Protein AF-0000000067176177 (afdb_homodimer)

Foldseek 3Di:
DQLALAEEEFEPCLFFLSLLLQLLSLLSHHAYEYEYLDPNSQVVSVVSSVVSVHHYHYHNDQLLPLVSLLCVQVVSCVPSVAHAEYAYPWADAQQQAAPVPDDPVSLVVRLSRQAVSLVSNCVNCVVRNQPDQAHEYEHEAALLCLAPAGSRNSNNVSSVNRLVVQLVVQVVCVVTRYFYEYEYEYQAPTCSVVVNPQDPDPDPPPPQPRHYSNRSSNQRNVCRVVSPNYGYHGPVSVVLNVVSVVPVVVSRVVNHVVVVVRD/DQLALAEEEFEPCLFFLSLLLQLLSLLSHHAYEYEYLDPNSQVVSVVSSVVSVHHYHYHNDQLLPLVSLLCVVVVSCVPSVAHAEYAYPWADAQQQAAPVPDDPVSLCVRLSRQAVSLVSNCVNCVVRNQPDQAHEYEHEAALLCLAPAGSRNSNNVSSVNRLVVQLVVQVVCVVTRYFYEYEYEYQAPTCVVVVNPQPPPPDDPPPQPRHYSNNSSNQRNVCRVVSPNYGYHGPVSVVLNVVSVVPVVVSRVVNHVVVVVRD

pLDDT: mean 85.98, std 17.85, range [28.72, 98.94]

Solvent-accessible surface area (backbone atoms only — not comparable to full-atom values): 25649 Å² total; per-residue (Å²): 72,81,48,56,78,29,27,34,37,28,28,26,15,28,43,61,44,23,24,29,31,51,44,44,39,19,66,53,42,9,28,34,41,33,23,20,71,44,58,69,30,36,53,53,40,49,60,70,33,59,83,51,74,33,58,67,49,78,42,77,44,53,59,70,36,63,71,62,44,61,48,41,55,59,58,46,33,73,74,66,69,49,58,29,30,41,35,40,51,45,63,64,81,55,74,84,36,48,78,88,71,54,56,73,68,57,60,52,48,38,37,40,41,37,26,50,14,46,52,48,48,48,63,48,41,45,70,59,25,66,70,32,88,58,20,40,37,35,42,58,33,28,42,36,34,61,34,30,32,41,31,29,28,63,41,16,10,21,20,16,20,35,43,32,30,45,50,9,47,29,26,64,28,63,88,52,46,40,43,41,27,36,33,24,44,36,75,51,60,38,78,58,49,71,70,43,76,61,71,76,67,74,60,78,90,69,64,71,77,61,37,44,33,62,58,48,8,49,51,50,46,51,29,51,44,63,57,27,65,65,39,74,35,46,73,67,32,56,52,48,52,54,42,28,55,74,36,51,69,62,44,17,39,53,44,16,53,58,41,59,72,64,100,71,82,48,55,79,28,28,33,38,26,28,27,15,29,43,60,44,23,23,30,32,49,44,44,40,19,67,54,41,9,26,33,41,33,23,19,70,44,57,68,31,34,51,53,39,50,60,71,34,60,84,52,74,34,58,65,50,77,42,75,44,53,60,69,36,64,68,62,44,61,49,40,55,58,59,46,33,73,75,66,71,49,58,28,31,42,35,40,51,45,62,62,80,54,74,83,37,50,77,88,70,53,56,73,68,56,58,52,48,36,35,39,41,37,25,50,14,47,53,48,51,49,62,49,42,44,71,58,24,66,72,32,88,58,19,38,39,34,41,58,32,27,42,36,34,60,34,30,32,42,32,30,28,62,41,15,9,21,20,16,19,34,44,30,30,43,50,9,48,30,24,65,28,63,88,54,47,38,42,42,28,37,32,22,44,36,76,52,59,38,80,58,52,70,71,44,75,60,72,77,68,75,61,77,92,71,66,70,77,61,38,44,32,62,58,49,8,48,51,49,46,51,30,50,42,63,56,27,65,65,38,76,36,45,72,66,32,56,53,49,51,55,42,28,55,74,37,51,67,63,45,18,40,53,44,17,53,58,42,60,73,63,102

Sequence (526 aa):
MRIADRVFVVTGAGNGMGREVALGLARRGAHVAAVDLDEAGLAGTAERARGTGARMSTHVLNVTDRDAVAGLPDAVLDVHGQIDGLVNIAGIAQRFALFTDLEADQIDRVTTVNFLGTVQMCRAFLPVLRQRPEANITNMSSLSALVPFASQVLYSASKAAVQQFSEGLDAELADTNVRVVTVFPGQVSTNLAQNSGVKMLDAGGRRAPVTTPEAAGRKIVTGIAKDRYRVIIGTDAHVLYTLSRLAPRRTARMVAKQIKSVLMRIADRVFVVTGAGNGMGREVALGLARRGAHVAAVDLDEAGLAGTAERARGTGARMSTHVLNVTDRDAVAGLPDAVLDVHGQIDGLVNIAGIAQRFALFTDLEADQIDRVTTVNFLGTVQMCRAFLPVLRQRPEANITNMSSLSALVPFASQVLYSASKAAVQQFSEGLDAELADTNVRVVTVFPGQVSTNLAQNSGVKMLDAGGRRAPVTTPEAAGRKIVTGIAKDRYRVIIGTDAHVLYTLSRLAPRRTARMVAKQIKSVL

Organism: Mycolicibacterium smegmatis (strain ATCC 700084 / mc(2)155) (NCBI:txid246196)

Secondary structure (DSSP, 8-state):
---TT-EEEEETTTSHHHHHHHHHHHHTT-EEEEEES-HHHHHHHHHHHGGG---EEEEE--TT-HHHHHHHHHHHHHHHS---EEEE----PPPS--GGG--HHHHHHHIIIIIIHHHHHHHHHHHHHTTSSSEEEEEE--GGGTS--TT-HHHHHHHHHHHHHHHHHHHHTTTSSEEEEEEEE-SB--THHHHS-------SS-----B-HHHHHHHHHHHHHTT-SEEEESHHHHHHHHHHHH-HHHHHHHHHHHHHTT-/---TT-EEEEETTTSHHHHHHHHHHHHTT-EEEEEES-HHHHHHHHHHHGGG---EEEEE--TT-HHHHHHHHHHHHHHHS---EEEE----PPPS--GGG--HHHHHHHIIIIIIHHHHHHHHHHHHHTTSSSEEEEEE--GGGTSPPTT-HHHHHHHHHHHHHHHHHHHHTTTSSEEEEEEEE-SB--THHHHS-------SS-----B-HHHHHHHHHHHHHTT-SEEEESHHHHHHHHHHHH-HHHHHHHHHHHHHTT-

Structure (mmCIF, N/CA/C/O backbone):
data_AF-0000000067176177-model_v1
#
loop_
_entity.id
_entity.type
_entity.pdbx_description
1 polymer 'Short-chain dehydrogenase/reductase SDR'
#
loop_
_atom_site.group_PDB
_atom_site.id
_atom_site.type_symbol
_atom_site.label_atom_id
_atom_site.label_alt_id
_atom_site.label_comp_id
_atom_site.label_asym_id
_atom_site.label_entity_id
_atom_site.label_seq_id
_atom_site.pdbx_PDB_ins_code
_atom_site.Cartn_x
_atom_site.Cartn_y
_atom_site.Cartn_z
_atom_site.occupancy
_atom_site.B_iso_or_equiv
_atom_site.auth_seq_id
_atom_site.auth_comp_id
_atom_site.auth_asym_id
_atom_site.auth_atom_id
_atom_site.pdbx_PDB_model_num
ATOM 1 N N . MET A 1 1 ? 4.219 19.266 19.016 1 94.06 1 MET A N 1
ATOM 2 C CA . MET A 1 1 ? 4.559 20.578 18.453 1 94.06 1 MET A CA 1
ATOM 3 C C . MET A 1 1 ? 3.586 21.641 18.938 1 94.06 1 MET A C 1
ATOM 5 O O . MET A 1 1 ? 2.436 21.344 19.266 1 94.06 1 MET A O 1
ATOM 9 N N . ARG A 1 2 ? 4.035 22.844 18.938 1 95.62 2 ARG A N 1
ATOM 10 C CA . ARG A 1 2 ? 3.18 23.984 19.25 1 95.62 2 ARG A CA 1
ATOM 11 C C . ARG A 1 2 ? 2.162 24.219 18.141 1 95.62 2 ARG A C 1
ATOM 13 O O . ARG A 1 2 ? 2.518 24.234 16.953 1 95.62 2 ARG A O 1
ATOM 20 N N . ILE A 1 3 ? 0.905 24.438 18.531 1 97.62 3 ILE A N 1
ATOM 21 C CA . ILE A 1 3 ? -0.155 24.609 17.547 1 97.62 3 ILE A CA 1
ATOM 22 C C . ILE A 1 3 ? -0.438 26.094 17.344 1 97.62 3 ILE A C 1
ATOM 24 O O . ILE A 1 3 ? -0.555 26.562 16.203 1 97.62 3 ILE A O 1
ATOM 28 N N . ALA A 1 4 ? -0.5 26.828 18.453 1 97.38 4 ALA A N 1
ATOM 29 C CA . ALA A 1 4 ? -0.852 28.25 18.391 1 97.38 4 ALA A CA 1
ATOM 30 C C . ALA A 1 4 ? 0.133 29.016 17.516 1 97.38 4 ALA A C 1
ATOM 32 O O . ALA A 1 4 ? 1.348 28.828 17.625 1 97.38 4 ALA A O 1
ATOM 33 N N . ASP A 1 5 ? -0.379 29.797 16.594 1 97.25 5 ASP A N 1
ATOM 34 C CA . ASP A 1 5 ? 0.338 30.719 15.719 1 97.25 5 ASP A CA 1
ATOM 35 C C . ASP A 1 5 ? 1.121 29.969 14.648 1 97.25 5 ASP A C 1
ATOM 37 O O . ASP A 1 5 ? 1.969 30.547 13.969 1 97.25 5 ASP A O 1
ATOM 41 N N . ARG A 1 6 ? 0.927 28.688 14.562 1 98.38 6 ARG A N 1
ATOM 42 C CA . ARG A 1 6 ? 1.516 27.891 13.492 1 98.38 6 ARG A CA 1
ATOM 43 C C . ARG A 1 6 ? 0.557 27.75 12.312 1 98.38 6 ARG A C 1
ATOM 45 O O . ARG A 1 6 ? -0.636 28.031 12.445 1 98.38 6 ARG A O 1
ATOM 52 N N . VAL A 1 7 ? 1.094 27.469 11.164 1 98.81 7 VAL A N 1
ATOM 53 C CA . VAL A 1 7 ? 0.289 27.344 9.953 1 98.81 7 VAL A CA 1
ATOM 54 C C . VAL A 1 7 ? 0.247 25.891 9.5 1 98.81 7 VAL A C 1
ATOM 56 O O . VAL A 1 7 ? 1.289 25.281 9.25 1 98.81 7 VAL A O 1
ATOM 59 N N . PHE A 1 8 ? -0.945 25.344 9.422 1 98.88 8 PHE A N 1
ATOM 60 C CA . PHE A 1 8 ? -1.146 23.969 8.992 1 98.88 8 PHE A CA 1
ATOM 61 C C . PHE A 1 8 ? -1.897 23.906 7.668 1 98.88 8 PHE A C 1
ATOM 63 O O . PHE A 1 8 ? -2.857 24.656 7.465 1 98.88 8 PHE A O 1
ATOM 70 N N . VAL A 1 9 ? -1.433 23.141 6.766 1 98.94 9 VAL A N 1
ATOM 71 C CA . VAL A 1 9 ? -2.162 22.766 5.555 1 98.94 9 VAL A CA 1
ATOM 72 C C . VAL A 1 9 ? -2.955 21.484 5.793 1 98.94 9 VAL A C 1
ATOM 74 O O . VAL A 1 9 ? -2.395 20.469 6.207 1 98.94 9 VAL A O 1
ATOM 77 N N . VAL A 1 10 ? -4.258 21.531 5.57 1 98.88 10 VAL A N 1
ATOM 78 C CA . VAL A 1 10 ? -5.117 20.391 5.824 1 98.88 10 VAL A CA 1
ATOM 79 C C . VAL A 1 10 ? -5.852 20 4.547 1 98.88 10 VAL A C 1
ATOM 81 O O . VAL A 1 10 ? -6.668 20.766 4.031 1 98.88 10 VAL A O 1
ATOM 84 N N . THR A 1 11 ? -5.523 18.828 4.031 1 98.81 11 THR A N 1
ATOM 85 C CA . THR A 1 11 ? -6.285 18.344 2.891 1 98.81 11 THR A CA 1
ATOM 86 C C . THR A 1 11 ? -7.547 17.609 3.359 1 98.81 11 THR A C 1
ATOM 88 O O . THR A 1 11 ? -7.59 17.094 4.473 1 98.81 11 THR A O 1
ATOM 91 N N . GLY A 1 12 ? -8.547 17.578 2.475 1 97.81 12 GLY A N 1
ATOM 92 C CA . GLY A 1 12 ? -9.828 17 2.865 1 97.81 12 GLY A CA 1
ATOM 93 C C . GLY A 1 12 ? -10.594 17.859 3.848 1 97.81 12 GLY A C 1
ATOM 94 O O . GLY A 1 12 ? -11.438 17.359 4.594 1 97.81 12 GLY A O 1
ATOM 95 N N . ALA A 1 13 ? -10.344 19.094 3.883 1 98.38 13 ALA A N 1
ATOM 96 C CA . ALA A 1 13 ? -10.836 19.984 4.926 1 98.38 13 ALA A CA 1
ATOM 97 C C . ALA A 1 13 ? -12.281 20.406 4.656 1 98.38 13 ALA A C 1
ATOM 99 O O . ALA A 1 13 ? -12.883 21.125 5.453 1 98.38 13 ALA A O 1
ATOM 100 N N . GLY A 1 14 ? -12.82 19.938 3.57 1 96.94 14 GLY A N 1
ATOM 101 C CA . GLY A 1 14 ? -14.156 20.359 3.199 1 96.94 14 GLY A CA 1
ATOM 102 C C . GLY A 1 14 ? -15.25 19.594 3.912 1 96.94 14 GLY A C 1
ATOM 103 O O . GLY A 1 14 ? -16.422 19.969 3.871 1 96.94 14 GLY A O 1
ATOM 104 N N . ASN A 1 15 ? -14.875 18.484 4.543 1 92.31 15 ASN A N 1
ATOM 105 C CA . ASN A 1 15 ? -15.891 17.688 5.211 1 92.31 15 ASN A CA 1
ATOM 106 C C . ASN A 1 15 ? -15.273 16.719 6.215 1 92.31 15 ASN A C 1
ATOM 108 O O . ASN A 1 15 ? -14.055 16.656 6.355 1 92.31 15 ASN A O 1
ATOM 112 N N . GLY A 1 16 ? -16.172 16.188 7.039 1 92.56 16 GLY A N 1
ATOM 113 C CA . GLY A 1 16 ? -15.805 15.047 7.855 1 92.56 16 GLY A CA 1
ATOM 114 C C . GLY A 1 16 ? -14.664 15.328 8.812 1 92.56 16 GLY A C 1
ATOM 115 O O . GLY A 1 16 ? -14.672 16.344 9.523 1 92.56 16 GLY A O 1
ATOM 116 N N . MET A 1 17 ? -13.789 14.414 8.93 1 93.06 17 MET A N 1
ATOM 117 C CA . MET A 1 17 ? -12.664 14.484 9.859 1 93.06 17 MET A CA 1
ATOM 118 C C . MET A 1 17 ? -11.727 15.633 9.492 1 93.06 17 MET A C 1
ATOM 120 O O . MET A 1 17 ? -11.203 16.312 10.375 1 93.06 17 MET A O 1
ATOM 124 N N . GLY A 1 18 ? -11.594 15.852 8.133 1 97.25 18 GLY A N 1
ATOM 125 C CA . GLY A 1 18 ? -10.727 16.938 7.695 1 97.25 18 GLY A CA 1
ATOM 126 C C . GLY A 1 18 ? -11.211 18.297 8.141 1 97.25 18 GLY A C 1
ATOM 127 O O . GLY A 1 18 ? -10.414 19.125 8.578 1 97.25 18 GLY A O 1
ATOM 128 N N . ARG A 1 19 ? -12.492 18.469 8.031 1 97.56 19 ARG A N 1
ATOM 129 C CA . ARG A 1 19 ? -13.078 19.703 8.516 1 97.56 19 ARG A CA 1
ATOM 130 C C . ARG A 1 19 ? -12.852 19.859 10.016 1 97.56 19 ARG A C 1
ATOM 132 O O . ARG A 1 19 ? -12.43 20.922 10.477 1 97.56 19 ARG A O 1
ATOM 139 N N . GLU A 1 20 ? -13.07 18.797 10.758 1 97.31 20 GLU A N 1
ATOM 140 C CA . GLU A 1 20 ? -12.953 18.844 12.211 1 97.31 20 GLU A CA 1
ATOM 141 C C . GLU A 1 20 ? -11.508 19.078 12.641 1 97.31 20 GLU A C 1
ATOM 143 O O . GLU A 1 20 ? -11.25 19.734 13.656 1 97.31 20 GLU A O 1
ATOM 148 N N . VAL A 1 21 ? -10.586 18.516 11.898 1 98.19 21 VAL A N 1
ATOM 149 C CA . VAL A 1 21 ? -9.18 18.75 12.188 1 98.19 21 VAL A CA 1
ATOM 150 C C . VAL A 1 21 ? -8.836 20.219 11.922 1 98.19 21 VAL A C 1
ATOM 152 O O . VAL A 1 21 ? -8.203 20.875 12.75 1 98.19 21 VAL A O 1
ATOM 155 N N . ALA A 1 22 ? -9.305 20.734 10.773 1 98.56 22 ALA A N 1
ATOM 156 C CA . ALA A 1 22 ? -9.055 22.141 10.438 1 98.56 22 ALA A CA 1
ATOM 157 C C . ALA A 1 22 ? -9.617 23.062 11.508 1 98.56 22 ALA A C 1
ATOM 159 O O . ALA A 1 22 ? -8.93 23.969 11.977 1 98.56 22 ALA A O 1
ATOM 160 N N . LEU A 1 23 ? -10.812 22.812 11.938 1 98.25 23 LEU A N 1
ATOM 161 C CA . LEU A 1 23 ? -11.477 23.625 12.953 1 98.25 23 LEU A CA 1
ATOM 162 C C . LEU A 1 23 ? -10.789 23.469 14.305 1 98.25 23 LEU A C 1
ATOM 164 O O . LEU A 1 23 ? -10.633 24.438 15.047 1 98.25 23 LEU A O 1
ATOM 168 N N . GLY A 1 24 ? -10.422 22.203 14.617 1 98.06 24 GLY A N 1
ATOM 169 C CA . GLY A 1 24 ? -9.719 21.953 15.859 1 98.06 24 GLY A CA 1
ATOM 170 C C . GLY A 1 24 ? -8.398 22.672 15.961 1 98.06 24 GLY A C 1
ATOM 171 O O . GLY A 1 24 ? -8.055 23.203 17.016 1 98.06 24 GLY A O 1
ATOM 172 N N . LEU A 1 25 ? -7.648 22.719 14.883 1 98.44 25 LEU A N 1
ATOM 173 C CA . LEU A 1 25 ? -6.402 23.469 14.828 1 98.44 25 LEU A CA 1
ATOM 174 C C . LEU A 1 25 ? -6.668 24.969 15.008 1 98.44 25 LEU A C 1
ATOM 176 O O . LEU A 1 25 ? -5.984 25.625 15.789 1 98.44 25 LEU A O 1
ATOM 180 N N . ALA A 1 26 ? -7.703 25.438 14.344 1 98.38 26 ALA A N 1
ATOM 181 C CA . ALA A 1 26 ? -8.07 26.844 14.43 1 98.38 26 ALA A CA 1
ATOM 182 C C . ALA A 1 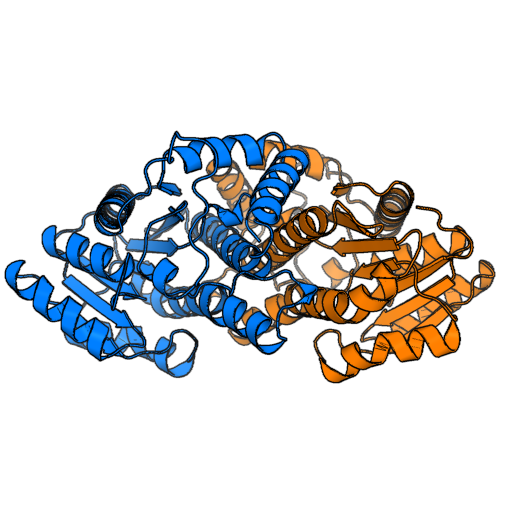26 ? -8.453 27.219 15.859 1 98.38 26 ALA A C 1
ATOM 184 O O . ALA A 1 26 ? -8.039 28.266 16.359 1 98.38 26 ALA A O 1
ATOM 185 N N . ARG A 1 27 ? -9.188 26.359 16.516 1 97.31 27 ARG A N 1
ATOM 186 C CA . ARG A 1 27 ? -9.633 26.609 17.875 1 97.31 27 ARG A CA 1
ATOM 187 C C . ARG A 1 27 ? -8.453 26.688 18.844 1 97.31 27 ARG A C 1
ATOM 189 O O . ARG A 1 27 ? -8.531 27.344 19.891 1 97.31 27 ARG A O 1
ATOM 196 N N . ARG A 1 28 ? -7.391 26.109 18.469 1 97.25 28 ARG A N 1
ATOM 197 C CA . ARG A 1 28 ? -6.199 26.109 19.312 1 97.25 28 ARG A CA 1
ATOM 198 C C . ARG A 1 28 ? -5.238 27.219 18.906 1 97.25 28 ARG A C 1
ATOM 200 O O . ARG A 1 28 ? -4.086 27.234 19.344 1 97.25 28 ARG A O 1
ATOM 207 N N . GLY A 1 29 ? -5.676 28.047 17.953 1 97.38 29 GLY A N 1
ATOM 208 C CA . GLY A 1 29 ? -4.934 29.266 17.625 1 97.38 29 GLY A CA 1
ATOM 209 C C . GLY A 1 29 ? -4.059 29.125 16.406 1 97.38 29 GLY A C 1
ATOM 210 O O . GLY A 1 29 ? -3.258 30 16.094 1 97.38 29 GLY A O 1
ATOM 211 N N . ALA A 1 30 ? -4.148 28.016 15.695 1 98.44 30 ALA A N 1
ATOM 212 C CA . ALA A 1 30 ? -3.393 27.844 14.453 1 98.44 30 ALA A CA 1
ATOM 213 C C . ALA A 1 30 ? -4.066 28.578 13.297 1 98.44 30 ALA A C 1
ATOM 215 O O . ALA A 1 30 ? -5.277 28.812 13.328 1 98.44 30 ALA A O 1
ATOM 216 N N . HIS A 1 31 ? -3.254 28.953 12.32 1 98.56 31 HIS A N 1
ATOM 217 C CA . HIS A 1 31 ? -3.771 29.328 11.008 1 98.56 31 HIS A CA 1
ATOM 218 C C . HIS A 1 31 ? -3.812 28.109 10.078 1 98.56 31 HIS A C 1
ATOM 220 O O . HIS A 1 31 ? -3 27.203 10.211 1 98.56 31 HIS A O 1
ATOM 226 N N . VAL A 1 32 ? -4.832 28.156 9.18 1 98.81 32 VAL A N 1
ATOM 227 C CA . VAL A 1 32 ? -5.055 26.922 8.438 1 98.81 32 VAL A CA 1
ATOM 228 C C . VAL A 1 32 ? -5.211 27.234 6.949 1 98.81 32 VAL A C 1
ATOM 230 O O . VAL A 1 32 ? -5.93 28.172 6.578 1 98.81 32 VAL A O 1
ATOM 233 N N . ALA A 1 33 ? -4.449 26.609 6.117 1 98.88 33 ALA A N 1
ATOM 234 C CA . ALA A 1 33 ? -4.754 26.484 4.691 1 98.88 33 ALA A CA 1
ATOM 235 C C . ALA A 1 33 ? -5.582 25.234 4.414 1 98.88 33 ALA A C 1
ATOM 237 O O . ALA A 1 33 ? -5.059 24.109 4.438 1 98.88 33 ALA A O 1
ATOM 238 N N . ALA A 1 34 ? -6.906 25.453 4.18 1 98.88 34 ALA A N 1
ATOM 239 C CA . ALA A 1 34 ? -7.836 24.344 3.949 1 98.88 34 ALA A CA 1
ATOM 240 C C . ALA A 1 34 ? -7.859 23.953 2.475 1 98.88 34 ALA A C 1
ATOM 242 O O . ALA A 1 34 ? -8.094 24.781 1.604 1 98.88 34 ALA A O 1
ATOM 243 N N . VAL A 1 35 ? -7.613 22.688 2.199 1 98.88 35 VAL A N 1
ATOM 244 C CA . VAL A 1 35 ? -7.5 22.172 0.836 1 98.88 35 VAL A CA 1
ATOM 245 C C . VAL A 1 35 ? -8.539 21.078 0.604 1 98.88 35 VAL A C 1
ATOM 247 O O . VAL A 1 35 ? -8.688 20.172 1.426 1 98.88 35 VAL A O 1
ATOM 250 N N . ASP A 1 36 ? -9.25 21.156 -0.471 1 98.62 36 ASP A N 1
ATOM 251 C CA . ASP A 1 36 ? -10.234 20.156 -0.854 1 98.62 36 ASP A CA 1
ATOM 252 C C . ASP A 1 36 ? -10.641 20.312 -2.316 1 98.62 36 ASP A C 1
ATOM 254 O O . ASP A 1 36 ? -10.438 21.375 -2.914 1 98.62 36 ASP A O 1
ATOM 258 N N . LEU A 1 37 ? -11.203 19.25 -2.832 1 97.25 37 LEU A N 1
ATOM 259 C CA . LEU A 1 37 ? -11.82 19.328 -4.152 1 97.25 37 LEU A CA 1
ATOM 260 C C . LEU A 1 37 ? -13.148 20.078 -4.086 1 97.25 37 LEU A C 1
ATOM 262 O O . LEU A 1 37 ? -13.57 20.703 -5.07 1 97.25 37 LEU A O 1
ATOM 266 N N . ASP A 1 38 ? -13.797 20.031 -2.988 1 97.5 38 ASP A N 1
ATOM 267 C CA . ASP A 1 38 ? -15.156 20.516 -2.799 1 97.5 38 ASP A CA 1
ATOM 268 C C . ASP A 1 38 ? -15.156 21.984 -2.365 1 97.5 38 ASP A C 1
ATOM 270 O O . ASP A 1 38 ? -15.102 22.281 -1.171 1 97.5 38 ASP A O 1
ATOM 274 N N . GLU A 1 39 ? -15.398 22.812 -3.328 1 98.12 39 GLU A N 1
ATOM 275 C CA . GLU A 1 39 ? -15.375 24.25 -3.061 1 98.12 39 GLU A CA 1
ATOM 276 C C . GLU A 1 39 ? -16.438 24.641 -2.033 1 98.12 39 GLU A C 1
ATOM 278 O O . GLU A 1 39 ? -16.156 25.422 -1.119 1 98.12 39 GLU A O 1
ATOM 283 N N . ALA A 1 40 ? -17.609 24.109 -2.184 1 98.38 40 ALA A N 1
ATOM 284 C CA . ALA A 1 40 ? -18.688 24.422 -1.257 1 98.38 40 ALA A CA 1
ATOM 285 C C . ALA A 1 40 ? -18.359 23.938 0.152 1 98.38 40 ALA A C 1
ATOM 287 O O . ALA A 1 40 ? -18.656 24.625 1.136 1 98.38 40 ALA A O 1
ATOM 288 N N . GLY A 1 41 ? -17.812 22.75 0.259 1 98.06 41 GLY A N 1
ATOM 289 C CA . GLY A 1 41 ? -17.375 22.219 1.543 1 98.06 41 GLY A CA 1
ATOM 290 C C . GLY A 1 41 ? -16.344 23.094 2.225 1 98.06 41 GLY A C 1
ATOM 291 O O . GLY A 1 41 ? -16.406 23.328 3.432 1 98.06 41 GLY A O 1
ATOM 292 N N . LEU A 1 42 ? -15.43 23.594 1.416 1 98.5 42 LEU A N 1
ATOM 293 C CA . LEU A 1 42 ? -14.398 24.469 1.94 1 98.5 42 LEU A CA 1
ATOM 294 C C . LEU A 1 42 ? -15 25.766 2.486 1 98.5 42 LEU A C 1
ATOM 296 O O . LEU A 1 42 ? -14.602 26.234 3.557 1 98.5 42 LEU A O 1
ATOM 300 N N . ALA A 1 43 ? -15.906 26.297 1.758 1 98.12 43 ALA A N 1
ATOM 301 C CA . ALA A 1 43 ? -16.578 27.516 2.205 1 98.12 43 ALA A CA 1
ATOM 302 C C . ALA A 1 43 ? -17.281 27.297 3.541 1 98.12 43 ALA A C 1
ATOM 304 O O . ALA A 1 43 ? -17.266 28.172 4.414 1 98.12 43 ALA A O 1
ATOM 305 N N . GLY A 1 44 ? -17.922 26.109 3.625 1 97.75 44 GLY A N 1
ATOM 306 C CA . GLY A 1 44 ? -18.562 25.75 4.883 1 97.75 44 GLY A CA 1
ATOM 307 C C . GLY A 1 44 ? -17.594 25.656 6.039 1 97.75 44 GLY A C 1
ATOM 308 O O . GLY A 1 44 ? -17.875 26.141 7.141 1 97.75 44 GLY A O 1
ATOM 309 N N . THR A 1 45 ? -16.453 25.109 5.801 1 98 45 THR A N 1
ATOM 310 C CA . THR A 1 45 ? -15.422 25.016 6.832 1 98 45 THR A CA 1
ATOM 311 C C . THR A 1 45 ? -14.914 26.391 7.234 1 98 45 THR A C 1
ATOM 313 O O . THR A 1 45 ? -14.781 26.688 8.422 1 98 45 THR A O 1
ATOM 316 N N . ALA A 1 46 ? -14.641 27.25 6.273 1 97.88 46 ALA A N 1
ATOM 317 C CA . ALA A 1 46 ? -14.164 28.609 6.527 1 97.88 46 ALA A CA 1
ATOM 318 C C . ALA A 1 46 ? -15.18 29.406 7.34 1 97.88 46 ALA A C 1
ATOM 320 O O . ALA A 1 46 ? -14.812 30.156 8.25 1 97.88 46 ALA A O 1
ATOM 321 N N . GLU A 1 47 ? -16.422 29.234 7.012 1 97.5 47 GLU A N 1
ATOM 322 C CA . GLU A 1 47 ? -17.484 29.922 7.738 1 97.5 47 GLU A CA 1
ATOM 323 C C . GLU A 1 47 ? -17.5 29.516 9.211 1 97.5 47 GLU A C 1
ATOM 325 O O . GLU A 1 47 ? -17.625 30.359 10.094 1 97.5 47 GLU A O 1
ATOM 330 N N . ARG A 1 48 ? -17.359 28.25 9.469 1 96.25 48 ARG A N 1
ATOM 331 C CA . ARG A 1 48 ? -17.391 27.719 10.828 1 96.25 48 ARG A CA 1
ATOM 332 C C . ARG A 1 48 ? -16.172 28.156 11.617 1 96.25 48 ARG A C 1
ATOM 334 O O . ARG A 1 48 ? -16.188 28.172 12.852 1 96.25 48 ARG A O 1
ATOM 341 N N . ALA A 1 49 ? -15.117 28.547 10.93 1 96.69 49 ALA A N 1
ATOM 342 C CA . ALA A 1 49 ? -13.859 28.906 11.586 1 96.69 49 ALA A CA 1
ATOM 343 C C . ALA A 1 49 ? -13.844 30.391 11.961 1 96.69 49 ALA A C 1
ATOM 345 O O . ALA A 1 49 ? -12.992 30.828 12.734 1 96.69 49 ALA A O 1
ATOM 346 N N . ARG A 1 50 ? -14.672 31.219 11.422 1 93.75 50 ARG A N 1
ATOM 347 C CA . ARG A 1 50 ? -14.664 32.656 11.641 1 93.75 50 ARG A CA 1
ATOM 348 C C . ARG A 1 50 ? -14.719 33 13.133 1 93.75 50 ARG A C 1
ATOM 350 O O . ARG A 1 50 ? -14.07 33.938 13.594 1 93.75 50 ARG A O 1
ATOM 357 N N . GLY A 1 51 ? -15.32 32.188 13.938 1 89.62 51 GLY A N 1
ATOM 358 C CA . GLY A 1 51 ? -15.469 32.469 15.359 1 89.62 51 GLY A CA 1
ATOM 359 C C . GLY A 1 51 ? -14.211 32.156 16.156 1 89.62 51 GLY A C 1
ATOM 360 O O . GLY A 1 51 ? -14.086 32.562 17.312 1 89.62 51 GLY A O 1
ATOM 361 N N . THR A 1 52 ? -13.211 31.594 15.555 1 91.31 52 THR A N 1
ATOM 362 C CA . THR A 1 52 ? -12.016 31.188 16.281 1 91.31 52 THR A CA 1
ATOM 363 C C . THR A 1 52 ? -10.961 32.281 16.25 1 91.31 52 THR A C 1
ATOM 365 O O . THR A 1 52 ? -10.016 32.281 17.047 1 91.31 52 THR A O 1
ATOM 368 N N . GLY A 1 53 ? -11.07 33.281 15.289 1 90.75 53 GLY A N 1
ATOM 369 C CA . GLY A 1 53 ? -10.055 34.312 15.117 1 90.75 53 GLY A CA 1
ATOM 370 C C . GLY A 1 53 ? -8.867 33.844 14.297 1 90.75 53 GLY A C 1
ATOM 371 O O . GLY A 1 53 ? -7.969 34.625 13.992 1 90.75 53 GLY A O 1
ATOM 372 N N . ALA A 1 54 ? -8.75 32.625 13.953 1 91.88 54 ALA A N 1
ATOM 373 C CA . ALA A 1 54 ? -7.68 32.062 13.125 1 91.88 54 ALA A CA 1
ATOM 374 C C . ALA A 1 54 ? -7.832 32.5 11.672 1 91.88 54 ALA A C 1
ATOM 376 O O . ALA A 1 54 ? -8.953 32.688 11.188 1 91.88 54 ALA A O 1
ATOM 377 N N . ARG A 1 55 ? -6.75 32.75 11 1 96 55 ARG A N 1
ATOM 378 C CA . ARG A 1 55 ? -6.773 32.969 9.562 1 96 55 ARG A CA 1
ATOM 379 C C . ARG A 1 55 ? -6.895 31.641 8.812 1 96 55 ARG A C 1
ATOM 381 O O . ARG A 1 55 ? -6.082 30.734 9.016 1 96 55 ARG A O 1
ATOM 388 N N . MET A 1 56 ? -7.934 31.547 8.031 1 98.06 56 MET A N 1
ATOM 389 C CA . MET A 1 56 ? -8.117 30.328 7.234 1 98.06 56 MET A CA 1
ATOM 390 C C . MET A 1 56 ? -8.219 30.672 5.75 1 98.06 56 MET A C 1
ATOM 392 O O . MET A 1 56 ? -9.086 31.453 5.344 1 98.06 56 MET A O 1
ATOM 396 N N . SER A 1 57 ? -7.297 30.219 4.934 1 98.38 57 SER A N 1
ATOM 397 C CA . SER A 1 57 ? -7.41 30.281 3.48 1 98.38 57 SER A CA 1
ATOM 398 C C . SER A 1 57 ? -7.98 28.984 2.912 1 98.38 57 SER A C 1
ATOM 400 O O . SER A 1 57 ? -7.898 27.938 3.549 1 98.38 57 SER A O 1
ATOM 402 N N . THR A 1 58 ? -8.688 29.109 1.776 1 98.69 58 THR A N 1
ATOM 403 C CA . THR A 1 58 ? -9.25 27.938 1.103 1 98.69 58 THR A CA 1
ATOM 404 C C . THR A 1 58 ? -8.578 27.719 -0.25 1 98.69 58 THR A C 1
ATOM 406 O O . THR A 1 58 ? -8.273 28.688 -0.96 1 98.69 58 THR A O 1
ATOM 409 N N . HIS A 1 59 ? -8.203 26.5 -0.536 1 98.75 59 HIS A N 1
ATOM 410 C CA . HIS A 1 59 ? -7.551 26.094 -1.775 1 98.75 59 HIS A CA 1
ATOM 411 C C . HIS A 1 59 ? -8.273 24.922 -2.424 1 98.75 59 HIS A C 1
ATOM 413 O O . HIS A 1 59 ? -8.195 23.797 -1.937 1 98.75 59 HIS A O 1
ATOM 419 N N . VAL A 1 60 ? -9.039 25.203 -3.525 1 98.75 60 VAL A N 1
ATOM 420 C CA . VAL A 1 60 ? -9.68 24.125 -4.277 1 98.75 60 VAL A CA 1
ATOM 421 C C . VAL A 1 60 ? -8.641 23.391 -5.113 1 98.75 60 VAL A C 1
ATOM 423 O O . VAL A 1 60 ? -8.086 23.953 -6.066 1 98.75 60 VAL A O 1
ATOM 426 N N . LEU A 1 61 ? -8.414 22.125 -4.762 1 98.31 61 LEU A N 1
ATOM 427 C CA . LEU A 1 61 ? -7.305 21.406 -5.375 1 98.31 61 LEU A CA 1
ATOM 428 C C . LEU A 1 61 ? -7.535 19.906 -5.332 1 98.31 61 LEU A C 1
ATOM 430 O O . LEU A 1 61 ? -7.984 19.359 -4.312 1 98.31 61 LEU A O 1
ATOM 434 N N . ASN A 1 62 ? -7.305 19.312 -6.441 1 98.19 62 ASN A N 1
ATOM 435 C CA . ASN A 1 62 ? -7.23 17.859 -6.535 1 98.19 62 ASN A CA 1
ATOM 436 C C . ASN A 1 62 ? -5.84 17.344 -6.176 1 98.19 62 ASN A C 1
ATOM 438 O O . ASN A 1 62 ? -4.867 17.625 -6.883 1 98.19 62 ASN A O 1
ATOM 442 N N . VAL A 1 63 ? -5.75 16.578 -5.121 1 97.69 63 VAL A N 1
ATOM 443 C CA . VAL A 1 63 ? -4.453 16.156 -4.602 1 97.69 63 VAL A CA 1
ATOM 444 C C . VAL A 1 63 ? -3.758 15.25 -5.617 1 97.69 63 VAL A C 1
ATOM 446 O O . VAL A 1 63 ? -2.561 14.977 -5.496 1 97.69 63 VAL A O 1
ATOM 449 N N . THR A 1 64 ? -4.52 14.75 -6.625 1 94.81 64 THR A N 1
ATOM 450 C CA . THR A 1 64 ? -3.916 13.898 -7.645 1 94.81 64 THR A CA 1
ATOM 451 C C . THR A 1 64 ? -3.383 14.734 -8.805 1 94.81 64 THR A C 1
ATOM 453 O O . THR A 1 64 ? -2.771 14.203 -9.734 1 94.81 64 THR A O 1
ATOM 456 N N . ASP A 1 65 ? -3.635 16.047 -8.75 1 96.94 65 ASP A N 1
ATOM 457 C CA . ASP A 1 65 ? -3.107 16.953 -9.766 1 96.94 65 ASP A CA 1
ATOM 458 C C . ASP A 1 65 ? -1.7 17.422 -9.398 1 96.94 65 ASP A C 1
ATOM 460 O O . ASP A 1 65 ? -1.533 18.391 -8.656 1 96.94 65 ASP A O 1
ATOM 464 N N . ARG A 1 66 ? -0.744 16.844 -10.062 1 94 66 ARG A N 1
ATOM 465 C CA . ARG A 1 66 ? 0.653 17.031 -9.688 1 94 66 ARG A CA 1
ATOM 466 C C . ARG A 1 66 ? 1.062 18.5 -9.812 1 94 66 ARG A C 1
ATOM 468 O O . ARG A 1 66 ? 1.753 19.031 -8.945 1 94 66 ARG A O 1
ATOM 475 N N . ASP A 1 67 ? 0.694 19.094 -10.844 1 96 67 ASP A N 1
ATOM 476 C CA . ASP A 1 67 ? 1.065 20.484 -11.07 1 96 67 ASP A CA 1
ATOM 477 C C . ASP A 1 67 ? 0.427 21.406 -10.039 1 96 67 ASP A C 1
ATOM 479 O O . ASP A 1 67 ? 1.082 22.312 -9.508 1 96 67 ASP A O 1
ATOM 483 N N . ALA A 1 68 ? -0.833 21.203 -9.758 1 97.94 68 ALA A N 1
ATOM 484 C CA . ALA A 1 68 ? -1.521 22 -8.75 1 97.94 68 ALA A CA 1
ATOM 485 C C . ALA A 1 68 ? -0.882 21.828 -7.379 1 97.94 68 ALA A C 1
ATOM 487 O O . ALA A 1 68 ? -0.693 22.797 -6.645 1 97.94 68 ALA A O 1
ATOM 488 N N . VAL A 1 69 ? -0.512 20.625 -7.059 1 97.88 69 VAL A N 1
ATOM 489 C CA . VAL A 1 69 ? 0.094 20.297 -5.77 1 97.88 69 VAL A CA 1
ATOM 490 C C . VAL A 1 69 ? 1.466 20.969 -5.668 1 97.88 69 VAL A C 1
ATOM 492 O O . VAL A 1 69 ? 1.823 21.516 -4.621 1 97.88 69 VAL A O 1
ATOM 495 N N . ALA A 1 70 ? 2.189 20.953 -6.766 1 96.69 70 ALA A N 1
ATOM 496 C CA . ALA A 1 70 ? 3.535 21.516 -6.777 1 96.69 70 ALA A CA 1
ATOM 497 C C . ALA A 1 70 ? 3.496 23.016 -6.504 1 96.69 70 ALA A C 1
ATOM 499 O O . ALA A 1 70 ? 4.43 23.578 -5.922 1 96.69 70 ALA A O 1
ATOM 500 N N . GLY A 1 71 ? 2.441 23.656 -6.859 1 98.06 71 GLY A N 1
ATOM 501 C CA . GLY A 1 71 ? 2.316 25.094 -6.691 1 98.06 71 GLY A CA 1
ATOM 502 C C . GLY A 1 71 ? 1.694 25.484 -5.363 1 98.06 71 GLY A C 1
ATOM 503 O O . GLY A 1 71 ? 1.704 26.656 -4.992 1 98.06 71 GLY A O 1
ATOM 504 N N . LEU A 1 72 ? 1.244 24.547 -4.598 1 98.69 72 LEU A N 1
ATOM 505 C CA . LEU A 1 72 ? 0.437 24.828 -3.414 1 98.69 72 LEU A CA 1
ATOM 506 C C . LEU A 1 72 ? 1.291 25.438 -2.305 1 98.69 72 LEU A C 1
ATOM 508 O O . LEU A 1 72 ? 0.851 26.344 -1.608 1 98.69 72 LEU A O 1
ATOM 512 N N . PRO A 1 73 ? 2.561 24.984 -2.062 1 98.75 73 PRO A N 1
ATOM 513 C CA . PRO A 1 73 ? 3.371 25.594 -1.013 1 98.75 73 PRO A CA 1
ATOM 514 C C . PRO A 1 73 ? 3.531 27.109 -1.206 1 98.75 73 PRO A C 1
ATOM 516 O O . PRO A 1 73 ? 3.373 27.875 -0.254 1 98.75 73 PRO A O 1
ATOM 519 N N . ASP A 1 74 ? 3.764 27.453 -2.43 1 98.69 74 ASP A N 1
ATOM 520 C CA . ASP A 1 74 ? 3.934 28.875 -2.711 1 98.69 74 ASP A CA 1
ATOM 521 C C . ASP A 1 74 ? 2.641 29.641 -2.451 1 98.69 74 ASP A C 1
ATOM 523 O O . ASP A 1 74 ? 2.668 30.734 -1.894 1 98.69 74 ASP A O 1
ATOM 527 N N . ALA A 1 75 ? 1.529 29.094 -2.891 1 98.69 75 ALA A N 1
ATOM 528 C CA . ALA A 1 75 ? 0.233 29.734 -2.68 1 98.69 75 ALA A CA 1
ATOM 529 C C . ALA A 1 75 ? -0.047 29.938 -1.192 1 98.69 75 ALA A C 1
ATOM 531 O O . ALA A 1 75 ? -0.579 30.969 -0.786 1 98.69 75 ALA A O 1
ATOM 532 N N . VAL A 1 76 ? 0.296 28.953 -0.36 1 98.75 76 VAL A N 1
ATOM 533 C CA . VAL A 1 76 ? 0.063 29.016 1.079 1 98.75 76 VAL A CA 1
ATOM 534 C C . VAL A 1 76 ? 1.008 30.047 1.708 1 98.75 76 VAL A C 1
ATOM 536 O O . VAL A 1 76 ? 0.6 30.828 2.564 1 98.75 76 VAL A O 1
ATOM 539 N N . LEU A 1 77 ? 2.252 30.031 1.287 1 98.62 77 LEU A N 1
ATOM 540 C CA . LEU A 1 77 ? 3.24 30.969 1.805 1 98.62 77 LEU A CA 1
ATOM 541 C C . LEU A 1 77 ? 2.836 32.406 1.496 1 98.62 77 LEU A C 1
ATOM 543 O O . LEU A 1 77 ? 3.057 33.312 2.311 1 98.62 77 LEU A O 1
ATOM 547 N N . ASP A 1 78 ? 2.275 32.562 0.361 1 98.31 78 ASP A N 1
ATOM 548 C CA . ASP A 1 78 ? 1.848 33.906 -0.052 1 98.31 78 ASP A CA 1
ATOM 549 C C . ASP A 1 78 ? 0.806 34.469 0.91 1 98.31 78 ASP A C 1
ATOM 551 O O . ASP A 1 78 ? 0.774 35.656 1.16 1 98.31 78 ASP A O 1
ATOM 555 N N . VAL A 1 79 ? 0.014 33.594 1.48 1 98.12 79 VAL A N 1
ATOM 556 C CA . VAL A 1 79 ? -1.088 34.062 2.328 1 98.12 79 VAL A CA 1
ATOM 557 C C . VAL A 1 79 ? -0.646 34.062 3.789 1 98.12 79 VAL A C 1
ATOM 559 O O . VAL A 1 79 ? -0.969 34.969 4.539 1 98.12 79 VAL A O 1
ATOM 562 N N . HIS A 1 80 ? 0.103 33.062 4.184 1 98.31 80 HIS A N 1
ATOM 563 C CA . HIS A 1 80 ? 0.295 32.812 5.613 1 98.31 80 HIS A CA 1
ATOM 564 C C . HIS A 1 80 ? 1.729 33.125 6.031 1 98.31 80 HIS A C 1
ATOM 566 O O . HIS A 1 80 ? 2.02 33.25 7.223 1 98.31 80 HIS A O 1
ATOM 572 N N . GLY A 1 81 ? 2.697 33.156 5.051 1 98 81 GLY A N 1
ATOM 573 C CA . GLY A 1 81 ? 4.074 33.531 5.332 1 98 81 GLY A CA 1
ATOM 574 C C . GLY A 1 81 ? 4.922 32.375 5.828 1 98 81 GLY A C 1
ATOM 575 O O . GLY A 1 81 ? 6.152 32.438 5.805 1 98 81 GLY A O 1
ATOM 576 N N . GLN A 1 82 ? 4.324 31.391 6.285 1 97.81 82 GLN A N 1
ATOM 577 C CA . GLN A 1 82 ? 5.043 30.219 6.758 1 97.81 82 GLN A CA 1
ATOM 578 C C . GLN A 1 82 ? 4.176 28.969 6.652 1 97.81 82 GLN A C 1
ATOM 580 O O . GLN A 1 82 ? 2.971 29.047 6.418 1 97.81 82 GLN A O 1
ATOM 585 N N . ILE A 1 83 ? 4.777 27.812 6.719 1 98.75 83 ILE A N 1
ATOM 586 C CA . ILE A 1 83 ? 4.129 26.516 6.789 1 98.75 83 ILE A CA 1
ATOM 587 C C . ILE A 1 83 ? 4.816 25.656 7.844 1 98.75 83 ILE A C 1
ATOM 589 O O . ILE A 1 83 ? 6.02 25.391 7.754 1 98.75 83 ILE A O 1
ATOM 593 N N . ASP A 1 84 ? 4 25.156 8.812 1 98.81 84 ASP A N 1
ATOM 594 C CA . ASP A 1 84 ? 4.59 24.438 9.938 1 98.81 84 ASP A CA 1
ATOM 595 C C . ASP A 1 84 ? 4.113 22.984 9.969 1 98.81 84 ASP A C 1
ATOM 597 O O . ASP A 1 84 ? 4.734 22.125 10.609 1 98.81 84 ASP A O 1
ATOM 601 N N . GLY A 1 85 ? 3.057 22.734 9.289 1 98.75 85 GLY A N 1
ATOM 602 C CA . GLY A 1 85 ? 2.523 21.375 9.32 1 98.75 85 GLY A CA 1
ATOM 603 C C . GLY A 1 85 ? 1.699 21.031 8.094 1 98.75 85 GLY A C 1
ATOM 604 O O . GLY A 1 85 ? 1.085 21.922 7.488 1 98.75 85 GLY A O 1
ATOM 605 N N . LEU A 1 86 ? 1.739 19.828 7.711 1 98.88 86 LEU A N 1
ATOM 606 C CA . LEU A 1 86 ? 0.939 19.234 6.645 1 98.88 86 LEU A CA 1
ATOM 607 C C . LEU A 1 86 ? 0.093 18.078 7.176 1 98.88 86 LEU A C 1
ATOM 609 O O . LEU A 1 86 ? 0.627 17.125 7.73 1 98.88 86 LEU A O 1
ATOM 613 N N . VAL A 1 87 ? -1.235 18.234 7.078 1 98.88 87 VAL A N 1
ATOM 614 C CA . VAL A 1 87 ? -2.166 17.219 7.551 1 98.88 87 VAL A CA 1
ATOM 615 C C . VAL A 1 87 ? -2.949 16.641 6.371 1 98.88 87 VAL A C 1
ATOM 617 O O . VAL A 1 87 ? -3.885 17.266 5.871 1 98.88 87 VAL A O 1
ATOM 620 N N . ASN A 1 88 ? -2.578 15.484 5.973 1 98.69 88 ASN A N 1
ATOM 621 C CA . ASN A 1 88 ? -3.199 14.812 4.84 1 98.69 88 ASN A CA 1
ATOM 622 C C . ASN A 1 88 ? -4.359 13.922 5.285 1 98.69 88 ASN A C 1
ATOM 624 O O . ASN A 1 88 ? -4.148 12.773 5.684 1 98.69 88 ASN A O 1
ATOM 628 N N . IL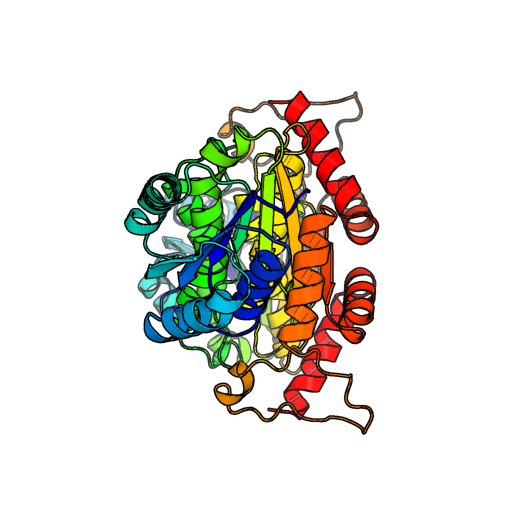E A 1 89 ? -5.57 14.461 5.047 1 97.5 89 ILE A N 1
ATOM 629 C CA . ILE A 1 89 ? -6.762 13.719 5.441 1 97.5 89 ILE A CA 1
ATOM 630 C C . ILE A 1 89 ? -7.555 13.32 4.199 1 97.5 89 ILE A C 1
ATOM 632 O O . ILE A 1 89 ? -8.383 12.414 4.25 1 97.5 89 ILE A O 1
ATOM 636 N N . ALA A 1 90 ? -7.297 14.023 3.084 1 95.44 90 ALA A N 1
ATOM 637 C CA . ALA A 1 90 ? -8.016 13.727 1.85 1 95.44 90 ALA A CA 1
ATOM 638 C C . ALA A 1 90 ? -7.949 12.242 1.516 1 95.44 90 ALA A C 1
ATOM 640 O O . ALA A 1 90 ? -6.895 11.617 1.662 1 95.44 90 ALA A O 1
ATOM 641 N N . GLY A 1 91 ? -9.008 11.672 1.168 1 92.38 91 GLY A N 1
ATOM 642 C CA . GLY A 1 91 ? -9.117 10.273 0.78 1 92.38 91 GLY A CA 1
ATOM 643 C C . GLY A 1 91 ? -10.523 9.883 0.356 1 92.38 91 GLY A C 1
ATOM 644 O O . GLY A 1 91 ? -11.461 10.664 0.513 1 92.38 91 GLY A O 1
ATOM 645 N N . ILE A 1 92 ? -10.594 8.773 -0.244 1 89.81 92 ILE A N 1
ATOM 646 C CA . ILE A 1 92 ? -11.898 8.281 -0.658 1 89.81 92 ILE A CA 1
ATOM 647 C C . ILE A 1 92 ? -12.078 6.844 -0.177 1 89.81 92 ILE A C 1
ATOM 649 O O . ILE A 1 92 ? -11.102 6.113 -0.003 1 89.81 92 ILE A O 1
ATOM 653 N N . ALA A 1 93 ? -13.305 6.57 0.073 1 79.19 93 ALA A N 1
ATOM 654 C CA . ALA A 1 93 ? -13.68 5.199 0.404 1 79.19 93 ALA A CA 1
ATOM 655 C C . ALA A 1 93 ? -13.773 4.34 -0.854 1 79.19 93 ALA A C 1
ATOM 657 O O . ALA A 1 93 ? -13.797 4.863 -1.971 1 79.19 93 ALA A O 1
ATOM 658 N N . GLN A 1 94 ? -13.578 3.1 -0.627 1 79 94 GLN A N 1
ATOM 659 C CA . GLN A 1 94 ? -13.938 2.125 -1.654 1 79 94 GLN A CA 1
ATOM 660 C C . GLN A 1 94 ? -15.398 1.704 -1.529 1 79 94 GLN A C 1
ATOM 662 O O . GLN A 1 94 ? -15.906 1.517 -0.421 1 79 94 GLN A O 1
ATOM 667 N N . ARG A 1 95 ? -16.062 1.587 -2.703 1 76.62 95 ARG A N 1
ATOM 668 C CA . ARG A 1 95 ? -17.375 0.946 -2.664 1 76.62 95 ARG A CA 1
ATOM 669 C C . ARG A 1 95 ? -17.281 -0.432 -2.018 1 76.62 95 ARG A C 1
ATOM 671 O O . ARG A 1 95 ? -16.359 -1.192 -2.283 1 76.62 95 ARG A O 1
ATOM 678 N N . PHE A 1 96 ? -18.188 -0.675 -1.103 1 77.38 96 PHE A N 1
ATOM 679 C CA . PHE A 1 96 ? -18.203 -2.002 -0.497 1 77.38 96 PHE A CA 1
ATOM 680 C C . PHE A 1 96 ? -18.547 -3.062 -1.535 1 77.38 96 PHE A C 1
ATOM 682 O O . PHE A 1 96 ? -19.672 -3.082 -2.066 1 77.38 96 PHE A O 1
ATOM 689 N N . ALA A 1 97 ? -17.625 -3.785 -1.892 1 84.81 97 ALA A N 1
ATOM 690 C CA . ALA A 1 97 ? -17.766 -4.852 -2.883 1 84.81 97 ALA A CA 1
ATOM 691 C C . ALA A 1 97 ? -16.609 -5.836 -2.797 1 84.81 97 ALA A C 1
ATOM 693 O O . ALA A 1 97 ? -15.508 -5.473 -2.367 1 84.81 97 ALA A O 1
ATOM 694 N N . LEU A 1 98 ? -16.953 -7.062 -3.164 1 86.69 98 LEU A N 1
ATOM 695 C CA . LEU A 1 98 ? -15.867 -8.016 -3.309 1 86.69 98 LEU A CA 1
ATOM 696 C C . LEU A 1 98 ? -14.938 -7.609 -4.445 1 86.69 98 LEU A C 1
ATOM 698 O O . LEU A 1 98 ? -15.352 -6.91 -5.371 1 86.69 98 LEU A O 1
ATOM 702 N N . PHE A 1 99 ? -13.695 -8.047 -4.309 1 90.25 99 PHE A N 1
ATOM 703 C CA . PHE A 1 99 ? -12.68 -7.684 -5.289 1 90.25 99 PHE A CA 1
ATOM 704 C C . PHE A 1 99 ? -13.141 -8.031 -6.699 1 90.25 99 PHE A C 1
ATOM 706 O O . PHE A 1 99 ? -12.969 -7.227 -7.621 1 90.25 99 PHE A O 1
ATOM 713 N N . THR A 1 100 ? -13.82 -9.078 -6.844 1 85.19 100 THR A N 1
ATOM 714 C CA . THR A 1 100 ? -14.242 -9.562 -8.148 1 85.19 100 THR A CA 1
ATOM 715 C C . THR A 1 100 ? -15.336 -8.68 -8.727 1 85.19 100 THR A C 1
ATOM 717 O O . THR A 1 100 ? -15.594 -8.703 -9.938 1 85.19 100 THR A O 1
ATOM 720 N N . ASP A 1 101 ? -15.922 -7.926 -7.887 1 86.06 101 ASP A N 1
ATOM 721 C CA . ASP A 1 101 ? -17.078 -7.137 -8.312 1 86.06 101 ASP A CA 1
ATOM 722 C C . ASP A 1 101 ? -16.688 -5.672 -8.508 1 86.06 101 ASP A C 1
ATOM 724 O O . ASP A 1 101 ? -17.531 -4.855 -8.898 1 86.06 101 ASP A O 1
ATOM 728 N N . LEU A 1 102 ? -15.422 -5.395 -8.297 1 86.81 102 LEU A N 1
ATOM 729 C CA . LEU A 1 102 ? -14.977 -4.016 -8.445 1 86.81 102 LEU A CA 1
ATOM 730 C C . LEU A 1 102 ? -14.625 -3.711 -9.906 1 86.81 102 LEU A C 1
ATOM 732 O O . LEU A 1 102 ? -14.055 -4.551 -10.594 1 86.81 102 LEU A O 1
ATOM 736 N N . GLU A 1 103 ? -15.008 -2.477 -10.312 1 84.69 103 GLU A N 1
ATOM 737 C CA . GLU A 1 103 ? -14.586 -2.016 -11.633 1 84.69 103 GLU A CA 1
ATOM 738 C C . GLU A 1 103 ? -13.125 -1.578 -11.625 1 84.69 103 GLU A C 1
ATOM 740 O O . GLU A 1 103 ? -12.617 -1.104 -10.609 1 84.69 103 GLU A O 1
ATOM 745 N N . ALA A 1 104 ? -12.484 -1.719 -12.82 1 80.69 104 ALA A N 1
ATOM 746 C CA . ALA A 1 104 ? -11.062 -1.398 -12.953 1 80.69 104 ALA A CA 1
ATOM 747 C C . ALA A 1 104 ? -10.789 0.051 -12.562 1 80.69 104 ALA A C 1
ATOM 749 O O . ALA A 1 104 ? -9.773 0.351 -11.938 1 80.69 104 ALA A O 1
ATOM 750 N N . ASP A 1 105 ? -11.625 0.843 -12.875 1 82.94 105 ASP A N 1
ATOM 751 C CA . ASP A 1 105 ? -11.438 2.27 -12.633 1 82.94 105 ASP A CA 1
ATOM 752 C C . ASP A 1 105 ? -11.445 2.578 -11.133 1 82.94 105 ASP A C 1
ATOM 754 O O . ASP A 1 105 ? -10.758 3.496 -10.68 1 82.94 105 ASP A O 1
ATOM 758 N N . GLN A 1 106 ? -12.055 1.803 -10.367 1 81.94 106 GLN A N 1
ATOM 759 C CA . GLN A 1 106 ? -12.117 2.004 -8.922 1 81.94 106 GLN A CA 1
ATOM 760 C C . GLN A 1 106 ? -10.789 1.643 -8.266 1 81.94 106 GLN A C 1
ATOM 762 O O . GLN A 1 106 ? -10.383 2.271 -7.285 1 81.94 106 GLN A O 1
ATOM 767 N N . ILE A 1 107 ? -10.188 0.71 -8.867 1 80.44 107 ILE A N 1
ATOM 768 C CA . ILE A 1 107 ? -8.914 0.238 -8.336 1 80.44 107 ILE A CA 1
ATOM 769 C C . ILE A 1 107 ? -7.871 1.351 -8.43 1 80.44 107 ILE A C 1
ATOM 771 O O . ILE A 1 107 ? -7.199 1.664 -7.441 1 80.44 107 ILE A O 1
ATOM 775 N N . ASP A 1 108 ? -7.84 1.979 -9.492 1 87.44 108 ASP A N 1
ATOM 776 C CA . ASP A 1 108 ? -6.859 3.025 -9.75 1 87.44 108 ASP A CA 1
ATOM 777 C C . ASP A 1 108 ? -7.148 4.27 -8.906 1 87.44 108 ASP A C 1
ATOM 779 O O . ASP A 1 108 ? -6.23 4.887 -8.367 1 87.44 108 ASP A O 1
ATOM 783 N N . ARG A 1 109 ? -8.359 4.496 -8.789 1 90.56 109 ARG A N 1
ATOM 784 C CA . ARG A 1 109 ? -8.766 5.754 -8.164 1 90.56 109 ARG A CA 1
ATOM 785 C C . ARG A 1 109 ? -8.438 5.758 -6.676 1 90.56 109 ARG A C 1
ATOM 787 O O . ARG A 1 109 ? -7.902 6.738 -6.156 1 90.56 109 ARG A O 1
ATOM 794 N N . VAL A 1 110 ? -8.688 4.691 -6.004 1 91.75 110 VAL A N 1
ATOM 795 C CA . VAL A 1 110 ? -8.477 4.602 -4.562 1 91.75 110 VAL A CA 1
ATOM 796 C C . VAL A 1 110 ? -6.984 4.703 -4.25 1 91.75 110 VAL A C 1
ATOM 798 O O . VAL A 1 110 ? -6.582 5.445 -3.352 1 91.75 110 VAL A O 1
ATOM 801 N N . THR A 1 111 ? -6.215 4.043 -5.043 1 91.94 111 THR A N 1
ATOM 802 C CA . THR A 1 111 ? -4.77 4.059 -4.848 1 91.94 111 THR A CA 1
ATOM 803 C C . THR A 1 111 ? -4.199 5.441 -5.156 1 91.94 111 THR A C 1
ATOM 805 O O . THR A 1 111 ? -3.365 5.957 -4.406 1 91.94 111 THR A O 1
ATOM 808 N N . THR A 1 112 ? -4.672 5.992 -6.199 1 93.75 112 THR A N 1
ATOM 809 C CA . THR A 1 112 ? -4.148 7.273 -6.652 1 93.75 112 THR A CA 1
ATOM 810 C C . THR A 1 112 ? -4.488 8.383 -5.656 1 93.75 112 THR A C 1
ATOM 812 O O . THR A 1 112 ? -3.615 9.156 -5.258 1 93.75 112 THR A O 1
ATOM 815 N N . VAL A 1 113 ? -5.668 8.43 -5.207 1 95.06 113 VAL A N 1
ATOM 816 C CA . VAL A 1 113 ? -6.105 9.516 -4.328 1 95.06 113 VAL A CA 1
ATOM 817 C C . VAL A 1 113 ? -5.535 9.305 -2.926 1 95.06 113 VAL A C 1
ATOM 819 O O . VAL A 1 113 ? -4.895 10.195 -2.369 1 95.06 113 VAL A O 1
ATOM 822 N N . ASN A 1 114 ? -5.73 8.102 -2.383 1 95.69 114 ASN A N 1
ATOM 823 C CA . ASN A 1 114 ? -5.406 7.859 -0.982 1 95.69 114 ASN A CA 1
ATOM 824 C C . ASN A 1 114 ? -3.896 7.793 -0.758 1 95.69 114 ASN A C 1
ATOM 826 O O . ASN A 1 114 ? -3.387 8.336 0.226 1 95.69 114 ASN A O 1
ATOM 830 N N . PHE A 1 115 ? -3.234 7.129 -1.668 1 95.62 115 PHE A N 1
ATOM 831 C CA . PHE A 1 115 ? -1.812 6.914 -1.43 1 95.62 115 PHE A CA 1
ATOM 832 C C . PHE A 1 115 ? -0.973 7.926 -2.199 1 95.62 115 PHE A C 1
ATOM 834 O O . PHE A 1 115 ? -0.242 8.719 -1.6 1 95.62 115 PHE A O 1
ATOM 841 N N . LEU A 1 116 ? -1.107 7.961 -3.533 1 95 116 LEU A N 1
ATOM 842 C CA . LEU A 1 116 ? -0.249 8.836 -4.328 1 95 116 LEU A CA 1
ATOM 843 C C . LEU A 1 116 ? -0.524 10.297 -4.02 1 95 116 LEU A C 1
ATOM 845 O O . LEU A 1 116 ? 0.394 11.125 -4.031 1 95 116 LEU A O 1
ATOM 849 N N . GLY A 1 117 ? -1.779 10.625 -3.777 1 96.5 117 GLY A N 1
ATOM 850 C CA . GLY A 1 117 ? -2.092 11.977 -3.346 1 96.5 117 GLY A CA 1
ATOM 851 C C . GLY A 1 117 ? -1.351 12.391 -2.088 1 96.5 117 GLY A C 1
ATOM 852 O O . GLY A 1 117 ? -0.795 13.492 -2.02 1 96.5 117 GLY A O 1
ATOM 853 N N . THR A 1 118 ? -1.303 11.5 -1.085 1 97.69 118 THR A N 1
ATOM 854 C CA . THR A 1 118 ? -0.583 11.742 0.161 1 97.69 118 THR A CA 1
ATOM 855 C C . THR A 1 118 ? 0.908 11.93 -0.103 1 97.69 118 THR A C 1
ATOM 857 O O . THR A 1 118 ? 1.527 12.859 0.42 1 97.69 118 THR A O 1
ATOM 860 N N . VAL A 1 119 ? 1.466 11.078 -0.948 1 96.88 119 VAL A N 1
ATOM 861 C CA . VAL A 1 119 ? 2.889 11.102 -1.267 1 96.88 119 VAL A CA 1
ATOM 862 C C . VAL A 1 119 ? 3.24 12.414 -1.963 1 96.88 119 VAL A C 1
ATOM 864 O O . VAL A 1 119 ? 4.242 13.047 -1.633 1 96.88 119 VAL A O 1
ATOM 867 N N . GLN A 1 120 ? 2.412 12.82 -2.885 1 95.75 120 GLN A N 1
ATOM 868 C CA . GLN A 1 120 ? 2.664 14.039 -3.645 1 95.75 120 GLN A CA 1
ATOM 869 C C . GLN A 1 120 ? 2.633 15.273 -2.742 1 95.75 120 GLN A C 1
ATOM 871 O O . GLN A 1 120 ? 3.447 16.188 -2.898 1 95.75 120 GLN A O 1
ATOM 876 N N . MET A 1 121 ? 1.71 15.273 -1.864 1 97.94 121 MET A N 1
ATOM 877 C CA . MET A 1 121 ? 1.629 16.375 -0.908 1 97.94 121 MET A CA 1
ATOM 878 C C . MET A 1 121 ? 2.881 16.422 -0.037 1 97.94 121 MET A C 1
ATOM 880 O O . MET A 1 121 ? 3.455 17.5 0.162 1 97.94 121 MET A O 1
ATOM 884 N N . CYS A 1 122 ? 3.291 15.289 0.467 1 97.81 122 CYS A N 1
ATOM 885 C CA . CYS A 1 122 ? 4.5 15.234 1.285 1 97.81 122 CYS A CA 1
ATOM 886 C C . CYS A 1 122 ? 5.711 15.727 0.502 1 97.81 122 CYS A C 1
ATOM 888 O O . CYS A 1 122 ? 6.527 16.484 1.03 1 97.81 122 CYS A O 1
ATOM 890 N N . ARG A 1 123 ? 5.781 15.289 -0.739 1 95.75 123 ARG A N 1
ATOM 891 C CA . ARG A 1 123 ? 6.906 15.688 -1.576 1 95.75 123 ARG A CA 1
ATOM 892 C C . ARG A 1 123 ? 6.938 17.203 -1.769 1 95.75 123 ARG A C 1
ATOM 894 O O . ARG A 1 123 ? 8 17.828 -1.684 1 95.75 123 ARG A O 1
ATOM 901 N N . ALA A 1 124 ? 5.859 17.766 -2.004 1 97.06 124 ALA A N 1
ATOM 902 C CA . ALA A 1 124 ? 5.758 19.203 -2.307 1 97.06 124 ALA A CA 1
ATOM 903 C C . ALA A 1 124 ? 6.09 20.047 -1.081 1 97.06 124 ALA A C 1
ATOM 905 O O . ALA A 1 124 ? 6.676 21.125 -1.202 1 97.06 124 ALA A O 1
ATOM 906 N N . PHE A 1 125 ? 5.762 19.578 0.108 1 98.44 125 PHE A N 1
ATOM 907 C CA . PHE A 1 125 ? 5.801 20.453 1.277 1 98.44 125 PHE A CA 1
ATOM 908 C C . PHE A 1 125 ? 7.051 20.172 2.111 1 98.44 125 PHE A C 1
ATOM 910 O O . PHE A 1 125 ? 7.434 21 2.945 1 98.44 125 PHE A O 1
ATOM 917 N N . LEU A 1 126 ? 7.676 19.016 1.917 1 97.19 126 LEU A N 1
ATOM 918 C CA . LEU A 1 126 ? 8.797 18.609 2.762 1 97.19 126 LEU A CA 1
ATOM 919 C C . LEU A 1 126 ? 9.922 19.625 2.703 1 97.19 126 LEU A C 1
ATOM 921 O O . LEU A 1 126 ? 10.5 19.984 3.732 1 97.19 126 LEU A O 1
ATOM 925 N N . PRO A 1 127 ? 10.227 20.203 1.516 1 96.44 127 PRO A N 1
ATOM 926 C CA . PRO A 1 127 ? 11.328 21.156 1.462 1 96.44 127 PRO A CA 1
ATOM 927 C C . PRO A 1 127 ? 11.094 22.375 2.357 1 96.44 127 PRO A C 1
ATOM 929 O O . PRO A 1 127 ? 12.023 22.844 3.023 1 96.44 127 PRO A O 1
ATOM 932 N N . VAL A 1 128 ? 9.938 22.859 2.438 1 97.88 128 VAL A N 1
ATOM 933 C CA . VAL A 1 128 ? 9.656 24.031 3.256 1 97.88 128 VAL A CA 1
ATOM 934 C C . VAL A 1 128 ? 9.547 23.625 4.723 1 97.88 128 VAL A C 1
ATOM 936 O O . VAL A 1 128 ? 9.984 24.359 5.609 1 97.88 128 VAL A O 1
ATOM 939 N N . LEU A 1 129 ? 9.008 22.453 5.027 1 98.25 129 LEU A N 1
ATOM 940 C CA . LEU A 1 129 ? 8.867 21.969 6.398 1 98.25 129 LEU A CA 1
ATOM 941 C C . LEU A 1 129 ? 10.227 21.719 7.031 1 98.25 129 LEU A C 1
ATOM 943 O O . LEU A 1 129 ? 10.422 21.969 8.219 1 98.25 129 LEU A O 1
ATOM 947 N N . ARG A 1 130 ? 11.125 21.25 6.238 1 96.56 130 ARG A N 1
ATOM 948 C CA . ARG A 1 130 ? 12.453 20.922 6.742 1 96.56 130 ARG A CA 1
ATOM 949 C C . ARG A 1 130 ? 13.211 22.172 7.18 1 96.56 130 ARG A C 1
ATOM 951 O O . ARG A 1 130 ? 14.188 22.078 7.922 1 96.56 130 ARG A O 1
ATOM 958 N N . GLN A 1 131 ? 12.727 23.312 6.754 1 96.81 131 GLN A N 1
ATOM 959 C CA . GLN A 1 131 ? 13.383 24.562 7.102 1 96.81 131 GLN A CA 1
ATOM 960 C C . GLN A 1 131 ? 12.836 25.125 8.414 1 96.81 131 GLN A C 1
ATOM 962 O O . GLN A 1 131 ? 13.398 26.078 8.961 1 96.81 131 GLN A O 1
ATOM 967 N N . ARG A 1 132 ? 11.844 24.547 8.914 1 97.62 132 ARG A N 1
ATOM 968 C CA . ARG A 1 132 ? 11.219 25.031 10.133 1 97.62 132 ARG A CA 1
ATOM 969 C C . ARG A 1 132 ? 11.922 24.484 11.375 1 97.62 132 ARG A C 1
ATOM 971 O O . ARG A 1 132 ? 12.398 23.344 11.359 1 97.62 132 ARG A O 1
ATOM 978 N N . PRO A 1 133 ? 11.953 25.234 12.398 1 96.75 133 PRO A N 1
ATOM 979 C CA . PRO A 1 133 ? 12.531 24.734 13.648 1 96.75 133 PRO A CA 1
ATOM 980 C C . PRO A 1 133 ? 11.711 23.594 14.258 1 96.75 133 PRO A C 1
ATOM 982 O O . PRO A 1 133 ? 12.234 22.797 15.039 1 96.75 133 PRO A O 1
ATOM 985 N N . GLU A 1 134 ? 10.438 23.609 13.984 1 97.25 134 GLU A N 1
ATOM 986 C CA . GLU A 1 134 ? 9.484 22.578 14.367 1 97.25 134 GLU A CA 1
ATOM 987 C C . GLU A 1 134 ? 8.406 22.391 13.312 1 97.25 134 GLU A C 1
ATOM 989 O O . GLU A 1 134 ? 7.734 23.344 12.93 1 97.25 134 GLU A O 1
ATOM 994 N N . ALA A 1 135 ? 8.305 21.141 12.82 1 98.12 135 ALA A N 1
ATOM 995 C CA . ALA A 1 135 ? 7.312 20.875 11.781 1 98.12 135 ALA A CA 1
ATOM 996 C C . ALA A 1 135 ? 6.715 19.484 11.938 1 98.12 135 ALA A C 1
ATOM 998 O O . ALA A 1 135 ? 7.27 18.641 12.641 1 98.12 135 ALA A O 1
ATOM 999 N N . ASN A 1 136 ? 5.535 19.359 11.305 1 97.19 136 ASN A N 1
ATOM 1000 C CA . ASN A 1 136 ? 4.785 18.125 11.445 1 97.19 136 ASN A CA 1
ATOM 1001 C C . ASN A 1 136 ? 4.117 17.719 10.133 1 97.19 136 ASN A C 1
ATOM 1003 O O . ASN A 1 136 ? 3.639 18.562 9.383 1 97.19 136 ASN A O 1
ATOM 1007 N N . ILE A 1 137 ? 4.227 16.438 9.875 1 98.5 137 ILE A N 1
ATOM 1008 C CA . ILE A 1 137 ? 3.418 15.82 8.828 1 98.5 137 ILE A CA 1
ATOM 1009 C C . ILE A 1 137 ? 2.48 14.789 9.445 1 98.5 137 ILE A C 1
ATOM 1011 O O . ILE A 1 137 ? 2.914 13.93 10.219 1 98.5 137 ILE A O 1
ATOM 1015 N N . THR A 1 138 ? 1.219 14.914 9.211 1 98.69 138 THR A N 1
ATOM 1016 C CA . THR A 1 138 ? 0.222 13.945 9.656 1 98.69 138 THR A CA 1
ATOM 1017 C C . THR A 1 138 ? -0.47 13.297 8.461 1 98.69 138 THR A C 1
ATOM 1019 O O . THR A 1 138 ? -1.011 13.992 7.594 1 98.69 138 THR A O 1
ATOM 1022 N N . ASN A 1 139 ? -0.365 11.992 8.375 1 98.38 139 ASN A N 1
ATOM 1023 C CA . ASN A 1 139 ? -0.985 11.234 7.297 1 98.38 139 ASN A CA 1
ATOM 1024 C C . ASN A 1 139 ? -2.088 10.32 7.812 1 98.38 139 ASN A C 1
ATOM 1026 O O . ASN A 1 139 ? -1.939 9.695 8.867 1 98.38 139 ASN A O 1
ATOM 1030 N N . MET A 1 140 ? -3.109 10.242 7.023 1 96.44 140 MET A N 1
ATOM 1031 C CA . MET A 1 140 ? -4.297 9.484 7.402 1 96.44 140 MET A CA 1
ATOM 1032 C C . MET A 1 140 ? -4.25 8.07 6.84 1 96.44 140 MET A C 1
ATOM 1034 O O . MET A 1 140 ? -4.555 7.855 5.664 1 96.44 140 MET A O 1
ATOM 1038 N N . SER A 1 141 ? -3.914 7.156 7.68 1 94.25 141 SER A N 1
ATOM 1039 C CA . SER A 1 141 ? -4.07 5.746 7.336 1 94.25 141 SER A CA 1
ATOM 1040 C C . SER A 1 141 ? -5.438 5.219 7.766 1 94.25 141 SER A C 1
ATOM 1042 O O . SER A 1 141 ? -6.465 5.824 7.461 1 94.25 141 SER A O 1
ATOM 1044 N N . SER A 1 142 ? -5.473 4.023 8.227 1 86.06 142 SER A N 1
ATOM 1045 C CA . SER A 1 142 ? -6.695 3.375 8.688 1 86.06 142 SER A CA 1
ATOM 1046 C C . SER A 1 142 ? -6.379 2.125 9.508 1 86.06 142 SER A C 1
ATOM 1048 O O . SER A 1 142 ? -5.297 1.552 9.375 1 86.06 142 SER A O 1
ATOM 1050 N N . LEU A 1 143 ? -7.324 1.813 10.312 1 76.31 143 LEU A N 1
ATOM 1051 C CA . LEU A 1 143 ? -7.168 0.527 10.984 1 76.31 143 LEU A CA 1
ATOM 1052 C C . LEU A 1 143 ? -7.16 -0.615 9.977 1 76.31 143 LEU A C 1
ATOM 1054 O O . LEU A 1 143 ? -6.578 -1.672 10.227 1 76.31 143 LEU A O 1
ATOM 1058 N N . SER A 1 144 ? -7.77 -0.327 8.875 1 74.19 144 SER A N 1
ATOM 1059 C CA . SER A 1 144 ? -7.805 -1.344 7.828 1 74.19 144 SER A CA 1
ATOM 1060 C C . SER A 1 144 ? -6.426 -1.552 7.211 1 74.19 144 SER A C 1
ATOM 1062 O O . SER A 1 144 ? -6.207 -2.518 6.477 1 74.19 144 SER A O 1
ATOM 1064 N N . ALA A 1 145 ? -5.492 -0.714 7.48 1 81.69 145 ALA A N 1
ATOM 1065 C CA . ALA A 1 145 ? -4.105 -0.914 7.062 1 81.69 145 ALA A CA 1
ATOM 1066 C C . ALA A 1 145 ? -3.451 -2.037 7.863 1 81.69 145 ALA A C 1
ATOM 1068 O O . ALA A 1 145 ? -2.439 -2.6 7.438 1 81.69 145 ALA A O 1
ATOM 1069 N N . LEU A 1 146 ? -4.031 -2.234 9.016 1 73.94 146 LEU A N 1
ATOM 1070 C CA . LEU A 1 146 ? -3.438 -3.209 9.922 1 73.94 146 LEU A CA 1
ATOM 1071 C C . LEU A 1 146 ? -4.141 -4.559 9.805 1 73.94 146 LEU A C 1
ATOM 1073 O O . LEU A 1 146 ? -3.562 -5.594 10.141 1 73.94 146 LEU A O 1
ATOM 1077 N N . VAL A 1 147 ? -5.418 -4.469 9.406 1 73.31 147 VAL A N 1
ATOM 1078 C CA . VAL A 1 147 ? -6.23 -5.668 9.227 1 73.31 147 VAL A CA 1
ATOM 1079 C C . VAL A 1 147 ? -6.969 -5.598 7.891 1 73.31 147 VAL A C 1
ATOM 1081 O O . VAL A 1 147 ? -7.641 -4.605 7.598 1 73.31 147 VAL A O 1
ATOM 1084 N N . PRO A 1 148 ? -6.742 -6.68 7.164 1 70.62 148 PRO A N 1
ATOM 1085 C CA . PRO A 1 148 ? -7.508 -6.637 5.918 1 70.62 148 PRO A CA 1
ATOM 1086 C C . PRO A 1 148 ? -9.016 -6.699 6.148 1 70.62 148 PRO A C 1
ATOM 1088 O O . PRO A 1 148 ? -9.477 -7.422 7.039 1 70.62 148 PRO A O 1
ATOM 1091 N N . PHE A 1 149 ? -9.734 -5.781 5.531 1 70.5 149 PHE A N 1
ATOM 1092 C CA . PHE A 1 149 ? -11.188 -5.777 5.594 1 70.5 149 PHE A CA 1
ATOM 1093 C C . PHE A 1 149 ? -11.789 -6.285 4.289 1 70.5 149 PHE A C 1
ATOM 1095 O O . PHE A 1 149 ? -11.625 -5.66 3.238 1 70.5 149 PHE A O 1
ATOM 1102 N N . ALA A 1 150 ? -12.477 -7.426 4.484 1 73.69 150 ALA A N 1
ATOM 1103 C CA . ALA A 1 150 ? -13.164 -7.949 3.307 1 73.69 150 ALA A CA 1
ATOM 1104 C C . ALA A 1 150 ? -14.117 -6.906 2.719 1 73.69 150 ALA A C 1
ATOM 1106 O O . ALA A 1 150 ? -14.734 -6.137 3.455 1 73.69 150 ALA A O 1
ATOM 1107 N N . SER A 1 151 ? -14.188 -6.762 1.386 1 77.44 151 SER A N 1
ATOM 1108 C CA . SER A 1 151 ? -15.039 -5.848 0.628 1 77.44 151 SER A CA 1
ATOM 1109 C C . SER A 1 151 ? -14.398 -4.469 0.511 1 77.44 151 SER A C 1
ATOM 1111 O O . SER A 1 151 ? -14.945 -3.578 -0.145 1 77.44 151 SER A O 1
ATOM 1113 N N . GLN A 1 152 ? -13.242 -4.312 1.207 1 85.12 152 GLN A N 1
ATOM 1114 C CA . GLN A 1 152 ? -12.484 -3.068 1.119 1 85.12 152 GLN A CA 1
ATOM 1115 C C . GLN A 1 152 ? -11 -3.342 0.899 1 85.12 152 GLN A C 1
ATOM 1117 O O . GLN A 1 152 ? -10.148 -2.68 1.494 1 85.12 152 GLN A O 1
ATOM 1122 N N . VAL A 1 153 ? -10.75 -4.301 0.137 1 88.88 153 VAL A N 1
ATOM 1123 C CA . VAL A 1 153 ? -9.391 -4.816 0.025 1 88.88 153 VAL A CA 1
ATOM 1124 C C . VAL A 1 153 ? -8.484 -3.754 -0.591 1 88.88 153 VAL A C 1
ATOM 1126 O O . VAL A 1 153 ? -7.336 -3.596 -0.177 1 88.88 153 VAL A O 1
ATOM 1129 N N . LEU A 1 154 ? -9 -3.006 -1.563 1 91.38 154 LEU A N 1
ATOM 1130 C CA . LEU A 1 154 ? -8.164 -1.994 -2.207 1 91.38 154 LEU A CA 1
ATOM 1131 C C . LEU A 1 154 ? -8.016 -0.767 -1.315 1 91.38 154 LEU A C 1
ATOM 1133 O O . LEU A 1 154 ? -6.949 -0.142 -1.287 1 91.38 154 LEU A O 1
ATOM 1137 N N . TYR A 1 155 ? -9.031 -0.392 -0.627 1 90.5 155 TYR A N 1
ATOM 1138 C CA . TYR A 1 155 ? -8.938 0.674 0.364 1 90.5 155 TYR A CA 1
ATOM 1139 C C . TYR A 1 155 ? -7.906 0.331 1.434 1 90.5 155 TYR A C 1
ATOM 1141 O O . TYR A 1 155 ? -7.016 1.134 1.728 1 90.5 155 TYR A O 1
ATOM 1149 N N . SER A 1 156 ? -8.047 -0.908 1.966 1 90.12 156 SER A N 1
ATOM 1150 C CA . SER A 1 156 ? -7.121 -1.369 2.998 1 90.12 156 SER A CA 1
ATOM 1151 C C . SER A 1 156 ? -5.684 -1.369 2.492 1 90.12 156 SER A C 1
ATOM 1153 O O . SER A 1 156 ? -4.766 -0.983 3.219 1 90.12 156 SER A O 1
ATOM 1155 N N . ALA A 1 157 ? -5.555 -1.789 1.279 1 93.38 157 ALA A N 1
ATOM 1156 C CA . ALA A 1 157 ? -4.227 -1.805 0.676 1 93.38 157 ALA A CA 1
ATOM 1157 C C . ALA A 1 157 ? -3.662 -0.392 0.553 1 93.38 157 ALA A C 1
ATOM 1159 O O . ALA A 1 157 ? -2.496 -0.152 0.875 1 93.38 157 ALA A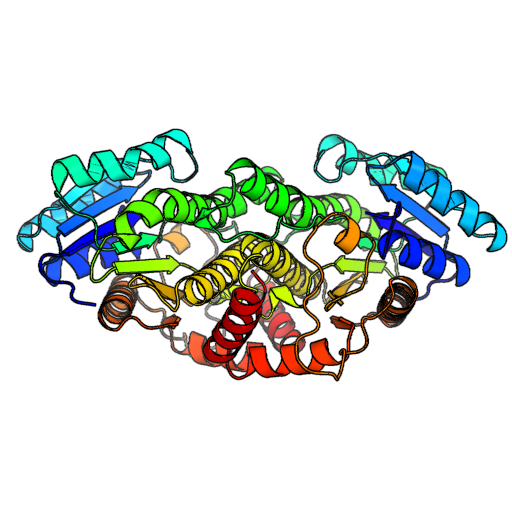 O 1
ATOM 1160 N N . SER A 1 158 ? -4.453 0.549 0.102 1 93.75 158 SER A N 1
ATOM 1161 C CA . SER A 1 158 ? -4.012 1.931 -0.052 1 93.75 158 SER A CA 1
ATOM 1162 C C . SER A 1 158 ? -3.605 2.535 1.289 1 93.75 158 SER A C 1
ATOM 1164 O O . SER A 1 158 ? -2.625 3.277 1.37 1 93.75 158 SER A O 1
ATOM 1166 N N . LYS A 1 159 ? -4.328 2.209 2.299 1 93.19 159 LYS A N 1
ATOM 1167 C CA . LYS A 1 159 ? -4.059 2.775 3.617 1 93.19 159 LYS A CA 1
ATOM 1168 C C . LYS A 1 159 ? -2.871 2.084 4.281 1 93.19 159 LYS A C 1
ATOM 1170 O O . LYS A 1 159 ? -2.121 2.711 5.031 1 93.19 159 LYS A O 1
ATOM 1175 N N . ALA A 1 160 ? -2.684 0.827 3.947 1 92.75 160 ALA A N 1
ATOM 1176 C CA . ALA A 1 160 ? -1.451 0.162 4.363 1 92.75 160 ALA A CA 1
ATOM 1177 C C . ALA A 1 160 ? -0.229 0.828 3.738 1 92.75 160 ALA A C 1
ATOM 1179 O O . ALA A 1 160 ? 0.803 0.988 4.395 1 92.75 160 ALA A O 1
ATOM 1180 N N . ALA A 1 161 ? -0.373 1.16 2.498 1 94.5 161 ALA A N 1
ATOM 1181 C CA . ALA A 1 161 ? 0.707 1.873 1.819 1 94.5 161 ALA A CA 1
ATOM 1182 C C . ALA A 1 161 ? 0.995 3.207 2.502 1 94.5 161 ALA A C 1
ATOM 1184 O O . ALA A 1 161 ? 2.156 3.566 2.711 1 94.5 161 ALA A O 1
ATOM 1185 N N . VAL A 1 162 ? -0.049 3.891 2.893 1 96.12 162 VAL A N 1
ATOM 1186 C CA . VAL A 1 162 ? 0.105 5.172 3.578 1 96.12 162 VAL A CA 1
ATOM 1187 C C . VAL A 1 162 ? 0.84 4.965 4.902 1 96.12 162 VAL A C 1
ATOM 1189 O O . VAL A 1 162 ? 1.743 5.73 5.242 1 96.12 162 VAL A O 1
ATOM 1192 N N . GLN A 1 163 ? 0.414 3.971 5.625 1 93.69 163 GLN A N 1
ATOM 1193 C CA . GLN A 1 163 ? 1.063 3.678 6.898 1 93.69 163 GLN A CA 1
ATOM 1194 C C . GLN A 1 163 ? 2.557 3.426 6.711 1 93.69 163 GLN A C 1
ATOM 1196 O O . GLN A 1 163 ? 3.385 4.012 7.41 1 93.69 163 GLN A O 1
ATOM 1201 N N . GLN A 1 164 ? 2.877 2.533 5.797 1 92.5 164 GLN A N 1
ATOM 1202 C CA . GLN A 1 164 ? 4.27 2.148 5.586 1 92.5 164 GLN A CA 1
ATOM 1203 C C . GLN A 1 164 ? 5.102 3.336 5.113 1 92.5 164 GLN A C 1
ATOM 1205 O O . GLN A 1 164 ? 6.223 3.539 5.586 1 92.5 164 GLN A O 1
ATOM 1210 N N . PHE A 1 165 ? 4.574 4.125 4.227 1 94.31 165 PHE A N 1
ATOM 1211 C CA . PHE A 1 165 ? 5.234 5.332 3.74 1 94.31 165 PHE A CA 1
ATOM 1212 C C . PHE A 1 165 ? 5.492 6.305 4.887 1 94.31 165 PHE A C 1
ATOM 1214 O O . PHE A 1 165 ? 6.602 6.816 5.035 1 94.31 165 PHE A O 1
ATOM 1221 N N . SER A 1 166 ? 4.477 6.512 5.668 1 95.94 166 SER A N 1
ATOM 1222 C CA . SER A 1 166 ? 4.535 7.488 6.75 1 95.94 166 SER A CA 1
ATOM 1223 C C . SER A 1 166 ? 5.574 7.102 7.793 1 95.94 166 SER A C 1
ATOM 1225 O O . SER A 1 166 ? 6.379 7.934 8.219 1 95.94 166 SER A O 1
ATOM 1227 N N . GLU A 1 167 ? 5.523 5.883 8.148 1 91.38 167 GLU A N 1
ATOM 1228 C CA . GLU A 1 167 ? 6.453 5.418 9.172 1 91.38 167 GLU A CA 1
ATOM 1229 C C . GLU A 1 167 ? 7.879 5.348 8.641 1 91.38 167 GLU A C 1
ATOM 1231 O O . GLU A 1 167 ? 8.836 5.602 9.367 1 91.38 167 GLU A O 1
ATOM 1236 N N . GLY A 1 168 ? 8.031 4.988 7.355 1 90.25 168 GLY A N 1
ATOM 1237 C CA . GLY A 1 168 ? 9.328 5.086 6.715 1 90.25 168 GLY A CA 1
ATOM 1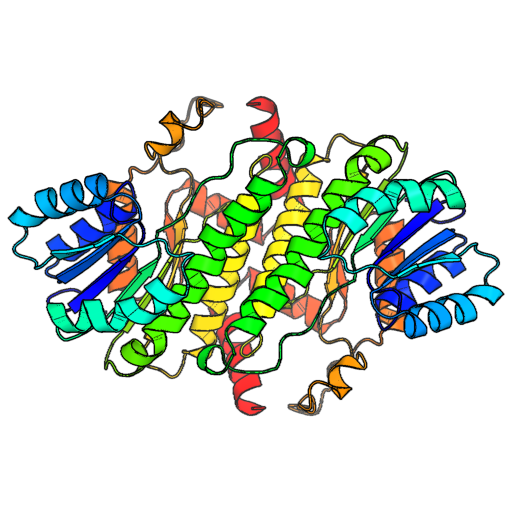238 C C . GLY A 1 168 ? 9.852 6.508 6.645 1 90.25 168 GLY A C 1
ATOM 1239 O O . GLY A 1 168 ? 11.039 6.75 6.891 1 90.25 168 GLY A O 1
ATOM 1240 N N . LEU A 1 169 ? 8.984 7.395 6.301 1 93.19 169 LEU A N 1
ATOM 1241 C CA . LEU A 1 169 ? 9.352 8.805 6.238 1 93.19 169 LEU A CA 1
ATOM 1242 C C . LEU A 1 169 ? 9.781 9.32 7.605 1 93.19 169 LEU A C 1
ATOM 1244 O O . LEU A 1 169 ? 10.758 10.062 7.715 1 93.19 169 LEU A O 1
ATOM 1248 N N . ASP A 1 170 ? 9.031 8.93 8.633 1 93 170 ASP A N 1
ATOM 1249 C CA . ASP A 1 170 ? 9.406 9.289 10 1 93 170 ASP A CA 1
ATOM 1250 C C . ASP A 1 170 ? 10.828 8.852 10.312 1 93 170 ASP A C 1
ATOM 1252 O O . ASP A 1 170 ? 11.602 9.602 10.906 1 93 170 ASP A O 1
ATOM 1256 N N . ALA A 1 171 ? 11.141 7.621 9.914 1 88.69 171 ALA A N 1
ATOM 1257 C CA . ALA A 1 171 ? 12.469 7.074 10.164 1 88.69 171 ALA A CA 1
ATOM 1258 C C . ALA A 1 171 ? 13.539 7.879 9.422 1 88.69 171 ALA A C 1
ATOM 1260 O O . ALA A 1 171 ? 14.609 8.156 9.977 1 88.69 171 ALA A O 1
ATOM 1261 N N . GLU A 1 172 ? 13.281 8.281 8.227 1 89.19 172 GLU A N 1
ATOM 1262 C CA . GLU A 1 172 ? 14.242 9.031 7.426 1 89.19 172 GLU A CA 1
ATOM 1263 C C . GLU A 1 172 ? 14.461 10.43 7.996 1 89.19 172 GLU A C 1
ATOM 1265 O O . GLU A 1 172 ? 15.539 11.008 7.848 1 89.19 172 GLU A O 1
ATOM 1270 N N . LEU A 1 173 ? 13.398 10.898 8.656 1 92.19 173 LEU A N 1
ATOM 1271 C CA . LEU A 1 173 ? 13.438 12.273 9.133 1 92.19 173 LEU A CA 1
ATOM 1272 C C . LEU A 1 173 ? 13.828 12.328 10.602 1 92.19 173 LEU A C 1
ATOM 1274 O O . LEU A 1 173 ? 13.75 13.383 11.234 1 92.19 173 LEU A O 1
ATOM 1278 N N . ALA A 1 174 ? 14.258 11.227 11.133 1 88.06 174 ALA A N 1
ATOM 1279 C CA . ALA A 1 174 ? 14.5 11.094 12.562 1 88.06 174 ALA A CA 1
ATOM 1280 C C . ALA A 1 174 ? 15.516 12.125 13.055 1 88.06 174 ALA A C 1
ATOM 1282 O O . ALA A 1 174 ? 15.438 12.586 14.195 1 88.06 174 ALA A O 1
ATOM 1283 N N . ASP A 1 175 ? 16.344 12.547 12.172 1 89.56 175 ASP A N 1
ATOM 1284 C CA . ASP A 1 175 ? 17.406 13.469 12.578 1 89.56 175 ASP A CA 1
ATOM 1285 C C . ASP A 1 175 ? 17.062 14.906 12.195 1 89.56 175 ASP A C 1
ATOM 1287 O O . ASP A 1 175 ? 17.922 15.781 12.234 1 89.56 175 ASP A O 1
ATOM 1291 N N . THR A 1 176 ? 15.867 15.109 11.773 1 92.38 176 THR A N 1
ATOM 1292 C CA . THR A 1 176 ? 15.406 16.453 11.422 1 92.38 176 THR A CA 1
ATOM 1293 C C . THR A 1 176 ? 14.383 16.953 12.438 1 92.38 176 THR A C 1
ATOM 1295 O O . THR A 1 176 ? 14.117 16.281 13.438 1 92.38 176 THR A O 1
ATOM 1298 N N . ASN A 1 177 ? 13.859 18.141 12.164 1 95.75 177 ASN A N 1
ATOM 1299 C CA . ASN A 1 177 ? 12.867 18.75 13.039 1 95.75 177 ASN A CA 1
ATOM 1300 C C . ASN A 1 177 ? 11.445 18.453 12.57 1 95.75 177 ASN A C 1
ATOM 1302 O O . ASN A 1 177 ? 10.492 19.078 13.023 1 95.75 177 ASN A O 1
ATOM 1306 N N . VAL A 1 178 ? 11.367 17.531 11.641 1 96.81 178 VAL A N 1
ATOM 1307 C CA . VAL A 1 178 ? 10.055 17.172 11.117 1 96.81 178 VAL A CA 1
ATOM 1308 C C . VAL A 1 178 ? 9.602 15.844 11.719 1 96.81 178 VAL A C 1
ATOM 1310 O O . VAL A 1 178 ? 10.32 14.844 11.633 1 96.81 178 VAL A O 1
ATOM 1313 N N . ARG A 1 179 ? 8.477 15.859 12.391 1 96.5 179 ARG A N 1
ATOM 1314 C CA . ARG A 1 179 ? 7.875 14.641 12.93 1 96.5 179 ARG A CA 1
ATOM 1315 C C . ARG A 1 179 ? 6.703 14.18 12.07 1 96.5 179 ARG A C 1
ATOM 1317 O O . ARG A 1 179 ? 5.996 15.008 11.484 1 96.5 179 ARG A O 1
ATOM 1324 N N . VAL A 1 180 ? 6.582 12.852 12.016 1 96.75 180 VAL A N 1
ATOM 1325 C CA . VAL A 1 180 ? 5.496 12.289 11.219 1 96.75 180 VAL A CA 1
ATOM 1326 C C . VAL A 1 180 ? 4.512 11.562 12.125 1 96.75 180 VAL A C 1
ATOM 1328 O O . VAL A 1 180 ? 4.906 10.695 12.914 1 96.75 180 VAL A O 1
ATOM 1331 N N . VAL A 1 181 ? 3.232 11.945 12.055 1 96.94 181 VAL A N 1
ATOM 1332 C CA . VAL A 1 181 ? 2.139 11.32 12.781 1 96.94 181 VAL A CA 1
ATOM 1333 C C . VAL A 1 181 ? 1.294 10.477 11.828 1 96.94 181 VAL A C 1
ATOM 1335 O O . VAL A 1 181 ? 0.875 10.961 10.773 1 96.94 181 VAL A O 1
ATOM 1338 N N . THR A 1 182 ? 1.12 9.242 12.148 1 95.75 182 THR A N 1
ATOM 1339 C CA . THR A 1 182 ? 0.248 8.375 11.359 1 95.75 182 THR A CA 1
ATOM 1340 C C . THR A 1 182 ? -1.058 8.102 12.102 1 95.75 182 THR A C 1
ATOM 1342 O O . THR A 1 182 ? -1.044 7.66 13.25 1 95.75 182 THR A O 1
ATOM 1345 N N . VAL A 1 183 ? -2.182 8.344 11.484 1 95.94 183 VAL A N 1
ATOM 1346 C CA . VAL A 1 183 ? -3.49 8.242 12.125 1 95.94 183 VAL A CA 1
ATOM 1347 C C . VAL A 1 183 ? -4.184 6.957 11.68 1 95.94 183 VAL A C 1
ATOM 1349 O O . VAL A 1 183 ? -4.188 6.629 10.484 1 95.94 183 VAL A O 1
ATOM 1352 N N . PHE A 1 184 ? -4.77 6.242 12.594 1 92 184 PHE A N 1
ATOM 1353 C CA . PHE A 1 184 ? -5.473 4.988 12.344 1 92 184 PHE A CA 1
ATOM 1354 C C . PHE A 1 184 ? -6.906 5.062 12.852 1 92 184 PHE A C 1
ATOM 1356 O O . PHE A 1 184 ? -7.215 4.551 13.93 1 92 184 PHE A O 1
ATOM 1363 N N . PRO A 1 185 ? -7.762 5.609 12.031 1 88.88 185 PRO A N 1
ATOM 1364 C CA . PRO A 1 185 ? -9.164 5.594 12.453 1 88.88 185 PRO A CA 1
ATOM 1365 C C . PRO A 1 185 ? -9.805 4.219 12.305 1 88.88 185 PRO A C 1
ATOM 1367 O O . PRO A 1 185 ? -9.516 3.5 11.344 1 88.88 185 PRO A O 1
ATOM 1370 N N . GLY A 1 186 ? -10.57 3.891 13.25 1 78 186 GLY A N 1
ATOM 1371 C CA . GLY A 1 186 ? -11.516 2.797 13.086 1 78 186 GLY A CA 1
ATOM 1372 C C . GLY A 1 186 ? -12.82 3.225 12.445 1 78 186 GLY A C 1
ATOM 1373 O O . GLY A 1 186 ? -12.852 4.188 11.68 1 78 186 GLY A O 1
ATOM 1374 N N . GLN A 1 187 ? -13.883 2.518 12.688 1 65.69 187 GLN A N 1
ATOM 1375 C CA . GLN A 1 187 ? -15.195 2.883 12.156 1 65.69 187 GLN A CA 1
ATOM 1376 C C . GLN A 1 187 ? -15.648 4.23 12.711 1 65.69 187 GLN A C 1
ATOM 1378 O O . GLN A 1 187 ? -15.789 4.398 13.922 1 65.69 187 GLN A O 1
ATOM 1383 N N . VAL A 1 188 ? -15.445 5.207 11.945 1 58.88 188 VAL A N 1
ATOM 1384 C CA . VAL A 1 188 ? -15.898 6.543 12.305 1 58.88 188 VAL A CA 1
ATOM 1385 C C . VAL A 1 188 ? -17.172 6.887 11.531 1 58.88 188 VAL A C 1
ATOM 1387 O O . VAL A 1 188 ? -17.25 6.645 10.32 1 58.88 188 VAL A O 1
ATOM 1390 N N . SER A 1 189 ? -18.234 7.07 12.242 1 50.81 189 SER A N 1
ATOM 1391 C CA . SER A 1 189 ? -19.484 7.457 11.602 1 50.81 189 SER A CA 1
ATOM 1392 C C . SER A 1 189 ? -19.312 8.703 10.742 1 50.81 189 SER A C 1
ATOM 1394 O O . SER A 1 189 ? -18.953 9.766 11.258 1 50.81 189 SER A O 1
ATOM 1396 N N . THR A 1 190 ? -18.75 8.633 9.656 1 50.22 190 THR A N 1
ATOM 1397 C CA . THR A 1 190 ? -18.75 9.812 8.789 1 50.22 190 THR A CA 1
ATOM 1398 C C . THR A 1 190 ? -19.953 9.789 7.852 1 50.22 190 THR A C 1
ATOM 1400 O O . THR A 1 190 ? -20.641 8.773 7.734 1 50.22 190 THR A O 1
ATOM 1403 N N . ASN A 1 191 ? -20.484 10.914 7.469 1 42.12 191 ASN A N 1
ATOM 1404 C CA . ASN A 1 191 ? -21.438 10.953 6.379 1 42.12 191 ASN A CA 1
ATOM 1405 C C . ASN A 1 191 ? -21 10.078 5.207 1 42.12 191 ASN A C 1
ATOM 1407 O O . ASN A 1 191 ? -21.609 10.117 4.137 1 42.12 191 ASN A O 1
ATOM 1411 N N . LEU A 1 192 ? -19.969 9.625 5.363 1 39.91 192 LEU A N 1
ATOM 1412 C CA . LEU A 1 192 ? -19.547 8.734 4.293 1 39.91 192 LEU A CA 1
ATOM 1413 C C . LEU A 1 192 ? -20.406 7.473 4.254 1 39.91 192 LEU A C 1
ATOM 1415 O O . LEU A 1 192 ? -20.562 6.863 3.193 1 39.91 192 LEU A O 1
ATOM 1419 N N . ALA A 1 193 ? -20.844 7.004 5.395 1 36.88 193 ALA A N 1
ATOM 1420 C CA . ALA A 1 193 ? -21.828 5.93 5.453 1 36.88 193 ALA A CA 1
ATOM 1421 C C . ALA A 1 193 ? -23.062 6.262 4.605 1 36.88 193 ALA A C 1
ATOM 1423 O O . ALA A 1 193 ? -23.797 5.367 4.188 1 36.88 193 ALA A O 1
ATOM 1424 N N . GLN A 1 194 ? -23.375 7.508 4.672 1 34.62 194 GLN A N 1
ATOM 1425 C CA . GLN A 1 194 ? -24.594 7.809 3.928 1 34.62 194 GLN A CA 1
ATOM 1426 C C . GLN A 1 194 ? -24.453 7.434 2.455 1 34.62 194 GLN A C 1
ATOM 1428 O O . GLN A 1 194 ? -25.438 7.168 1.776 1 34.62 194 GLN A O 1
ATOM 1433 N N . ASN A 1 195 ? -23.25 7.621 2.012 1 33.66 195 ASN A N 1
ATOM 1434 C CA . ASN A 1 195 ? -23.219 7.301 0.588 1 33.66 195 ASN A CA 1
ATOM 1435 C C . ASN A 1 195 ? -22.906 5.828 0.351 1 33.66 195 ASN A C 1
ATOM 1437 O O . ASN A 1 195 ? -22.922 5.363 -0.79 1 33.66 195 ASN A O 1
ATOM 1441 N N . SER A 1 196 ? -22.234 5.273 1.245 1 34.06 196 SER A N 1
ATOM 1442 C CA . SER A 1 196 ? -22.078 3.844 1.012 1 34.06 196 SER A CA 1
ATOM 1443 C C . SER A 1 196 ? -23.234 3.053 1.597 1 34.06 196 SER A C 1
ATOM 1445 O O . SER A 1 196 ? -23.531 3.17 2.787 1 34.06 196 SER A O 1
ATOM 1447 N N . GLY A 1 197 ? -24.453 3.117 0.981 1 32.41 197 GLY A N 1
ATOM 1448 C CA . GLY A 1 197 ? -25.688 2.395 1.193 1 32.41 197 GLY A CA 1
ATOM 1449 C C . GLY A 1 197 ? -25.594 1.335 2.273 1 32.41 197 GLY A C 1
ATOM 1450 O O . GLY A 1 197 ? -26.516 0.555 2.477 1 32.41 197 GLY A O 1
ATOM 1451 N N . VAL A 1 198 ? -24.5 0.905 2.545 1 30.61 198 VAL A N 1
ATOM 1452 C CA . VAL A 1 198 ? -24.594 -0.263 3.416 1 30.61 198 VAL A CA 1
ATOM 1453 C C . VAL A 1 198 ? -24.797 0.185 4.859 1 30.61 198 VAL A C 1
ATOM 1455 O O . VAL A 1 198 ? -24.016 0.981 5.387 1 30.61 198 VAL A O 1
ATOM 1458 N N . LYS A 1 199 ? -25.953 0.127 5.332 1 31.3 199 LYS A N 1
ATOM 1459 C CA . LYS A 1 199 ? -26.312 0.143 6.75 1 31.3 199 LYS A CA 1
ATOM 1460 C C . LYS A 1 199 ? -25.297 -0.628 7.582 1 31.3 199 LYS A C 1
ATOM 1462 O O . LYS A 1 199 ? -25.047 -1.81 7.332 1 31.3 199 LYS A O 1
ATOM 1467 N N . MET A 1 200 ? -24.344 -0.031 8.141 1 35.91 200 MET A N 1
ATOM 1468 C CA . MET A 1 200 ? -23.422 -0.655 9.086 1 35.91 200 MET A CA 1
ATOM 1469 C C . MET A 1 200 ? -24.141 -1.697 9.938 1 35.91 200 MET A C 1
ATOM 1471 O O . MET A 1 200 ? -25.141 -1.391 10.586 1 35.91 200 MET A O 1
ATOM 1475 N N . LEU A 1 201 ? -24.156 -2.824 9.57 1 30.75 201 LEU A N 1
ATOM 1476 C CA . LEU A 1 201 ? -24.781 -3.918 10.297 1 30.75 201 LEU A CA 1
ATOM 1477 C C . LEU A 1 201 ? -24.328 -3.943 11.75 1 30.75 201 LEU A C 1
ATOM 1479 O O . LEU A 1 201 ? -23.125 -3.812 12.031 1 30.75 201 LEU A O 1
ATOM 1483 N N . ASP A 1 202 ? -25.203 -3.42 12.648 1 31.89 202 ASP A N 1
ATOM 1484 C CA . ASP A 1 202 ? -25.188 -3.707 14.086 1 31.89 202 ASP A CA 1
ATOM 1485 C C . ASP A 1 202 ? -24.953 -5.195 14.344 1 31.89 202 ASP A C 1
ATOM 1487 O O . ASP A 1 202 ? -25.875 -6.004 14.211 1 31.89 202 ASP A O 1
ATOM 1491 N N . ALA A 1 203 ? -24.062 -5.852 13.922 1 28.72 203 ALA A N 1
ATOM 1492 C CA . ALA A 1 203 ? -24.094 -7.191 14.508 1 28.72 203 ALA A CA 1
ATOM 1493 C C . ALA A 1 203 ? -24.406 -7.133 16 1 28.72 203 ALA A C 1
ATOM 1495 O O . ALA A 1 203 ? -24.188 -6.105 16.641 1 28.72 203 ALA A O 1
ATOM 1496 N N . GLY A 1 204 ? -24.391 -8.109 16.938 1 29.97 204 GLY A N 1
ATOM 1497 C CA . GLY A 1 204 ? -24.922 -8.375 18.266 1 29.97 204 GLY A CA 1
ATOM 1498 C C . GLY A 1 204 ? -24.734 -7.211 19.219 1 29.97 204 GLY A C 1
ATOM 1499 O O . GLY A 1 204 ? -23.719 -6.512 19.172 1 29.97 204 GLY A O 1
ATOM 1500 N N . GLY A 1 205 ? -25.844 -6.523 19.922 1 33.56 205 GLY A N 1
ATOM 1501 C CA . GLY A 1 205 ? -26.25 -5.438 20.797 1 33.56 205 GLY A CA 1
ATOM 1502 C C . GLY A 1 205 ? -25.125 -4.449 21.078 1 33.56 205 GLY A C 1
ATOM 1503 O O . GLY A 1 205 ? -25.328 -3.469 21.797 1 33.56 205 GLY A O 1
ATOM 1504 N N . ARG A 1 206 ? -23.984 -4.895 21.391 1 36.06 206 ARG A N 1
ATOM 1505 C CA . ARG A 1 206 ? -23.016 -3.914 21.875 1 36.06 206 ARG A CA 1
ATOM 1506 C C . ARG A 1 206 ? -22.406 -3.121 20.719 1 36.06 206 ARG A C 1
ATOM 1508 O O . ARG A 1 206 ? -21.578 -3.635 19.984 1 36.06 206 ARG A O 1
ATOM 1515 N N . ARG A 1 207 ? -23.125 -2.236 20.172 1 41.59 207 ARG A N 1
ATOM 1516 C CA . ARG A 1 207 ? -22.688 -1.267 19.172 1 41.59 207 ARG A CA 1
ATOM 1517 C C . ARG A 1 207 ? -21.344 -0.649 19.562 1 41.59 207 ARG A C 1
ATOM 1519 O O . ARG A 1 207 ? -21.234 -0.049 20.641 1 41.59 207 ARG A O 1
ATOM 1526 N N . ALA A 1 208 ? -20.281 -1.214 19.203 1 48.25 208 ALA A N 1
ATOM 1527 C CA . ALA A 1 208 ? -19.047 -0.504 19.516 1 48.25 208 ALA A CA 1
ATOM 1528 C C . ALA A 1 208 ? -19.188 0.994 19.266 1 48.25 208 ALA A C 1
ATOM 1530 O O . ALA A 1 208 ? -19.75 1.405 18.234 1 48.25 208 ALA A O 1
ATOM 1531 N N . PRO A 1 209 ? -18.984 1.778 20.281 1 51.81 209 PRO A N 1
ATOM 1532 C CA . PRO A 1 209 ? -19.188 3.225 20.156 1 51.81 209 PRO A CA 1
ATOM 1533 C C . PRO A 1 209 ? -18.469 3.816 18.938 1 51.81 209 PRO A C 1
ATOM 1535 O O . PRO A 1 209 ? -17.297 3.551 18.719 1 51.81 209 PRO A O 1
ATOM 1538 N N . VAL A 1 210 ? -19.25 4.082 17.797 1 65.5 210 VAL A N 1
ATOM 1539 C CA . VAL A 1 210 ? -18.766 4.785 16.609 1 65.5 210 VAL A CA 1
ATOM 1540 C C . VAL A 1 210 ? -18.297 6.184 17 1 65.5 210 VAL A C 1
ATOM 1542 O O . VAL A 1 210 ? -19.031 6.938 17.641 1 65.5 210 VAL A O 1
ATOM 1545 N N . THR A 1 211 ? -16.984 6.438 16.859 1 80.88 211 THR A N 1
ATOM 1546 C CA . THR A 1 211 ? -16.406 7.75 17.125 1 80.88 211 THR A CA 1
ATOM 1547 C C . THR A 1 211 ? -16.922 8.781 16.125 1 80.88 211 THR A C 1
ATOM 1549 O O . THR A 1 211 ? -17.016 8.508 14.922 1 80.88 211 THR A O 1
ATOM 1552 N N . THR A 1 212 ? -17.375 9.945 16.625 1 86 212 THR A N 1
ATOM 1553 C CA . THR A 1 212 ? -17.844 11.023 15.758 1 86 212 THR A CA 1
ATOM 1554 C C . THR A 1 212 ? -16.656 11.695 15.062 1 86 212 THR A C 1
ATOM 1556 O O . THR A 1 212 ? -15.531 11.648 15.562 1 86 212 THR A O 1
ATOM 1559 N N . PRO A 1 213 ? -16.938 12.352 13.961 1 88.88 213 PRO A N 1
ATOM 1560 C CA . PRO A 1 213 ? -15.875 13.109 13.305 1 88.88 213 PRO A CA 1
ATOM 1561 C C . PRO A 1 213 ? -15.242 14.156 14.219 1 88.88 213 PRO A C 1
ATOM 1563 O O . PRO A 1 213 ? -14.031 14.375 14.172 1 88.88 213 PRO A O 1
ATOM 1566 N N . GLU A 1 214 ? -16.047 14.773 15.062 1 91.81 214 GLU A N 1
ATOM 1567 C CA . GLU A 1 214 ? -15.562 15.781 16 1 91.81 214 GLU A CA 1
ATOM 1568 C C . GLU A 1 214 ? -14.594 15.18 17 1 91.81 214 GLU A C 1
ATOM 1570 O O . GLU A 1 214 ? -13.523 15.742 17.25 1 91.81 214 GLU A O 1
ATOM 1575 N N . ALA A 1 215 ? -14.953 14.008 17.531 1 91.44 215 ALA A N 1
ATOM 1576 C CA . ALA A 1 215 ? -14.086 13.328 18.484 1 91.44 215 ALA A CA 1
ATOM 1577 C C . ALA A 1 215 ? -12.797 12.859 17.828 1 91.44 215 ALA A C 1
ATOM 1579 O O . ALA A 1 215 ? -11.711 12.961 18.406 1 91.44 215 ALA A O 1
ATOM 1580 N N . ALA A 1 216 ? -12.961 12.375 16.641 1 92.25 216 ALA A N 1
ATOM 1581 C CA . ALA A 1 216 ? -11.789 11.938 15.883 1 92.25 216 ALA A CA 1
ATOM 1582 C C . ALA A 1 216 ? -10.859 13.117 15.594 1 92.25 216 ALA A C 1
ATOM 1584 O O . ALA A 1 216 ? -9.641 13.008 15.758 1 92.25 216 ALA A O 1
ATOM 1585 N N . GLY A 1 217 ? -11.461 14.25 15.195 1 95 217 GLY A N 1
ATOM 1586 C CA . GLY A 1 217 ? -10.68 15.445 14.93 1 95 217 GLY A CA 1
ATOM 1587 C C . GLY A 1 217 ? -9.883 15.922 16.125 1 95 217 GLY A C 1
ATOM 1588 O O . GLY A 1 217 ? -8.719 16.297 16 1 95 217 GLY A O 1
ATOM 1589 N N . ARG A 1 218 ? -10.508 15.859 17.297 1 95.25 218 ARG A N 1
ATOM 1590 C CA . ARG A 1 218 ? -9.836 16.266 18.531 1 95.25 218 ARG A CA 1
ATOM 1591 C C . ARG A 1 218 ? -8.633 15.375 18.812 1 95.25 218 ARG A C 1
ATOM 1593 O O . ARG A 1 218 ? -7.574 15.859 19.219 1 95.25 218 ARG A O 1
ATOM 1600 N N . LYS A 1 219 ? -8.844 14.102 18.609 1 94.94 219 LYS A N 1
ATOM 1601 C CA . LYS A 1 219 ? -7.762 13.156 18.859 1 94.94 219 LYS A CA 1
ATOM 1602 C C . LYS A 1 219 ? -6.605 13.375 17.891 1 94.94 219 LYS A C 1
ATOM 1604 O O . LYS A 1 219 ? -5.441 13.266 18.266 1 94.94 219 LYS A O 1
ATOM 1609 N N . ILE A 1 220 ? -6.918 13.68 16.703 1 96.88 220 ILE A N 1
ATOM 1610 C CA . ILE A 1 220 ? -5.887 13.914 15.688 1 96.88 220 ILE A CA 1
ATOM 1611 C C . ILE A 1 220 ? -5.102 15.18 16.031 1 96.88 220 ILE A C 1
ATOM 1613 O O . ILE A 1 220 ? -3.867 15.172 16.016 1 96.88 220 ILE A O 1
ATOM 1617 N N . VAL A 1 221 ? -5.805 16.25 16.422 1 98.38 221 VAL A N 1
ATOM 1618 C CA . VAL A 1 221 ? -5.148 17.516 16.766 1 98.38 221 VAL A CA 1
ATOM 1619 C C . VAL A 1 221 ? -4.266 17.312 18 1 98.38 221 VAL A C 1
ATOM 1621 O O . VAL A 1 221 ? -3.146 17.828 18.047 1 98.38 221 VAL A O 1
ATOM 1624 N N . THR A 1 222 ? -4.762 16.531 18.938 1 97.56 222 THR A N 1
ATOM 1625 C CA . THR A 1 222 ? -3.955 16.203 20.109 1 97.56 222 THR A CA 1
ATOM 1626 C C . THR A 1 222 ? -2.715 15.414 19.719 1 97.56 222 THR A C 1
ATOM 1628 O O . THR A 1 222 ? -1.629 15.641 20.25 1 97.56 222 THR A O 1
ATOM 1631 N N . GLY A 1 223 ? -2.9 14.477 18.797 1 97 223 GLY A N 1
ATOM 1632 C CA . GLY A 1 223 ? -1.771 13.711 18.297 1 97 223 GLY A CA 1
ATOM 1633 C C . GLY A 1 223 ? -0.716 14.57 17.625 1 97 223 GLY A C 1
ATOM 1634 O O . GLY A 1 223 ? 0.482 14.312 17.781 1 97 223 GLY A O 1
ATOM 1635 N N . ILE A 1 224 ? -1.156 15.562 16.922 1 97.44 224 ILE A N 1
ATOM 1636 C CA . ILE A 1 224 ? -0.255 16.516 16.266 1 97.44 224 ILE A CA 1
ATOM 1637 C C . ILE A 1 224 ? 0.512 17.297 17.328 1 97.44 224 ILE A C 1
ATOM 1639 O O . ILE A 1 224 ? 1.74 17.391 17.281 1 97.44 224 ILE A O 1
ATOM 1643 N N . ALA A 1 225 ? -0.196 17.812 18.312 1 97.56 225 ALA A N 1
ATOM 1644 C CA . ALA A 1 225 ? 0.392 18.625 19.375 1 97.56 225 ALA A CA 1
ATOM 1645 C C . ALA A 1 225 ? 1.446 17.844 20.156 1 97.56 225 ALA A C 1
ATOM 1647 O O . ALA A 1 225 ? 2.43 18.422 20.625 1 97.56 225 ALA A O 1
ATOM 1648 N N . LYS A 1 226 ? 1.267 16.547 20.203 1 96.56 226 LYS A N 1
ATOM 1649 C CA . LYS A 1 226 ? 2.16 15.711 21.016 1 96.56 226 LYS A CA 1
ATOM 1650 C C . LYS A 1 226 ? 3.18 14.992 20.125 1 96.56 226 LYS A C 1
ATOM 1652 O O . LYS A 1 226 ? 3.98 14.195 20.625 1 96.56 226 LYS A O 1
ATOM 1657 N N . ASP A 1 227 ? 3.139 15.203 18.859 1 94.56 227 ASP A N 1
ATOM 1658 C CA . ASP A 1 227 ? 3.994 14.531 17.891 1 94.56 227 ASP A CA 1
ATOM 1659 C C . ASP A 1 227 ? 3.965 13.016 18.078 1 94.56 227 ASP A C 1
ATOM 1661 O O . ASP A 1 227 ? 5.016 12.375 18.156 1 94.56 227 ASP A O 1
ATOM 1665 N N . ARG A 1 228 ? 2.74 12.547 18.203 1 93.94 228 ARG A N 1
ATOM 1666 C CA . ARG A 1 228 ? 2.602 11.102 18.391 1 93.94 228 ARG A CA 1
ATOM 1667 C C . ARG A 1 228 ? 3.051 10.336 17.156 1 93.94 228 ARG A C 1
ATOM 1669 O O . ARG A 1 228 ? 2.809 10.773 16.031 1 93.94 228 ARG A O 1
ATOM 1676 N N . TYR A 1 229 ? 3.652 9.172 17.406 1 92.56 229 TYR A N 1
ATOM 1677 C CA . TYR A 1 229 ? 4.023 8.305 16.297 1 92.56 229 TYR A CA 1
ATOM 1678 C C . TYR A 1 229 ? 2.785 7.738 15.609 1 92.56 229 TYR A C 1
ATOM 1680 O O . TYR A 1 229 ? 2.695 7.738 14.375 1 92.56 229 TYR A O 1
ATOM 1688 N N . ARG A 1 230 ? 1.819 7.289 16.391 1 92.69 230 ARG A N 1
ATOM 1689 C CA . ARG A 1 230 ? 0.541 6.75 15.945 1 92.69 230 ARG A CA 1
ATOM 1690 C C . ARG A 1 230 ? -0.617 7.352 16.734 1 92.69 230 ARG A C 1
ATOM 1692 O O . ARG A 1 230 ? -0.514 7.551 17.938 1 92.69 230 ARG A O 1
ATOM 1699 N N . VAL A 1 231 ? -1.654 7.656 16.078 1 93.62 231 VAL A N 1
ATOM 1700 C CA . VAL A 1 231 ? -2.93 8.016 16.688 1 93.62 231 VAL A CA 1
ATOM 1701 C C . VAL A 1 231 ? -3.988 6.98 16.312 1 93.62 231 VAL A C 1
ATOM 1703 O O . VAL A 1 231 ? -4.43 6.922 15.164 1 93.62 231 VAL A O 1
ATOM 1706 N N . ILE A 1 232 ? -4.387 6.18 17.188 1 90.31 232 ILE A N 1
ATOM 1707 C CA . ILE A 1 232 ? -5.398 5.152 16.969 1 90.31 232 ILE A CA 1
ATOM 1708 C C . ILE A 1 232 ? -6.75 5.637 17.5 1 90.31 232 ILE A C 1
ATOM 1710 O O . ILE A 1 232 ? -6.867 6.031 18.656 1 90.31 232 ILE A O 1
ATOM 1714 N N . ILE A 1 233 ? -7.668 5.688 16.703 1 89.81 233 ILE A N 1
ATOM 1715 C CA . ILE A 1 233 ? -8.977 6.238 17.047 1 89.81 233 ILE A CA 1
ATOM 1716 C C . ILE A 1 233 ? -10.008 5.113 17.109 1 89.81 233 ILE A C 1
ATOM 1718 O O . ILE A 1 233 ? -10.188 4.379 16.125 1 89.81 233 ILE A O 1
ATOM 1722 N N . GLY A 1 234 ? -10.703 4.988 18.188 1 81.31 234 GLY A N 1
ATOM 1723 C CA . GLY A 1 234 ? -11.742 4 18.438 1 81.31 234 GLY A CA 1
ATOM 1724 C C . GLY A 1 234 ? -11.273 2.852 19.312 1 81.31 234 GLY A C 1
ATOM 1725 O O . GLY A 1 234 ? -10.125 2.408 19.203 1 81.31 234 GLY A O 1
ATOM 1726 N N . THR A 1 235 ? -12.07 2.475 20.312 1 65.31 235 THR A N 1
ATOM 1727 C CA . THR A 1 235 ? -11.734 1.428 21.266 1 65.31 235 THR A CA 1
ATOM 1728 C C . THR A 1 235 ? -11.523 0.093 20.562 1 65.31 235 THR A C 1
ATOM 1730 O O . THR A 1 235 ? -10.57 -0.629 20.859 1 65.31 235 THR A O 1
ATOM 1733 N N . ASP A 1 236 ? -12.375 -0.135 19.734 1 68.38 236 ASP A N 1
ATOM 1734 C CA . ASP A 1 236 ? -12.273 -1.402 19.016 1 68.38 236 ASP A CA 1
ATOM 1735 C C . ASP A 1 236 ? -11.055 -1.416 18.109 1 68.38 236 ASP A C 1
ATOM 1737 O O . ASP A 1 236 ? -10.5 -2.479 17.812 1 68.38 236 ASP A O 1
ATOM 1741 N N . ALA A 1 237 ? -10.586 -0.193 17.906 1 71 237 ALA A N 1
ATOM 1742 C CA . ALA A 1 237 ? -9.406 -0.072 17.047 1 71 237 ALA A CA 1
ATOM 1743 C C . ALA A 1 237 ? -8.156 -0.583 17.766 1 71 237 ALA A C 1
ATOM 1745 O O . ALA A 1 237 ? -7.316 -1.25 17.156 1 71 237 ALA A O 1
ATOM 1746 N N . HIS A 1 238 ? -8.18 -0.333 19.047 1 71.62 238 HIS A N 1
ATOM 1747 C CA . HIS A 1 238 ? -7.004 -0.757 19.797 1 71.62 238 HIS A CA 1
ATOM 1748 C C . HIS A 1 238 ? -6.93 -2.277 19.891 1 71.62 238 HIS A C 1
ATOM 1750 O O . HIS A 1 238 ? -5.852 -2.861 19.766 1 71.62 238 HIS A O 1
ATOM 1756 N N . VAL A 1 239 ? -8.086 -2.793 19.984 1 70.25 239 VAL A N 1
ATOM 1757 C CA . VAL A 1 239 ? -8.141 -4.246 20.125 1 70.25 239 VAL A CA 1
ATOM 1758 C C . VAL A 1 239 ? -7.793 -4.898 18.781 1 70.25 239 VAL A C 1
ATOM 1760 O O . VAL A 1 239 ? -6.992 -5.836 18.734 1 70.25 239 VAL A O 1
ATOM 1763 N N . LEU A 1 240 ? -8.328 -4.316 17.812 1 71.06 240 LEU A N 1
ATOM 1764 C CA . LEU A 1 240 ? -8.094 -4.879 16.5 1 71.06 240 LEU A CA 1
ATOM 1765 C C . LEU A 1 240 ? -6.629 -4.734 16.094 1 71.06 240 LEU A C 1
ATOM 1767 O O . LEU A 1 240 ? -6.047 -5.652 15.516 1 71.06 240 LEU A O 1
ATOM 1771 N N . TYR A 1 241 ? -6.152 -3.635 16.453 1 72.81 241 TYR A N 1
ATOM 1772 C CA . TYR A 1 241 ? -4.746 -3.379 16.172 1 72.81 241 TYR A CA 1
ATOM 1773 C C . TYR A 1 241 ? -3.848 -4.391 16.859 1 72.81 241 TYR A C 1
ATOM 1775 O O . TYR A 1 241 ? -2.949 -4.969 16.25 1 72.81 241 TYR A O 1
ATOM 1783 N N . THR A 1 242 ? -4.133 -4.734 18.078 1 72.06 242 THR A N 1
ATOM 1784 C CA . THR A 1 242 ? -3.344 -5.672 18.875 1 72.06 242 THR A CA 1
ATOM 1785 C C . THR A 1 242 ? -3.5 -7.094 18.344 1 72.06 242 THR A C 1
ATOM 1787 O O . THR A 1 242 ? -2.516 -7.824 18.219 1 72.06 242 THR A O 1
ATOM 1790 N N . LEU A 1 243 ? -4.66 -7.418 17.922 1 71.62 243 LEU A N 1
ATOM 1791 C CA . LEU A 1 243 ? -4.934 -8.766 17.438 1 71.62 243 LEU A CA 1
ATOM 1792 C C . LEU A 1 243 ? -4.281 -8.992 16.078 1 71.62 243 LEU A C 1
ATOM 1794 O O . LEU A 1 243 ? -3.799 -10.086 15.789 1 71.62 243 LEU A O 1
ATOM 1798 N N . SER A 1 244 ? -4.293 -7.91 15.305 1 73.62 244 SER A N 1
ATOM 1799 C CA . SER A 1 244 ? -3.719 -8.031 13.969 1 73.62 244 SER A CA 1
ATOM 1800 C C . SER A 1 244 ? -2.213 -8.25 14.031 1 73.62 244 SER A C 1
ATOM 1802 O O . SER A 1 244 ? -1.63 -8.852 13.133 1 73.62 244 SER A O 1
ATOM 1804 N N . ARG A 1 245 ? -1.604 -7.781 15.086 1 72.31 245 ARG A N 1
ATOM 1805 C CA . ARG A 1 245 ? -0.168 -7.961 15.281 1 72.31 245 ARG A CA 1
ATOM 1806 C C . ARG A 1 245 ? 0.148 -9.375 15.75 1 72.31 245 ARG A C 1
ATOM 1808 O O . ARG A 1 245 ? 1.202 -9.922 15.422 1 72.31 245 ARG A O 1
ATOM 1815 N N . LEU A 1 246 ? -0.89 -10.039 16.375 1 70.81 246 LEU A N 1
ATOM 1816 C CA . LEU A 1 246 ? -0.625 -11.312 17.047 1 70.81 246 LEU A CA 1
ATOM 1817 C C . LEU A 1 246 ? -1.073 -12.477 16.172 1 70.81 246 LEU A C 1
ATOM 1819 O O . LEU A 1 246 ? -0.464 -13.547 16.188 1 70.81 246 LEU A O 1
ATOM 1823 N N . ALA A 1 247 ? -2.162 -12.305 15.43 1 72.81 247 ALA A N 1
ATOM 1824 C CA . ALA A 1 247 ? -2.721 -13.383 14.617 1 72.81 247 ALA A CA 1
ATOM 1825 C C . ALA A 1 247 ? -3.273 -12.852 13.297 1 72.81 247 ALA A C 1
ATOM 1827 O O . ALA A 1 247 ? -4.488 -12.805 13.102 1 72.81 247 ALA A O 1
ATOM 1828 N N . PRO A 1 248 ? -2.422 -12.641 12.422 1 74.44 248 PRO A N 1
ATOM 1829 C CA . PRO A 1 248 ? -2.859 -11.906 11.234 1 74.44 248 PRO A CA 1
ATOM 1830 C C . PRO A 1 248 ? -3.854 -12.695 10.391 1 74.44 248 PRO A C 1
ATOM 1832 O O . PRO A 1 248 ? -4.859 -12.141 9.938 1 74.44 248 PRO A O 1
ATOM 1835 N N . ARG A 1 249 ? -3.646 -13.977 10.234 1 73.88 249 ARG A N 1
ATOM 1836 C CA . ARG A 1 249 ? -4.551 -14.75 9.383 1 73.88 249 ARG A CA 1
ATOM 1837 C C . ARG A 1 249 ? -5.922 -14.891 10.031 1 73.88 249 ARG A C 1
ATOM 1839 O O . ARG A 1 249 ? -6.949 -14.703 9.375 1 73.88 249 ARG A O 1
ATOM 1846 N N . ARG A 1 250 ? -5.922 -15.195 11.289 1 71.31 250 ARG A N 1
ATOM 1847 C CA . ARG A 1 250 ? -7.168 -15.406 12.016 1 71.31 250 ARG A CA 1
ATOM 1848 C C . ARG A 1 250 ? -7.98 -14.117 12.086 1 71.31 250 ARG A C 1
ATOM 1850 O O . ARG A 1 250 ? -9.203 -14.133 11.938 1 71.31 250 ARG A O 1
ATOM 1857 N N . THR A 1 251 ? -7.273 -13.078 12.297 1 70.44 251 THR A N 1
ATOM 1858 C CA . THR A 1 251 ? -7.949 -11.781 12.383 1 70.44 251 THR A CA 1
ATOM 1859 C C . THR A 1 251 ? -8.562 -11.406 11.039 1 70.44 251 THR A C 1
ATOM 1861 O O . THR A 1 251 ? -9.719 -10.969 10.977 1 70.44 251 THR A O 1
ATOM 1864 N N . ALA A 1 252 ? -7.82 -11.703 9.992 1 71.62 252 ALA A N 1
ATOM 1865 C CA . ALA A 1 252 ? -8.312 -11.375 8.656 1 71.62 252 ALA A CA 1
ATOM 1866 C C . ALA A 1 252 ? -9.555 -12.188 8.312 1 71.62 252 ALA A C 1
ATOM 1868 O O . ALA A 1 252 ? -10.523 -11.641 7.777 1 71.62 252 ALA A O 1
ATOM 1869 N N . ARG A 1 253 ? -9.578 -13.367 8.586 1 74.25 253 ARG A N 1
ATOM 1870 C CA . ARG A 1 253 ? -10.695 -14.25 8.258 1 74.25 253 ARG A CA 1
ATOM 1871 C C . ARG A 1 253 ? -11.914 -13.938 9.117 1 74.25 253 ARG A C 1
ATOM 1873 O O . ARG A 1 253 ? -13.047 -14.039 8.648 1 74.25 253 ARG A O 1
ATOM 1880 N N . MET A 1 254 ? -11.617 -13.578 10.391 1 68.44 254 MET A N 1
ATOM 1881 C CA . MET A 1 254 ? -12.703 -13.188 11.289 1 68.44 254 MET A CA 1
ATOM 1882 C C . MET A 1 254 ? -13.422 -11.945 10.773 1 68.44 254 MET A C 1
ATOM 1884 O O . MET A 1 254 ? -14.656 -11.898 10.758 1 68.44 254 MET A O 1
ATOM 1888 N N . VAL A 1 255 ? -12.664 -11.023 10.328 1 69.56 255 VAL A N 1
ATOM 1889 C CA . VAL A 1 255 ? -13.234 -9.781 9.805 1 69.56 255 VAL A CA 1
ATOM 1890 C C . VAL A 1 255 ? -14 -10.07 8.516 1 69.56 255 VAL A C 1
ATOM 1892 O O . VAL A 1 255 ? -15.094 -9.531 8.305 1 69.56 255 VAL A O 1
ATOM 1895 N N . ALA A 1 256 ? -13.531 -10.984 7.738 1 72.06 256 ALA A N 1
ATOM 1896 C CA . ALA A 1 256 ? -14.188 -11.359 6.492 1 72.06 256 ALA A CA 1
ATOM 1897 C C . ALA A 1 256 ? -15.531 -12.031 6.762 1 72.06 256 ALA A C 1
ATOM 1899 O O . ALA A 1 256 ? -16.516 -11.781 6.059 1 72.06 256 ALA A O 1
ATOM 1900 N N . LYS A 1 257 ? -15.555 -12.805 7.711 1 70.19 257 LYS A N 1
ATOM 1901 C CA . LYS A 1 257 ? -16.781 -13.5 8.062 1 70.19 257 LYS A CA 1
ATOM 1902 C C . LYS A 1 257 ? -17.859 -12.523 8.531 1 70.19 257 LYS A C 1
ATOM 1904 O O . LYS A 1 257 ? -19.031 -12.695 8.211 1 70.19 257 LYS A O 1
ATOM 1909 N N . GLN A 1 258 ? -17.438 -11.523 9.258 1 62.56 258 GLN A N 1
ATOM 1910 C CA . GLN A 1 258 ? -18.391 -10.531 9.766 1 62.56 258 GLN A CA 1
ATOM 1911 C C . GLN A 1 258 ? -19 -9.727 8.625 1 62.56 258 GLN A C 1
ATOM 1913 O O . GLN A 1 258 ? -20.188 -9.391 8.672 1 62.56 258 GLN A O 1
ATOM 1918 N N . ILE A 1 259 ? -18.25 -9.562 7.688 1 60.38 259 ILE A N 1
ATOM 1919 C CA . ILE A 1 259 ? -18.703 -8.734 6.574 1 60.38 259 ILE A CA 1
ATOM 1920 C C . ILE A 1 259 ? -19.641 -9.539 5.68 1 60.38 259 ILE A C 1
ATOM 1922 O O . ILE A 1 259 ? -20.656 -9.016 5.195 1 60.38 259 ILE A O 1
ATOM 1926 N N . LYS A 1 260 ? -19.312 -10.836 5.414 1 59.16 260 LYS A N 1
ATOM 1927 C CA . LYS A 1 260 ? -20.172 -11.695 4.609 1 59.16 260 LYS A CA 1
ATOM 1928 C C . LYS A 1 260 ? -21.578 -11.789 5.211 1 59.16 260 LYS A C 1
ATOM 1930 O O . LYS A 1 260 ? -22.562 -11.969 4.488 1 59.16 260 LYS A O 1
ATOM 1935 N N . SER A 1 261 ? -21.578 -11.57 6.469 1 55.34 261 SER A N 1
ATOM 1936 C CA . SER A 1 261 ? -22.859 -11.641 7.145 1 55.34 261 SER A CA 1
ATOM 1937 C C . SER A 1 261 ? -23.672 -10.359 6.926 1 55.34 261 SER A C 1
ATOM 1939 O O . SER A 1 261 ? -24.891 -10.344 7.145 1 55.34 261 SER A O 1
ATOM 1941 N N . VAL A 1 262 ? -22.922 -9.344 6.402 1 50.44 262 VAL A N 1
ATOM 1942 C CA . VAL A 1 262 ? -23.609 -8.062 6.23 1 50.44 262 VAL A CA 1
ATOM 1943 C C . VAL A 1 262 ? -23.844 -7.801 4.75 1 50.44 262 VAL A C 1
ATOM 1945 O O . VAL A 1 262 ? -24.672 -6.953 4.387 1 50.44 262 VAL A O 1
ATOM 1948 N N . LEU A 1 263 ? -23.141 -8.469 3.908 1 54.41 263 LEU A N 1
ATOM 1949 C CA . LEU A 1 263 ? -23.359 -8.297 2.475 1 54.41 263 LEU A CA 1
ATOM 1950 C C . LEU A 1 263 ? -24.484 -9.188 1.976 1 54.41 263 LEU A C 1
ATOM 1952 O O . LEU A 1 263 ? -24.703 -10.273 2.512 1 54.41 263 LEU A O 1
ATOM 1956 N N . MET B 1 1 ? -1.38 -27.234 -2.373 1 93.94 1 MET B N 1
ATOM 1957 C CA . MET B 1 1 ? -1.982 -27.688 -3.627 1 93.94 1 MET B CA 1
ATOM 1958 C C . MET B 1 1 ? -1.048 -28.625 -4.375 1 93.94 1 MET B C 1
ATOM 1960 O O . MET B 1 1 ? 0.171 -28.562 -4.211 1 93.94 1 MET B O 1
ATOM 1964 N N . ARG B 1 2 ? -1.607 -29.422 -5.191 1 95.5 2 ARG B N 1
ATOM 1965 C CA . ARG B 1 2 ? -0.834 -30.297 -6.074 1 95.5 2 ARG B CA 1
ATOM 1966 C C . ARG B 1 2 ? -0.136 -29.484 -7.16 1 95.5 2 ARG B C 1
ATOM 1968 O O . ARG B 1 2 ? -0.752 -28.625 -7.801 1 95.5 2 ARG B O 1
ATOM 1975 N N . ILE B 1 3 ? 1.146 -29.781 -7.391 1 97.62 3 ILE B N 1
ATOM 1976 C CA . ILE B 1 3 ? 1.923 -29.016 -8.359 1 97.62 3 ILE B CA 1
ATOM 1977 C C . ILE B 1 3 ? 1.989 -29.781 -9.68 1 97.62 3 ILE B C 1
ATOM 1979 O O . ILE B 1 3 ? 1.79 -29.203 -10.75 1 97.62 3 ILE B O 1
ATOM 1983 N N . ALA B 1 4 ? 2.229 -31.078 -9.586 1 97.38 4 ALA B N 1
ATOM 1984 C CA . ALA B 1 4 ? 2.402 -31.891 -10.789 1 97.38 4 ALA B CA 1
ATOM 1985 C C . ALA B 1 4 ? 1.169 -31.828 -11.68 1 97.38 4 ALA B C 1
ATOM 1987 O O . ALA B 1 4 ? 0.038 -31.922 -11.203 1 97.38 4 ALA B O 1
ATOM 1988 N N . ASP B 1 5 ? 1.375 -31.562 -12.953 1 97.25 5 ASP B N 1
ATOM 1989 C CA . ASP B 1 5 ? 0.385 -31.562 -14.023 1 97.25 5 ASP B CA 1
ATOM 1990 C C . ASP B 1 5 ? -0.536 -30.344 -13.914 1 97.25 5 ASP B C 1
ATOM 1992 O O . ASP B 1 5 ? -1.569 -30.281 -14.578 1 97.25 5 ASP B O 1
ATOM 1996 N N . ARG B 1 6 ? -0.239 -29.453 -13.008 1 98.31 6 ARG B N 1
ATOM 1997 C CA . ARG B 1 6 ? -0.967 -28.188 -12.906 1 98.31 6 ARG B CA 1
ATOM 1998 C C . ARG B 1 6 ? -0.293 -27.094 -13.734 1 98.31 6 ARG B C 1
ATOM 2000 O O . ARG B 1 6 ? 0.861 -27.25 -14.148 1 98.31 6 ARG B O 1
ATOM 2007 N N . VAL B 1 7 ? -1.048 -26.094 -14.094 1 98.81 7 VAL B N 1
ATOM 2008 C CA . VAL B 1 7 ? -0.533 -25.016 -14.914 1 98.81 7 VAL B CA 1
ATOM 2009 C C . VAL B 1 7 ? -0.433 -23.734 -14.086 1 98.81 7 VAL B C 1
ATOM 2011 O O . VAL B 1 7 ? -1.431 -23.266 -13.523 1 98.81 7 VAL B O 1
ATOM 2014 N N . PHE B 1 8 ? 0.763 -23.188 -13.984 1 98.88 8 PHE B N 1
ATOM 2015 C CA . PHE B 1 8 ? 1.012 -21.969 -13.234 1 98.88 8 PHE B CA 1
ATOM 2016 C C . PHE B 1 8 ? 1.442 -20.844 -14.164 1 98.88 8 PHE B C 1
ATOM 2018 O O . PHE B 1 8 ? 2.24 -21.047 -15.078 1 98.88 8 PHE B O 1
ATOM 2025 N N . VAL B 1 9 ? 0.875 -19.703 -14.008 1 98.94 9 VAL B N 1
ATOM 2026 C CA . VAL B 1 9 ? 1.344 -18.469 -14.625 1 98.94 9 VAL B CA 1
ATOM 2027 C C . VAL B 1 9 ? 2.307 -17.75 -13.688 1 98.94 9 VAL B C 1
ATOM 2029 O O . VAL B 1 9 ? 1.971 -17.484 -12.531 1 98.94 9 VAL B O 1
ATOM 2032 N N . VAL B 1 10 ? 3.512 -17.469 -14.141 1 98.94 10 VAL B N 1
ATOM 2033 C CA . VAL B 1 10 ? 4.527 -16.844 -13.305 1 98.94 10 VAL B CA 1
ATOM 2034 C C . VAL B 1 10 ? 4.988 -15.539 -13.945 1 98.94 10 VAL B C 1
ATOM 2036 O O . VAL B 1 10 ? 5.57 -15.547 -15.039 1 98.94 10 VAL B O 1
ATOM 2039 N N . THR B 1 11 ? 4.684 -14.438 -13.305 1 98.81 11 THR B N 1
ATOM 2040 C CA . THR B 1 11 ? 5.215 -13.172 -13.781 1 98.81 11 THR B CA 1
ATOM 2041 C C . THR B 1 11 ? 6.621 -12.938 -13.242 1 98.81 11 THR B C 1
ATOM 2043 O O . THR B 1 11 ? 6.977 -13.445 -12.172 1 98.81 11 THR B O 1
ATOM 2046 N N . GLY B 1 12 ? 7.387 -12.133 -13.977 1 97.88 12 GLY B N 1
ATOM 2047 C CA . GLY B 1 12 ? 8.773 -11.922 -13.594 1 97.88 12 GLY B CA 1
ATOM 2048 C C . GLY B 1 12 ? 9.648 -13.141 -13.844 1 97.88 12 GLY B C 1
ATOM 2049 O O . GLY B 1 12 ? 10.695 -13.305 -13.203 1 97.88 12 GLY B O 1
ATOM 2050 N N . ALA B 1 13 ? 9.273 -13.977 -14.703 1 98.44 13 ALA B N 1
ATOM 2051 C CA . ALA B 1 13 ? 9.891 -15.289 -14.875 1 98.44 13 ALA B CA 1
ATOM 2052 C C . ALA B 1 13 ? 11.18 -15.188 -15.688 1 98.44 13 ALA B C 1
ATOM 2054 O O . ALA B 1 13 ? 11.875 -16.188 -15.891 1 98.44 13 ALA B O 1
ATOM 2055 N N . GLY B 1 14 ? 11.508 -14.008 -16.109 1 96.94 14 GLY B N 1
ATOM 2056 C CA . GLY B 1 14 ? 12.672 -13.852 -16.969 1 96.94 14 GLY B CA 1
ATOM 2057 C C . GLY B 1 14 ? 13.977 -13.781 -16.188 1 96.94 14 GLY B C 1
ATOM 2058 O O . GLY B 1 14 ? 15.055 -13.867 -16.781 1 96.94 14 GLY B O 1
ATOM 2059 N N . ASN B 1 15 ? 13.875 -13.602 -14.875 1 92.5 15 ASN B N 1
ATOM 2060 C CA . ASN B 1 15 ? 15.102 -13.484 -14.094 1 92.5 15 ASN B CA 1
ATOM 2061 C C . ASN B 1 15 ? 14.844 -13.711 -12.602 1 92.5 15 ASN B C 1
ATOM 2063 O O . ASN B 1 15 ? 13.695 -13.914 -12.195 1 92.5 15 ASN B O 1
ATOM 2067 N N . GLY B 1 16 ? 15.945 -13.93 -11.914 1 92.62 16 GLY B N 1
ATOM 2068 C CA . GLY B 1 16 ? 15.914 -13.867 -10.461 1 92.62 16 GLY B CA 1
ATOM 2069 C C . GLY B 1 16 ? 14.992 -14.898 -9.844 1 92.62 16 GLY B C 1
ATOM 2070 O O . GLY B 1 16 ? 15.055 -16.078 -10.188 1 92.62 16 GLY B O 1
ATOM 2071 N N . MET B 1 17 ? 14.281 -14.5 -8.875 1 93.06 17 MET B N 1
ATOM 2072 C CA . MET B 1 17 ? 13.398 -15.375 -8.109 1 93.06 17 MET B CA 1
ATOM 2073 C C . MET B 1 17 ? 12.281 -15.922 -8.992 1 93.06 17 MET B C 1
ATOM 2075 O O . MET B 1 17 ? 11.898 -17.078 -8.867 1 93.06 17 MET B O 1
ATOM 2079 N N . GLY B 1 18 ? 11.82 -15.039 -9.953 1 97.25 18 GLY B N 1
ATOM 2080 C CA . GLY B 1 18 ? 10.758 -15.484 -10.844 1 97.25 18 GLY B CA 1
ATOM 2081 C C . GLY B 1 18 ? 11.18 -16.641 -11.734 1 97.25 18 GLY B C 1
ATOM 2082 O O . GLY B 1 18 ? 10.414 -17.594 -11.922 1 97.25 18 GLY B O 1
ATOM 2083 N N . ARG B 1 19 ? 12.375 -16.516 -12.211 1 97.62 19 ARG B N 1
ATOM 2084 C CA . ARG B 1 19 ? 12.914 -17.625 -13 1 97.62 19 ARG B CA 1
ATOM 2085 C C . ARG B 1 19 ? 13.016 -18.891 -12.164 1 97.62 19 ARG B C 1
ATOM 2087 O O . ARG B 1 19 ? 12.594 -19.969 -12.602 1 97.62 19 ARG B O 1
ATOM 2094 N N . GLU B 1 20 ? 13.516 -18.75 -10.953 1 97.31 20 GLU B N 1
ATOM 2095 C CA . GLU B 1 20 ? 13.734 -19.922 -10.094 1 97.31 20 GLU B CA 1
ATOM 2096 C C . GLU B 1 20 ? 12.406 -20.547 -9.68 1 97.31 20 GLU B C 1
ATOM 2098 O O . GLU B 1 20 ? 12.312 -21.766 -9.516 1 97.31 20 GLU B O 1
ATOM 2103 N N . VAL B 1 21 ? 11.406 -19.719 -9.484 1 98.19 21 VAL B N 1
ATOM 2104 C CA . VAL B 1 21 ? 10.078 -20.25 -9.172 1 98.19 21 VAL B CA 1
ATOM 2105 C C . VAL B 1 21 ? 9.539 -21.016 -10.375 1 98.19 21 VAL B C 1
ATOM 2107 O O . VAL B 1 21 ? 9.039 -22.141 -10.227 1 98.19 21 VAL B O 1
ATOM 2110 N N . ALA B 1 22 ? 9.656 -20.406 -11.57 1 98.56 22 ALA B N 1
ATOM 2111 C CA . ALA B 1 22 ? 9.188 -21.062 -12.789 1 98.56 22 ALA B CA 1
ATOM 2112 C C . ALA B 1 22 ? 9.875 -22.422 -12.977 1 98.56 22 ALA B C 1
ATOM 2114 O O . ALA B 1 22 ? 9.211 -23.422 -13.234 1 98.56 22 ALA B O 1
ATOM 2115 N N . LEU B 1 23 ? 11.164 -22.453 -12.797 1 98.25 23 LEU B N 1
ATOM 2116 C CA . LEU B 1 23 ? 11.945 -23.672 -12.961 1 98.25 23 LEU B CA 1
ATOM 2117 C C . LEU B 1 23 ? 11.602 -24.688 -11.867 1 98.25 23 LEU B C 1
ATOM 2119 O O . LEU B 1 23 ? 11.516 -25.891 -12.133 1 98.25 23 LEU B O 1
ATOM 2123 N N . GLY B 1 24 ? 11.453 -24.156 -10.633 1 98.06 24 GLY B N 1
ATOM 2124 C CA . GLY B 1 24 ? 11.094 -25.031 -9.523 1 98.06 24 GLY B CA 1
ATOM 2125 C C . GLY B 1 24 ? 9.75 -25.703 -9.727 1 98.06 24 GLY B C 1
ATOM 2126 O O . GLY B 1 24 ? 9.602 -26.891 -9.422 1 98.06 24 GLY B O 1
ATOM 2127 N N . LEU B 1 25 ? 8.773 -24.984 -10.227 1 98.44 25 LEU B N 1
ATOM 2128 C CA . LEU B 1 25 ? 7.477 -25.547 -10.555 1 98.44 25 LEU B CA 1
ATOM 2129 C C . LEU B 1 25 ? 7.609 -26.609 -11.648 1 98.44 25 LEU B C 1
ATOM 2131 O O . LEU B 1 25 ? 7.051 -27.703 -11.531 1 98.44 25 LEU B O 1
ATOM 2135 N N . ALA B 1 26 ? 8.406 -26.297 -12.648 1 98.38 26 ALA B N 1
ATOM 2136 C CA . ALA B 1 26 ? 8.625 -27.219 -13.758 1 98.38 26 ALA B CA 1
ATOM 2137 C C . ALA B 1 26 ? 9.281 -28.5 -13.273 1 98.38 26 ALA B C 1
ATOM 2139 O O . ALA B 1 26 ? 8.883 -29.609 -13.672 1 98.38 26 ALA B O 1
ATOM 2140 N N . ARG B 1 27 ? 10.234 -28.375 -12.375 1 97.31 27 ARG B N 1
ATOM 2141 C CA . ARG B 1 27 ? 10.953 -29.531 -11.844 1 97.31 27 ARG B CA 1
ATOM 2142 C C . ARG B 1 27 ? 10.016 -30.438 -11.055 1 97.31 27 ARG B C 1
ATOM 2144 O O . ARG B 1 27 ? 10.258 -31.641 -10.945 1 97.31 27 ARG B O 1
ATOM 2151 N N . ARG B 1 28 ? 8.969 -29.906 -10.586 1 97.25 28 ARG B N 1
ATOM 2152 C CA . ARG B 1 28 ? 8.008 -30.672 -9.805 1 97.25 28 ARG B CA 1
ATOM 2153 C C . ARG B 1 28 ? 6.867 -31.172 -10.68 1 97.25 28 ARG B C 1
ATOM 2155 O O . ARG B 1 28 ? 5.855 -31.672 -10.172 1 97.25 28 ARG B O 1
ATOM 2162 N N . GLY B 1 29 ? 6.973 -30.922 -11.992 1 97.38 29 GLY B N 1
ATOM 2163 C CA . GLY B 1 29 ? 6.055 -31.531 -12.938 1 97.38 29 GLY B CA 1
ATOM 2164 C C . GLY B 1 29 ? 4.941 -30.594 -13.375 1 97.38 29 GLY B C 1
ATOM 2165 O O . GLY B 1 29 ? 3.998 -31.016 -14.047 1 97.38 29 GLY B O 1
ATOM 2166 N N . ALA B 1 30 ? 4.992 -29.344 -12.984 1 98.44 30 ALA B N 1
ATOM 2167 C CA . ALA B 1 30 ? 3.996 -28.375 -13.43 1 98.44 30 ALA B CA 1
ATOM 2168 C C . ALA B 1 30 ? 4.309 -27.875 -14.844 1 98.44 30 ALA B C 1
ATOM 2170 O O . ALA B 1 30 ? 5.461 -27.922 -15.281 1 98.44 30 ALA B O 1
ATOM 2171 N N . HIS B 1 31 ? 3.258 -27.469 -15.539 1 98.56 31 HIS B N 1
ATOM 2172 C CA . HIS B 1 31 ? 3.42 -26.625 -16.719 1 98.56 31 HIS B CA 1
ATOM 2173 C C . HIS B 1 31 ? 3.379 -25.156 -16.375 1 98.56 31 HIS B C 1
ATOM 2175 O O . HIS B 1 31 ? 2.727 -24.75 -15.398 1 98.56 31 HIS B O 1
ATOM 2181 N N . VAL B 1 32 ? 4.152 -24.375 -17.172 1 98.81 32 VAL B N 1
ATOM 2182 C CA . VAL B 1 32 ? 4.336 -23 -16.734 1 98.81 32 VAL B CA 1
ATOM 2183 C C . VAL B 1 32 ? 4.113 -22.047 -17.906 1 98.81 32 VAL B C 1
ATOM 2185 O O . VAL B 1 32 ? 4.613 -22.281 -19 1 98.81 32 VAL B O 1
ATOM 2188 N N . ALA B 1 33 ? 3.26 -21.094 -17.75 1 98.88 33 ALA B N 1
ATOM 2189 C CA . ALA B 1 33 ? 3.242 -19.891 -18.578 1 98.88 33 ALA B CA 1
ATOM 2190 C C . ALA B 1 33 ? 4.121 -18.797 -17.984 1 98.88 33 ALA B C 1
ATOM 2192 O O . ALA B 1 33 ? 3.746 -18.156 -16.984 1 98.88 33 ALA B O 1
ATOM 2193 N N . ALA B 1 34 ? 5.324 -18.609 -18.594 1 98.88 34 ALA B N 1
ATOM 2194 C CA . ALA B 1 34 ? 6.297 -17.625 -18.109 1 98.88 34 ALA B CA 1
ATOM 2195 C C . ALA B 1 34 ? 6.027 -16.25 -18.688 1 98.88 34 ALA B C 1
ATOM 2197 O O . ALA B 1 34 ? 5.969 -16.094 -19.922 1 98.88 34 ALA B O 1
ATOM 2198 N N . VAL B 1 35 ? 5.855 -15.266 -17.828 1 98.88 35 VAL B N 1
ATOM 2199 C CA . VAL B 1 35 ? 5.488 -13.914 -18.234 1 98.88 35 VAL B CA 1
ATOM 2200 C C . VAL B 1 35 ? 6.562 -12.93 -17.781 1 98.88 35 VAL B C 1
ATOM 2202 O O . VAL B 1 35 ? 6.996 -12.961 -16.625 1 98.88 35 VAL B O 1
ATOM 2205 N N . ASP B 1 36 ? 7 -12.078 -18.656 1 98.62 36 ASP B N 1
ATOM 2206 C CA . ASP B 1 36 ? 7.977 -11.039 -18.344 1 98.62 36 ASP B CA 1
ATOM 2207 C C . ASP B 1 36 ? 8.016 -9.977 -19.438 1 98.62 36 ASP B C 1
ATOM 2209 O O . ASP B 1 36 ? 7.559 -10.211 -20.547 1 98.62 36 ASP B O 1
ATOM 2213 N N . LEU B 1 37 ? 8.555 -8.852 -19.062 1 97.25 37 LEU B N 1
ATOM 2214 C CA . LEU B 1 37 ? 8.844 -7.828 -20.062 1 97.25 37 LEU B CA 1
ATOM 2215 C C . LEU B 1 37 ? 10.055 -8.211 -20.906 1 97.25 37 LEU B C 1
ATOM 2217 O O . LEU B 1 37 ? 10.164 -7.812 -22.062 1 97.25 37 LEU B O 1
ATOM 2221 N N . ASP B 1 38 ? 10.945 -8.945 -20.344 1 97.56 38 ASP B N 1
ATOM 2222 C CA . ASP B 1 38 ? 12.25 -9.258 -20.922 1 97.56 38 ASP B CA 1
ATOM 2223 C C . ASP B 1 38 ? 12.188 -10.516 -21.781 1 97.56 38 ASP B C 1
ATOM 2225 O O . ASP B 1 38 ? 12.375 -11.625 -21.281 1 97.56 38 ASP B O 1
ATOM 2229 N N . GLU B 1 39 ? 12.109 -10.281 -23.047 1 98.19 39 GLU B N 1
ATOM 2230 C CA . GLU B 1 39 ? 11.984 -11.398 -23.984 1 98.19 39 GLU B CA 1
ATOM 2231 C C . GLU B 1 39 ? 13.195 -12.32 -23.906 1 98.19 39 GLU B C 1
ATOM 2233 O O . GLU B 1 39 ? 13.055 -13.547 -23.891 1 98.19 39 GLU B O 1
ATOM 2238 N N . ALA B 1 40 ? 14.359 -11.758 -23.859 1 98.44 40 ALA B N 1
ATOM 2239 C CA . ALA B 1 40 ? 15.578 -12.547 -23.797 1 98.44 40 ALA B CA 1
ATOM 2240 C C . ALA B 1 40 ? 15.641 -13.352 -22.5 1 98.44 40 ALA B C 1
ATOM 2242 O O . ALA B 1 40 ? 16.078 -14.508 -22.5 1 98.44 40 ALA B O 1
ATOM 2243 N N . GLY B 1 41 ? 15.273 -12.734 -21.391 1 98.12 41 GLY B N 1
ATOM 2244 C CA . GLY B 1 41 ? 15.203 -13.43 -20.125 1 98.12 41 GLY B CA 1
ATOM 2245 C C . GLY B 1 41 ? 14.258 -14.609 -20.141 1 98.12 41 GLY B C 1
ATOM 2246 O O . GLY B 1 41 ? 14.578 -15.672 -19.609 1 98.12 41 GLY B O 1
ATOM 2247 N N . LEU B 1 42 ? 13.148 -14.406 -20.797 1 98.56 42 LEU B N 1
ATOM 2248 C CA . LEU B 1 42 ? 12.164 -15.477 -20.922 1 98.56 42 LEU B CA 1
ATOM 2249 C C . LEU B 1 42 ? 12.727 -16.641 -21.719 1 98.56 42 LEU B C 1
ATOM 2251 O O . LEU B 1 42 ? 12.539 -17.812 -21.344 1 98.56 42 LEU B O 1
ATOM 2255 N N . ALA B 1 43 ? 13.367 -16.344 -22.781 1 98.12 43 ALA B N 1
ATOM 2256 C CA . ALA B 1 43 ? 13.977 -17.375 -23.594 1 98.12 43 ALA B CA 1
ATOM 2257 C C . ALA B 1 43 ? 14.992 -18.188 -22.781 1 98.12 43 ALA B C 1
ATOM 2259 O O . ALA B 1 43 ? 15.07 -19.406 -22.906 1 98.12 43 ALA B O 1
ATOM 2260 N N . GLY B 1 44 ? 15.773 -17.422 -21.969 1 97.81 44 GLY B N 1
ATOM 2261 C CA . GLY B 1 44 ? 16.719 -18.094 -21.094 1 97.81 44 GLY B CA 1
ATOM 2262 C C . GLY B 1 44 ? 16.047 -19.016 -20.094 1 97.81 44 GLY B C 1
ATOM 2263 O O . GLY B 1 44 ? 16.531 -20.125 -19.859 1 97.81 44 GLY B O 1
ATOM 2264 N N . THR B 1 45 ? 14.953 -18.609 -19.562 1 98 45 THR B N 1
ATOM 2265 C CA . THR B 1 45 ? 14.203 -19.438 -18.625 1 98 45 THR B CA 1
ATOM 2266 C C . THR B 1 45 ? 13.656 -20.688 -19.328 1 98 45 THR B C 1
ATOM 2268 O O . THR B 1 45 ? 13.758 -21.797 -18.797 1 98 45 THR B O 1
ATOM 2271 N N . ALA B 1 46 ? 13.07 -20.531 -20.484 1 97.94 46 ALA B N 1
ATOM 2272 C CA . ALA B 1 46 ? 12.516 -21.641 -21.266 1 97.94 46 ALA B CA 1
ATOM 2273 C C . ALA B 1 46 ? 13.602 -22.656 -21.609 1 97.94 46 ALA B C 1
ATOM 2275 O O . ALA B 1 46 ? 13.375 -23.859 -21.547 1 97.94 46 ALA B O 1
ATOM 2276 N N . GLU B 1 47 ? 14.734 -22.156 -21.969 1 97.56 47 GLU B N 1
ATOM 2277 C CA . GLU B 1 47 ? 15.852 -23.047 -22.312 1 97.56 47 GLU B CA 1
ATOM 2278 C C . GLU B 1 47 ? 16.25 -23.906 -21.109 1 97.56 47 GLU B C 1
ATOM 2280 O O . GLU B 1 47 ? 16.484 -25.109 -21.25 1 97.56 47 GLU B O 1
ATOM 2285 N N . ARG B 1 48 ? 16.328 -23.312 -19.953 1 96.25 48 ARG B N 1
ATOM 2286 C CA . ARG B 1 48 ? 16.734 -24 -18.734 1 96.25 48 ARG B CA 1
ATOM 2287 C C . ARG B 1 48 ? 15.688 -25.031 -18.312 1 96.25 48 ARG B C 1
ATOM 2289 O O . ARG B 1 48 ? 15.992 -25.969 -17.578 1 96.25 48 ARG B O 1
ATOM 2296 N N . ALA B 1 49 ? 14.469 -24.859 -18.781 1 96.69 49 ALA B N 1
ATOM 2297 C CA . ALA B 1 49 ? 13.367 -25.719 -18.375 1 96.69 49 ALA B CA 1
ATOM 2298 C C . ALA B 1 49 ? 13.273 -26.953 -19.266 1 96.69 49 ALA B C 1
ATOM 2300 O O . ALA B 1 49 ? 12.578 -27.922 -18.953 1 96.69 49 ALA B O 1
ATOM 2301 N N . ARG B 1 50 ? 13.852 -26.969 -20.422 1 93.75 50 ARG B N 1
ATOM 2302 C CA . ARG B 1 50 ? 13.734 -28.062 -21.391 1 93.75 50 ARG B CA 1
ATOM 2303 C C . ARG B 1 50 ? 14.086 -29.406 -20.75 1 93.75 50 ARG B C 1
ATOM 2305 O O . ARG B 1 50 ? 13.453 -30.422 -21.047 1 93.75 50 ARG B O 1
ATOM 2312 N N . GLY B 1 51 ? 14.938 -29.453 -19.797 1 89.69 51 GLY B N 1
ATOM 2313 C CA . GLY B 1 51 ? 15.375 -30.688 -19.188 1 89.69 51 GLY B CA 1
ATOM 2314 C C . GLY B 1 51 ? 14.367 -31.25 -18.188 1 89.69 51 GLY B C 1
ATOM 2315 O O . GLY B 1 51 ? 14.469 -32.406 -17.781 1 89.69 51 GLY B O 1
ATOM 2316 N N . THR B 1 52 ? 13.336 -30.531 -17.891 1 91.31 52 THR B N 1
ATOM 2317 C CA . THR B 1 52 ? 12.383 -30.953 -16.859 1 91.31 52 THR B CA 1
ATOM 2318 C C . THR B 1 52 ? 11.234 -31.75 -17.484 1 91.31 52 THR B C 1
ATOM 2320 O O . THR B 1 52 ? 10.5 -32.438 -16.781 1 91.31 52 THR B O 1
ATOM 2323 N N . GLY B 1 53 ? 11.016 -31.625 -18.844 1 90.75 53 GLY B N 1
ATOM 2324 C CA . GLY B 1 53 ? 9.875 -32.25 -19.5 1 90.75 53 GLY B CA 1
ATOM 2325 C C . GLY B 1 53 ? 8.594 -31.453 -19.375 1 90.75 53 GLY B C 1
ATOM 2326 O O . GLY B 1 53 ? 7.566 -31.828 -19.953 1 90.75 53 GLY B O 1
ATOM 2327 N N . ALA B 1 54 ? 8.531 -30.438 -18.609 1 91.94 54 ALA B N 1
ATOM 2328 C CA . ALA B 1 54 ? 7.375 -29.578 -18.438 1 91.94 54 ALA B CA 1
ATOM 2329 C C . ALA B 1 54 ? 7.145 -28.719 -19.672 1 91.94 54 ALA B C 1
ATOM 2331 O O . ALA B 1 54 ? 8.094 -28.328 -20.359 1 91.94 54 ALA B O 1
ATOM 2332 N N . ARG B 1 55 ? 5.914 -28.484 -20.031 1 96.06 55 ARG B N 1
ATOM 2333 C CA . ARG B 1 55 ? 5.582 -27.516 -21.062 1 96.06 55 ARG B CA 1
ATOM 2334 C C . ARG B 1 55 ? 5.68 -26.094 -20.516 1 96.06 55 ARG B C 1
ATOM 2336 O O . ARG B 1 55 ? 5.039 -25.75 -19.516 1 96.06 55 ARG B O 1
ATOM 2343 N N . MET B 1 56 ? 6.512 -25.312 -21.172 1 98.06 56 MET B N 1
ATOM 2344 C CA . MET B 1 56 ? 6.645 -23.922 -20.766 1 98.06 56 MET B CA 1
ATOM 2345 C C . MET B 1 56 ? 6.371 -22.984 -21.938 1 98.06 56 MET B C 1
ATOM 2347 O O . MET B 1 56 ? 7.031 -23.078 -22.969 1 98.06 56 MET B O 1
ATOM 2351 N N . SER B 1 57 ? 5.348 -22.172 -21.875 1 98.44 57 SER B N 1
ATOM 2352 C CA . SER B 1 57 ? 5.121 -21.094 -22.828 1 98.44 57 SER B CA 1
ATOM 2353 C C . SER B 1 57 ? 5.688 -19.766 -22.312 1 98.44 57 SER B C 1
ATOM 2355 O O . SER B 1 57 ? 5.871 -19.609 -21.094 1 98.44 57 SER B O 1
ATOM 2357 N N . THR B 1 58 ? 6.098 -18.906 -23.25 1 98.69 58 THR B N 1
ATOM 2358 C CA . THR B 1 58 ? 6.609 -17.578 -22.891 1 98.69 58 THR B CA 1
ATOM 2359 C C . THR B 1 58 ? 5.672 -16.484 -23.375 1 98.69 58 THR B C 1
ATOM 2361 O O . THR B 1 58 ? 5.117 -16.578 -24.469 1 98.69 58 THR B O 1
ATOM 2364 N N . HIS B 1 59 ? 5.387 -15.531 -22.531 1 98.75 59 HIS B N 1
ATOM 2365 C CA . HIS B 1 59 ? 4.516 -14.398 -22.812 1 98.75 59 HIS B CA 1
ATOM 2366 C C . HIS B 1 59 ? 5.195 -13.078 -22.484 1 98.75 59 HIS B C 1
ATOM 2368 O O . HIS B 1 59 ? 5.355 -12.742 -21.297 1 98.75 59 HIS B O 1
ATOM 2374 N N . VAL B 1 60 ? 5.648 -12.328 -23.531 1 98.75 60 VAL B N 1
ATOM 2375 C CA . VAL B 1 60 ? 6.219 -11 -23.312 1 98.75 60 VAL B CA 1
ATOM 2376 C C . VAL B 1 60 ? 5.102 -10.008 -23.016 1 98.75 60 VAL B C 1
ATOM 2378 O O . VAL B 1 60 ? 4.285 -9.695 -23.891 1 98.75 60 VAL B O 1
ATOM 2381 N N . LEU B 1 61 ? 5.105 -9.5 -21.781 1 98.31 61 LEU B N 1
ATOM 2382 C CA . LEU B 1 61 ? 3.965 -8.695 -21.359 1 98.31 61 LEU B CA 1
ATOM 2383 C C . LEU B 1 61 ? 4.363 -7.742 -20.234 1 98.31 61 LEU B C 1
ATOM 2385 O O . LEU B 1 61 ? 5.09 -8.133 -19.312 1 98.31 61 LEU B O 1
ATOM 2389 N N . ASN B 1 62 ? 3.947 -6.551 -20.391 1 98.19 62 ASN B N 1
ATOM 2390 C CA . ASN B 1 62 ? 4.016 -5.566 -19.312 1 98.19 62 ASN B CA 1
ATOM 2391 C C . ASN B 1 62 ? 2.811 -5.664 -18.391 1 98.19 62 ASN B C 1
ATOM 2393 O O . ASN B 1 62 ? 1.679 -5.406 -18.797 1 98.19 62 ASN B O 1
ATOM 2397 N N . VAL B 1 63 ? 3.049 -5.984 -17.141 1 97.62 63 VAL B N 1
ATOM 2398 C CA . VAL B 1 63 ? 1.958 -6.258 -16.203 1 97.62 63 VAL B CA 1
ATOM 2399 C C . VAL B 1 63 ? 1.156 -4.98 -15.969 1 97.62 63 VAL B C 1
ATOM 2401 O O . VAL B 1 63 ? 0.06 -5.027 -15.406 1 97.62 63 VAL B O 1
ATOM 2404 N N . THR B 1 64 ? 1.721 -3.816 -16.359 1 94.88 64 THR B N 1
ATOM 2405 C CA . THR B 1 64 ? 0.999 -2.561 -16.188 1 94.88 64 THR B CA 1
ATOM 2406 C C . THR B 1 64 ? 0.123 -2.266 -17.406 1 94.88 64 THR B C 1
ATOM 2408 O O . THR B 1 64 ? -0.621 -1.282 -17.422 1 94.88 64 THR B O 1
ATOM 2411 N N . ASP B 1 65 ? 0.226 -3.1 -18.438 1 96.88 65 ASP B N 1
ATOM 2412 C CA . ASP B 1 65 ? -0.617 -2.965 -19.609 1 96.88 65 ASP B CA 1
ATOM 2413 C C . ASP B 1 65 ? -1.947 -3.691 -19.422 1 96.88 65 ASP B C 1
ATOM 2415 O O . ASP B 1 65 ? -2.047 -4.895 -19.688 1 96.88 65 ASP B O 1
ATOM 2419 N N . ARG B 1 66 ? -2.947 -2.924 -19.172 1 93.94 66 ARG B N 1
ATOM 2420 C CA . ARG B 1 66 ? -4.234 -3.484 -18.766 1 93.94 66 ARG B CA 1
ATOM 2421 C C . ARG B 1 66 ? -4.82 -4.355 -19.875 1 93.94 66 ARG B C 1
ATOM 2423 O O . ARG B 1 66 ? -5.348 -5.438 -19.594 1 93.94 66 ARG B O 1
ATOM 2430 N N . ASP B 1 67 ? -4.758 -3.906 -21.031 1 95.94 67 ASP B N 1
ATOM 2431 C CA . ASP B 1 67 ? -5.324 -4.652 -22.141 1 95.94 67 ASP B CA 1
ATOM 2432 C C . ASP B 1 67 ? -4.57 -5.961 -22.375 1 95.94 67 ASP B C 1
ATOM 2434 O O . ASP B 1 67 ? -5.188 -7.004 -22.594 1 95.94 67 ASP B O 1
ATOM 2438 N N . ALA B 1 68 ? -3.277 -5.902 -22.344 1 98 68 ALA B N 1
ATOM 2439 C CA . ALA B 1 68 ? -2.473 -7.109 -22.516 1 98 68 ALA B CA 1
ATOM 2440 C C . ALA B 1 68 ? -2.758 -8.125 -21.406 1 98 68 ALA B C 1
ATOM 2442 O O . ALA B 1 68 ? -2.881 -9.32 -21.672 1 98 68 ALA B O 1
ATOM 2443 N N . VAL B 1 69 ? -2.904 -7.641 -20.203 1 97.88 69 VAL B N 1
ATOM 2444 C CA . VAL B 1 69 ? -3.16 -8.492 -19.047 1 97.88 69 VAL B CA 1
ATOM 2445 C C . VAL B 1 69 ? -4.535 -9.141 -19.172 1 97.88 69 VAL B C 1
ATOM 2447 O O . VAL B 1 69 ? -4.703 -10.328 -18.875 1 97.88 69 VAL B O 1
ATOM 2450 N N . ALA B 1 70 ? -5.48 -8.367 -19.656 1 96.69 70 ALA B N 1
ATOM 2451 C CA . ALA B 1 70 ? -6.848 -8.867 -19.797 1 96.69 70 ALA B CA 1
ATOM 2452 C C . ALA B 1 70 ? -6.91 -10.023 -20.781 1 96.69 70 ALA B C 1
ATOM 2454 O O . ALA B 1 70 ? -7.742 -10.93 -20.641 1 96.69 70 ALA B O 1
ATOM 2455 N N . GLY B 1 71 ? -6.047 -10.039 -21.734 1 98.12 71 GLY B N 1
ATOM 2456 C CA . GLY B 1 71 ? -6.043 -11.07 -22.75 1 98.12 71 GLY B CA 1
ATOM 2457 C C . GLY B 1 71 ? -5.18 -12.266 -22.406 1 98.12 71 GLY B C 1
ATOM 2458 O O . GLY B 1 71 ? -5.234 -13.297 -23.062 1 98.12 71 GLY B O 1
ATOM 2459 N N . LEU B 1 72 ? -4.469 -12.203 -21.312 1 98.69 72 LEU B N 1
ATOM 2460 C CA . LEU B 1 72 ? -3.447 -13.195 -21 1 98.69 72 LEU B CA 1
ATOM 2461 C C . LEU B 1 72 ? -4.086 -14.523 -20.609 1 98.69 72 LEU B C 1
ATOM 2463 O O . LEU B 1 72 ? -3.604 -15.594 -20.984 1 98.69 72 LEU B O 1
ATOM 2467 N N . PRO B 1 73 ? -5.207 -14.555 -19.828 1 98.75 73 PRO B N 1
ATOM 2468 C CA . PRO B 1 73 ? -5.824 -15.844 -19.484 1 98.75 73 PRO B CA 1
ATOM 2469 C C . PRO B 1 73 ? -6.188 -16.672 -20.719 1 98.75 73 PRO B C 1
ATOM 2471 O O . PRO B 1 73 ? -5.906 -17.875 -20.766 1 98.75 73 PRO B O 1
ATOM 2474 N N . ASP B 1 74 ? -6.73 -15.969 -21.656 1 98.69 74 ASP B N 1
ATOM 2475 C CA . ASP B 1 74 ? -7.113 -16.688 -22.875 1 98.69 74 ASP B CA 1
ATOM 2476 C C . ASP B 1 74 ? -5.891 -17.234 -23.609 1 98.69 74 ASP B C 1
ATOM 2478 O O . ASP B 1 74 ? -5.91 -18.359 -24.109 1 98.69 74 ASP B O 1
ATOM 2482 N N . ALA B 1 75 ? -4.852 -16.438 -23.703 1 98.69 75 ALA B N 1
ATOM 2483 C CA . ALA B 1 75 ? -3.619 -16.859 -24.359 1 98.69 75 ALA B CA 1
ATOM 2484 C C . ALA B 1 75 ? -3.033 -18.094 -23.688 1 98.69 75 ALA B C 1
ATOM 2486 O O . ALA B 1 75 ? -2.543 -19 -24.344 1 98.69 75 ALA B O 1
ATOM 2487 N N . VAL B 1 76 ? -3.062 -18.141 -22.344 1 98.81 76 VAL B N 1
ATOM 2488 C CA . VAL B 1 76 ? -2.518 -19.25 -21.594 1 98.81 76 VAL B CA 1
ATOM 2489 C C . VAL B 1 76 ? -3.402 -20.484 -21.781 1 98.81 76 VAL B C 1
ATOM 2491 O O . VAL B 1 76 ? -2.9 -21.594 -21.953 1 98.81 76 VAL B O 1
ATOM 2494 N N . LEU B 1 77 ? -4.703 -20.297 -21.734 1 98.62 77 LEU B N 1
ATOM 2495 C CA . LEU B 1 77 ? -5.645 -21.406 -21.922 1 98.62 77 LEU B CA 1
ATOM 2496 C C . LEU B 1 77 ? -5.484 -22.031 -23.297 1 98.62 77 LEU B C 1
ATOM 2498 O O . LEU B 1 77 ? -5.613 -23.25 -23.438 1 98.62 77 LEU B O 1
ATOM 2502 N N . ASP B 1 78 ? -5.219 -21.203 -24.234 1 98.31 78 ASP B N 1
ATOM 2503 C CA . ASP B 1 78 ? -5.043 -21.688 -25.594 1 98.31 78 ASP B CA 1
ATOM 2504 C C . ASP B 1 78 ? -3.879 -22.672 -25.688 1 98.31 78 ASP B C 1
ATOM 2506 O O . ASP B 1 78 ? -3.924 -23.625 -26.469 1 98.31 78 ASP B O 1
ATOM 2510 N N . VAL B 1 79 ? -2.887 -22.469 -24.859 1 98.12 79 VAL B N 1
ATOM 2511 C CA . VAL B 1 79 ? -1.677 -23.281 -24.938 1 98.12 79 VAL B CA 1
ATOM 2512 C C . VAL B 1 79 ? -1.773 -24.453 -23.969 1 98.12 79 VAL B C 1
ATOM 2514 O O . VAL B 1 79 ? -1.393 -25.578 -24.297 1 98.12 79 VAL B O 1
ATOM 2517 N N . HIS B 1 80 ? -2.307 -24.219 -22.797 1 98.38 80 HIS B N 1
ATOM 2518 C CA . HIS B 1 80 ? -2.143 -25.172 -21.703 1 98.38 80 HIS B CA 1
ATOM 2519 C C . HIS B 1 80 ? -3.469 -25.844 -21.359 1 98.38 80 HIS B C 1
ATOM 2521 O O . HIS B 1 80 ? -3.49 -26.859 -20.672 1 98.38 80 HIS B O 1
ATOM 2527 N N . GLY B 1 81 ? -4.629 -25.203 -21.734 1 98.06 81 GLY B N 1
ATOM 2528 C CA . GLY B 1 81 ? -5.941 -25.797 -21.547 1 98.06 81 GLY B CA 1
ATOM 2529 C C . GLY B 1 81 ? -6.52 -25.547 -20.172 1 98.06 81 GLY B C 1
ATOM 2530 O O . GLY B 1 81 ? -7.723 -25.719 -19.953 1 98.06 81 GLY B O 1
ATOM 2531 N N . GLN B 1 82 ? -5.73 -25.203 -19.281 1 97.88 82 GLN B N 1
ATOM 2532 C CA . GLN B 1 82 ? -6.188 -24.891 -17.938 1 97.88 82 GLN B CA 1
ATOM 2533 C C . GLN B 1 82 ? -5.234 -23.938 -17.234 1 97.88 82 GLN B C 1
ATOM 2535 O O . GLN B 1 82 ? -4.133 -23.672 -17.734 1 97.88 82 GLN B O 1
ATOM 2540 N N . ILE B 1 83 ? -5.676 -23.328 -16.188 1 98.75 83 ILE B N 1
ATOM 2541 C CA . ILE B 1 83 ? -4.883 -22.484 -15.297 1 98.75 83 ILE B CA 1
ATOM 2542 C C . ILE B 1 83 ? -5.211 -22.812 -13.844 1 98.75 83 ILE B C 1
ATOM 2544 O O . ILE B 1 83 ? -6.367 -22.719 -13.422 1 98.75 83 ILE B O 1
ATOM 2548 N N . ASP B 1 84 ? -4.141 -23.156 -13.062 1 98.75 84 ASP B N 1
ATOM 2549 C CA . ASP B 1 84 ? -4.375 -23.609 -11.703 1 98.75 84 ASP B CA 1
ATOM 2550 C C . ASP B 1 84 ? -3.748 -22.672 -10.68 1 98.75 84 ASP B C 1
ATOM 2552 O O . ASP B 1 84 ? -4.109 -22.688 -9.5 1 98.75 84 ASP B O 1
ATOM 2556 N N . GLY B 1 85 ? -2.85 -21.875 -11.133 1 98.75 85 GLY B N 1
ATOM 2557 C CA . GLY B 1 85 ? -2.178 -20.984 -10.211 1 98.75 85 GLY B CA 1
ATOM 2558 C C . GLY B 1 85 ? -1.625 -19.734 -10.875 1 98.75 85 GLY B C 1
ATOM 2559 O O . GLY B 1 85 ? -1.274 -19.766 -12.062 1 98.75 85 GLY B O 1
ATOM 2560 N N . LEU B 1 86 ? -1.611 -18.688 -10.18 1 98.88 86 LEU B N 1
ATOM 2561 C CA . LEU B 1 86 ? -1.017 -17.406 -10.555 1 98.88 86 LEU B CA 1
ATOM 2562 C C . LEU B 1 86 ? 0.05 -16.984 -9.547 1 98.88 86 LEU B C 1
ATOM 2564 O O . LEU B 1 86 ? -0.233 -16.859 -8.352 1 98.88 86 LEU B O 1
ATOM 2568 N N . VAL B 1 87 ? 1.296 -16.859 -10.023 1 98.88 87 VAL B N 1
ATOM 2569 C CA . VAL B 1 87 ? 2.416 -16.469 -9.172 1 98.88 87 VAL B CA 1
ATOM 2570 C C . VAL B 1 87 ? 2.965 -15.117 -9.625 1 98.88 87 VAL B C 1
ATOM 2572 O O . VAL B 1 87 ? 3.686 -15.039 -10.625 1 98.88 87 VAL B O 1
ATOM 2575 N N . ASN B 1 88 ? 2.641 -14.125 -8.898 1 98.69 88 ASN B N 1
ATOM 2576 C CA . ASN B 1 88 ? 3.061 -12.758 -9.211 1 98.69 88 ASN B CA 1
ATOM 2577 C C . ASN B 1 88 ? 4.379 -12.414 -8.523 1 98.69 88 ASN B C 1
ATOM 2579 O O . ASN B 1 88 ? 4.395 -12.016 -7.359 1 98.69 88 ASN B O 1
ATOM 2583 N N . ILE B 1 89 ? 5.441 -12.445 -9.352 1 97.56 89 ILE B N 1
ATOM 2584 C CA . ILE B 1 89 ? 6.766 -12.141 -8.82 1 97.56 89 ILE B CA 1
ATOM 2585 C C . ILE B 1 89 ? 7.297 -10.859 -9.445 1 97.56 89 ILE B C 1
ATOM 2587 O O . ILE B 1 89 ? 8.203 -10.219 -8.906 1 97.56 89 ILE B O 1
ATOM 2591 N N . ALA B 1 90 ? 6.715 -10.469 -10.594 1 95.5 90 ALA B N 1
ATOM 2592 C CA . ALA B 1 90 ? 7.164 -9.258 -11.281 1 95.5 90 ALA B CA 1
ATOM 2593 C C . ALA B 1 90 ? 7.18 -8.07 -10.328 1 95.5 90 ALA B C 1
ATOM 2595 O O . ALA B 1 90 ? 6.262 -7.898 -9.523 1 95.5 90 ALA B O 1
ATOM 2596 N N . GLY B 1 91 ? 8.188 -7.328 -10.328 1 92.38 91 GLY B N 1
ATOM 2597 C CA . GLY B 1 91 ? 8.359 -6.133 -9.523 1 92.38 91 GLY B CA 1
ATOM 2598 C C . GLY B 1 91 ? 9.664 -5.406 -9.797 1 92.38 91 GLY B C 1
ATOM 2599 O O . GLY B 1 91 ? 10.531 -5.926 -10.508 1 92.38 91 GLY B O 1
ATOM 2600 N N . ILE B 1 92 ? 9.711 -4.23 -9.336 1 89.81 92 ILE B N 1
ATOM 2601 C CA . ILE B 1 92 ? 10.938 -3.457 -9.508 1 89.81 92 ILE B CA 1
ATOM 2602 C C . ILE B 1 92 ? 11.375 -2.891 -8.156 1 89.81 92 ILE B C 1
ATOM 2604 O O . ILE B 1 92 ? 10.547 -2.664 -7.27 1 89.81 92 ILE B O 1
ATOM 2608 N N . ALA B 1 93 ? 12.641 -2.779 -8.07 1 79.19 93 ALA B N 1
ATOM 2609 C CA . ALA B 1 93 ? 13.219 -2.115 -6.906 1 79.19 93 ALA B CA 1
ATOM 2610 C C . ALA B 1 93 ? 13.125 -0.598 -7.039 1 79.19 93 ALA B C 1
ATOM 2612 O O . ALA B 1 93 ? 12.844 -0.078 -8.117 1 79.19 93 ALA B O 1
ATOM 2613 N N . GLN B 1 94 ? 13.117 0.001 -5.918 1 78.94 94 GLN B N 1
ATOM 2614 C CA . GLN B 1 94 ? 13.336 1.443 -5.883 1 78.94 94 GLN B CA 1
ATOM 2615 C C . GLN B 1 94 ? 14.82 1.778 -5.824 1 78.94 94 GLN B C 1
ATOM 2617 O O . GLN B 1 94 ? 15.586 1.109 -5.125 1 78.94 94 GLN B O 1
ATOM 2622 N N . ARG B 1 95 ? 15.203 2.814 -6.59 1 76.56 95 ARG B N 1
ATOM 2623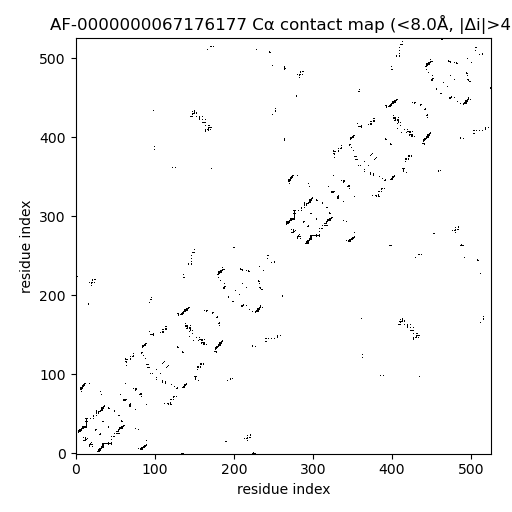 C CA . ARG B 1 95 ? 16.547 3.338 -6.379 1 76.56 95 ARG B CA 1
ATOM 2624 C C . ARG B 1 95 ? 16.766 3.713 -4.918 1 76.56 95 ARG B C 1
ATOM 2626 O O . ARG B 1 95 ? 15.891 4.297 -4.281 1 76.56 95 ARG B O 1
ATOM 2633 N N . PHE B 1 96 ? 17.875 3.266 -4.387 1 77.31 96 PHE B N 1
ATOM 2634 C CA . PHE B 1 96 ? 18.188 3.654 -3.016 1 77.31 96 PHE B CA 1
ATOM 2635 C C . PHE B 1 96 ? 18.391 5.16 -2.912 1 77.31 96 PHE B C 1
ATOM 2637 O O . PHE B 1 96 ? 19.344 5.703 -3.484 1 77.31 96 PHE B O 1
ATOM 2644 N N . ALA B 1 97 ? 17.5 5.797 -2.359 1 84.62 97 ALA B N 1
ATOM 2645 C CA . ALA B 1 97 ? 17.516 7.246 -2.18 1 84.62 97 ALA B CA 1
ATOM 2646 C C . ALA B 1 97 ? 16.531 7.68 -1.104 1 84.62 97 ALA B C 1
ATOM 2648 O O . ALA B 1 97 ? 15.531 7 -0.862 1 84.62 97 ALA B O 1
ATOM 2649 N N . LEU B 1 98 ? 16.906 8.773 -0.468 1 86.62 98 LEU B N 1
ATOM 2650 C CA . LEU B 1 98 ? 15.93 9.375 0.427 1 86.62 98 LEU B CA 1
ATOM 2651 C C . LEU B 1 98 ? 14.719 9.875 -0.355 1 86.62 98 LEU B C 1
ATOM 2653 O O . LEU B 1 98 ? 14.828 10.188 -1.543 1 86.62 98 LEU B O 1
ATOM 2657 N N . PHE B 1 99 ? 13.602 9.914 0.351 1 90.06 99 PHE B N 1
ATOM 2658 C CA . PHE B 1 99 ? 12.352 10.32 -0.279 1 90.06 99 PHE B CA 1
ATOM 2659 C C . PHE B 1 99 ? 12.516 11.664 -0.972 1 90.06 99 PHE B C 1
ATOM 2661 O O . PHE B 1 99 ? 12.055 11.844 -2.102 1 90.06 99 PHE B O 1
ATOM 2668 N N . THR B 1 100 ? 13.25 12.516 -0.416 1 85.06 100 THR B N 1
ATOM 2669 C CA . THR B 1 100 ? 13.406 13.867 -0.926 1 85.06 100 THR B CA 1
ATOM 2670 C C . THR B 1 100 ? 14.242 13.875 -2.207 1 85.06 100 THR B C 1
ATOM 2672 O O . THR B 1 100 ? 14.211 14.836 -2.971 1 85.06 100 THR B O 1
ATOM 2675 N N . ASP B 1 101 ? 14.914 12.812 -2.408 1 86.06 101 ASP B N 1
ATOM 2676 C CA . ASP B 1 101 ? 15.852 12.758 -3.531 1 86.06 101 ASP B CA 1
ATOM 2677 C C . ASP B 1 101 ? 15.273 11.938 -4.684 1 86.06 101 ASP B C 1
ATOM 2679 O O . ASP B 1 101 ? 15.906 11.805 -5.734 1 86.06 101 ASP B O 1
ATOM 2683 N N . LEU B 1 102 ? 14.062 11.469 -4.469 1 86.75 102 LEU B N 1
ATOM 2684 C CA . LEU B 1 102 ? 13.445 10.656 -5.508 1 86.75 102 LEU B CA 1
ATOM 2685 C C . LEU B 1 102 ? 12.734 11.539 -6.535 1 86.75 102 LEU B C 1
ATOM 2687 O O . LEU B 1 102 ? 12.109 12.539 -6.176 1 86.75 102 LEU B O 1
ATOM 2691 N N . GLU B 1 103 ? 12.875 11.102 -7.809 1 84.62 103 GLU B N 1
ATOM 2692 C CA . GLU B 1 103 ? 12.109 11.773 -8.859 1 84.62 103 GLU B CA 1
ATOM 2693 C C . GLU B 1 103 ? 10.656 11.32 -8.859 1 84.62 103 GLU B C 1
ATOM 2695 O O . GLU B 1 103 ? 10.352 10.188 -8.492 1 84.62 103 GLU B O 1
ATOM 2700 N N . ALA B 1 104 ? 9.766 12.242 -9.328 1 80.69 104 ALA B N 1
ATOM 2701 C CA . ALA B 1 104 ? 8.328 11.977 -9.328 1 80.69 104 ALA B CA 1
ATOM 2702 C C . ALA B 1 104 ? 8.008 10.727 -10.148 1 80.69 104 ALA B C 1
ATOM 2704 O O . ALA B 1 104 ? 7.129 9.938 -9.766 1 80.69 104 ALA B O 1
ATOM 2705 N N . ASP B 1 105 ? 8.648 10.562 -11.125 1 83.19 105 ASP B N 1
ATOM 2706 C CA . ASP B 1 105 ? 8.375 9.445 -12.023 1 83.19 105 ASP B CA 1
ATOM 2707 C C . ASP B 1 105 ? 8.711 8.109 -11.367 1 83.19 105 ASP B C 1
ATOM 2709 O O . ASP B 1 105 ? 8.055 7.098 -11.633 1 83.19 105 ASP B O 1
ATOM 2713 N N . GLN B 1 106 ? 9.562 8.094 -10.461 1 82.25 106 GLN B N 1
ATOM 2714 C CA . GLN B 1 106 ? 9.938 6.871 -9.758 1 82.25 106 GLN B CA 1
ATOM 2715 C C . GLN B 1 106 ? 8.852 6.445 -8.773 1 82.25 106 GLN B C 1
ATOM 2717 O O . GLN B 1 106 ? 8.617 5.25 -8.578 1 82.25 106 GLN B O 1
ATOM 2722 N N . ILE B 1 107 ? 8.242 7.43 -8.281 1 80.75 107 ILE B N 1
ATOM 2723 C CA . ILE B 1 107 ? 7.188 7.18 -7.305 1 80.75 107 ILE B CA 1
ATOM 2724 C C . ILE B 1 107 ? 6.035 6.434 -7.973 1 80.75 107 ILE B C 1
ATOM 2726 O O . ILE B 1 107 ? 5.578 5.402 -7.469 1 80.75 107 ILE B O 1
ATOM 2730 N N . ASP B 1 108 ? 5.68 6.848 -9.094 1 87.5 108 ASP B N 1
ATOM 2731 C CA . ASP B 1 108 ? 4.555 6.27 -9.82 1 87.5 108 ASP B CA 1
ATOM 2732 C C . ASP B 1 108 ? 4.891 4.871 -10.328 1 87.5 108 ASP B C 1
ATOM 2734 O O . ASP B 1 108 ? 4.062 3.963 -10.258 1 87.5 108 ASP B O 1
ATOM 2738 N N . ARG B 1 109 ? 6.074 4.766 -10.719 1 90.62 109 ARG B N 1
ATOM 2739 C CA . ARG B 1 109 ? 6.477 3.535 -11.391 1 90.62 109 ARG B CA 1
ATOM 2740 C C . ARG B 1 109 ? 6.492 2.361 -10.422 1 90.62 109 ARG B C 1
ATOM 2742 O O . ARG B 1 109 ? 5.98 1.283 -10.734 1 90.62 109 ARG B O 1
ATOM 2749 N N . VAL B 1 110 ? 7.004 2.555 -9.258 1 91.75 110 VAL B N 1
ATOM 2750 C CA . VAL B 1 110 ? 7.137 1.488 -8.273 1 91.75 110 VAL B CA 1
ATOM 2751 C C . VAL B 1 110 ? 5.754 1.024 -7.824 1 91.75 110 VAL B C 1
ATOM 2753 O O . VAL B 1 110 ? 5.488 -0.178 -7.754 1 91.75 110 VAL B O 1
ATOM 2756 N N . THR B 1 111 ? 4.902 1.964 -7.621 1 92 111 THR B N 1
ATOM 2757 C CA . THR B 1 111 ? 3.545 1.646 -7.188 1 92 111 THR B CA 1
ATOM 2758 C C . THR B 1 111 ? 2.773 0.938 -8.297 1 92 111 THR B C 1
ATOM 2760 O O . THR B 1 111 ? 2.082 -0.051 -8.047 1 92 111 THR B O 1
ATOM 2763 N N . THR B 1 112 ? 2.926 1.441 -9.453 1 93.81 112 THR B N 1
ATOM 2764 C CA . THR B 1 112 ? 2.178 0.916 -10.586 1 93.81 112 THR B CA 1
ATOM 2765 C C . THR B 1 112 ? 2.611 -0.512 -10.906 1 93.81 112 THR B C 1
ATOM 2767 O O . THR B 1 112 ? 1.773 -1.403 -11.055 1 93.81 112 THR B O 1
ATOM 2770 N N . VAL B 1 113 ? 3.852 -0.76 -10.953 1 95.06 113 VAL B N 1
ATOM 2771 C CA . VAL B 1 113 ? 4.355 -2.072 -11.344 1 95.06 113 VAL B CA 1
ATOM 2772 C C . VAL B 1 113 ? 4.148 -3.068 -10.203 1 95.06 113 VAL B C 1
ATOM 2774 O O . VAL B 1 113 ? 3.555 -4.129 -10.406 1 95.06 113 VAL B O 1
ATOM 2777 N N . ASN B 1 114 ? 4.59 -2.701 -9.008 1 95.69 114 ASN B N 1
ATOM 2778 C CA . ASN B 1 114 ? 4.625 -3.652 -7.898 1 95.69 114 ASN B CA 1
ATOM 2779 C C . ASN B 1 114 ? 3.225 -3.945 -7.371 1 95.69 114 ASN B C 1
ATOM 2781 O O . ASN B 1 114 ? 2.898 -5.094 -7.07 1 95.69 114 ASN B O 1
ATOM 2785 N N . PHE B 1 115 ? 2.451 -2.896 -7.266 1 95.69 115 PHE B N 1
ATOM 2786 C CA . PHE B 1 115 ? 1.153 -3.094 -6.629 1 95.69 115 PHE B CA 1
ATOM 2787 C C . PHE B 1 115 ? 0.056 -3.242 -7.676 1 95.69 115 PHE B C 1
ATOM 2789 O O . PHE B 1 115 ? -0.596 -4.285 -7.758 1 95.69 115 PHE B O 1
ATOM 2796 N N . LEU B 1 116 ? -0.123 -2.234 -8.531 1 95 116 LEU B N 1
ATOM 2797 C CA . LEU B 1 116 ? -1.232 -2.271 -9.477 1 95 116 LEU B CA 1
ATOM 2798 C C . LEU B 1 116 ? -1.057 -3.41 -10.477 1 95 116 LEU B C 1
ATOM 2800 O O . LEU B 1 116 ? -2.037 -4.023 -10.906 1 95 116 LEU B O 1
ATOM 2804 N N . GLY B 1 117 ? 0.176 -3.658 -10.875 1 96.56 117 GLY B N 1
ATOM 2805 C CA . GLY B 1 117 ? 0.426 -4.812 -11.727 1 96.56 117 GLY B CA 1
ATOM 2806 C C . GLY B 1 117 ? -0.05 -6.117 -11.109 1 96.56 117 GLY B C 1
ATOM 2807 O O . GLY B 1 117 ? -0.698 -6.926 -11.781 1 96.56 117 GLY B O 1
ATOM 2808 N N . THR B 1 118 ? 0.233 -6.332 -9.812 1 97.75 118 THR B N 1
ATOM 2809 C CA . THR B 1 118 ? -0.206 -7.516 -9.086 1 97.75 118 THR B CA 1
ATOM 2810 C C . THR B 1 118 ? -1.729 -7.59 -9.039 1 97.75 118 THR B C 1
ATOM 2812 O O . THR B 1 118 ? -2.312 -8.648 -9.297 1 97.75 118 THR B O 1
ATOM 2815 N N . VAL B 1 119 ? -2.371 -6.465 -8.773 1 96.88 119 VAL B N 1
ATOM 2816 C CA . VAL B 1 119 ? -3.824 -6.391 -8.656 1 96.88 119 VAL B CA 1
ATOM 2817 C C . VAL B 1 119 ? -4.465 -6.727 -10 1 96.88 119 VAL B C 1
ATOM 2819 O O . VAL B 1 119 ? -5.434 -7.492 -10.055 1 96.88 119 VAL B O 1
ATOM 2822 N N . GLN B 1 120 ? -3.914 -6.191 -11.055 1 95.75 120 GLN B N 1
ATOM 2823 C CA . GLN B 1 120 ? -4.465 -6.41 -12.391 1 95.75 120 GLN B CA 1
ATOM 2824 C C . GLN B 1 120 ? -4.363 -7.879 -12.789 1 95.75 120 GLN B C 1
ATOM 2826 O O . GLN B 1 120 ? -5.289 -8.43 -13.398 1 95.75 120 GLN B O 1
ATOM 2831 N N . MET B 1 121 ? -3.275 -8.453 -12.477 1 98 121 MET B N 1
ATOM 2832 C CA . MET B 1 121 ? -3.102 -9.875 -12.758 1 98 121 MET B CA 1
ATOM 2833 C C . MET B 1 121 ? -4.117 -10.711 -11.992 1 98 121 MET B C 1
ATOM 2835 O O . MET B 1 121 ? -4.746 -11.609 -12.562 1 98 121 MET B O 1
ATOM 2839 N N . CYS B 1 122 ? -4.273 -10.422 -10.719 1 97.81 122 CYS B N 1
ATOM 2840 C CA . CYS B 1 122 ? -5.25 -11.141 -9.914 1 97.81 122 CYS B CA 1
ATOM 2841 C C . CYS B 1 122 ? -6.652 -10.992 -10.484 1 97.81 122 CYS B C 1
ATOM 2843 O O . CYS B 1 122 ? -7.41 -11.961 -10.555 1 97.81 122 CYS B O 1
ATOM 2845 N N . ARG B 1 123 ? -6.961 -9.758 -10.875 1 95.75 123 ARG B N 1
ATOM 2846 C CA . ARG B 1 123 ? -8.289 -9.5 -11.422 1 95.75 123 ARG B CA 1
ATOM 2847 C C . ARG B 1 123 ? -8.523 -10.32 -12.688 1 95.75 123 ARG B C 1
ATOM 2849 O O . ARG B 1 123 ? -9.602 -10.891 -12.867 1 95.75 123 ARG B O 1
ATOM 2856 N N . ALA B 1 124 ? -7.602 -10.383 -13.516 1 97.12 124 ALA B N 1
ATOM 2857 C CA . ALA B 1 124 ? -7.727 -11.047 -14.812 1 97.12 124 ALA B CA 1
ATOM 2858 C C . ALA B 1 124 ? -7.859 -12.555 -14.641 1 97.12 124 ALA B C 1
ATOM 2860 O O . ALA B 1 124 ? -8.57 -13.211 -15.406 1 97.12 124 ALA B O 1
ATOM 2861 N N . PHE B 1 125 ? -7.223 -13.141 -13.648 1 98.44 125 PHE B N 1
ATOM 2862 C CA . PHE B 1 125 ? -7.09 -14.586 -13.602 1 98.44 125 PHE B CA 1
ATOM 2863 C C . PHE B 1 125 ? -8.078 -15.188 -12.602 1 98.44 125 PHE B C 1
ATOM 2865 O O . PHE B 1 125 ? -8.352 -16.391 -12.641 1 98.44 125 PHE B O 1
ATOM 2872 N N . LEU B 1 126 ? -8.594 -14.367 -11.688 1 97.19 126 LEU B N 1
ATOM 2873 C CA . LEU B 1 126 ? -9.445 -14.875 -10.609 1 97.19 126 LEU B CA 1
ATOM 2874 C C . LEU B 1 126 ? -10.656 -15.609 -11.18 1 97.19 126 LEU B C 1
ATOM 2876 O O . LEU B 1 126 ? -11.023 -16.688 -10.688 1 97.19 126 LEU B O 1
ATOM 2880 N N . PRO B 1 127 ? -11.289 -15.086 -12.258 1 96.5 127 PRO B N 1
ATOM 2881 C CA . PRO B 1 127 ? -12.469 -15.781 -12.781 1 96.5 127 PRO B CA 1
ATOM 2882 C C . PRO B 1 127 ? -12.172 -17.219 -13.219 1 96.5 127 PRO B C 1
ATOM 2884 O O . PRO B 1 127 ? -12.969 -18.125 -12.969 1 96.5 127 PRO B O 1
ATOM 2887 N N . VAL B 1 128 ? -11.086 -17.453 -13.805 1 97.88 128 VAL B N 1
ATOM 2888 C CA . VAL B 1 128 ? -10.75 -18.797 -14.273 1 97.88 128 VAL B CA 1
ATOM 2889 C C . VAL B 1 128 ? -10.273 -19.656 -13.102 1 97.88 128 VAL B C 1
ATOM 2891 O O . VAL B 1 128 ? -10.57 -20.844 -13.023 1 97.88 128 VAL B O 1
ATOM 2894 N N . LEU B 1 129 ? -9.562 -19.078 -12.125 1 98.25 129 LEU B N 1
ATOM 2895 C CA . LEU B 1 129 ? -9.055 -19.812 -10.969 1 98.25 129 LEU B CA 1
ATOM 2896 C C . LEU B 1 129 ? -10.195 -20.281 -10.07 1 98.25 129 LEU B C 1
ATOM 2898 O O . LEU B 1 129 ? -10.141 -21.359 -9.508 1 98.25 129 LEU B O 1
ATOM 2902 N N . ARG B 1 130 ? -11.188 -19.469 -10 1 96.56 130 ARG B N 1
ATOM 2903 C CA . ARG B 1 130 ? -12.32 -19.781 -9.133 1 96.56 130 ARG B CA 1
ATOM 2904 C C . ARG B 1 130 ? -13.094 -21 -9.656 1 96.56 130 ARG B C 1
ATOM 2906 O O . ARG B 1 130 ? -13.867 -21.609 -8.914 1 96.56 130 ARG B O 1
ATOM 2913 N N . GLN B 1 131 ? -12.844 -21.344 -10.891 1 96.81 131 GLN B N 1
ATOM 2914 C CA . GLN B 1 131 ? -13.539 -22.469 -11.492 1 96.81 131 GLN B CA 1
ATOM 2915 C C . GLN B 1 131 ? -12.781 -23.781 -11.25 1 96.81 131 GLN B C 1
ATOM 2917 O O . GLN B 1 131 ? -13.297 -24.859 -11.523 1 96.81 131 GLN B O 1
ATOM 2922 N N . ARG B 1 132 ? -11.641 -23.688 -10.742 1 97.56 132 ARG B N 1
ATOM 2923 C CA . ARG B 1 132 ? -10.805 -24.859 -10.523 1 97.56 132 ARG B CA 1
ATOM 2924 C C . ARG B 1 132 ? -11.141 -25.531 -9.195 1 97.56 132 ARG B C 1
ATOM 2926 O O . ARG B 1 132 ? -11.477 -24.859 -8.219 1 97.56 132 ARG B O 1
ATOM 2933 N N . PRO B 1 133 ? -11.023 -26.812 -9.141 1 96.69 133 PRO B N 1
ATOM 2934 C CA . PRO B 1 133 ? -11.242 -27.5 -7.863 1 96.69 133 PRO B CA 1
ATOM 2935 C C . PRO B 1 133 ? -10.18 -27.156 -6.82 1 96.69 133 PRO B C 1
ATOM 2937 O O . PRO B 1 133 ? -10.414 -27.312 -5.621 1 96.69 133 PRO B O 1
ATOM 2940 N N . GLU B 1 134 ? -9.016 -26.812 -7.289 1 97.19 134 GLU B N 1
ATOM 2941 C CA . GLU B 1 134 ? -7.891 -26.359 -6.484 1 97.19 134 GLU B CA 1
ATOM 2942 C C . GLU B 1 134 ? -7.066 -25.312 -7.23 1 97.19 134 GLU B C 1
ATOM 2944 O O . GLU B 1 134 ? -6.605 -25.562 -8.352 1 97.19 134 GLU B O 1
ATOM 2949 N N . ALA B 1 135 ? -6.945 -24.125 -6.598 1 98.12 135 ALA B N 1
ATOM 2950 C CA . ALA B 1 135 ? -6.191 -23.062 -7.25 1 98.12 135 ALA B CA 1
ATOM 2951 C C . ALA B 1 135 ? -5.426 -22.234 -6.227 1 98.12 135 ALA B C 1
ATOM 2953 O O . ALA B 1 135 ? -5.715 -22.297 -5.027 1 98.12 135 ALA B O 1
ATOM 2954 N N . ASN B 1 136 ? -4.406 -21.547 -6.789 1 97.19 136 ASN B N 1
ATOM 2955 C CA . ASN B 1 136 ? -3.516 -20.781 -5.922 1 97.19 136 ASN B CA 1
ATOM 2956 C C . ASN B 1 136 ? -3.119 -19.453 -6.555 1 97.19 136 ASN B C 1
ATOM 2958 O O . ASN B 1 136 ? -2.91 -19.375 -7.766 1 97.19 136 ASN B O 1
ATOM 2962 N N . ILE B 1 137 ? -3.148 -18.453 -5.711 1 98.5 137 ILE B N 1
ATOM 2963 C CA . ILE B 1 137 ? -2.537 -17.172 -6.059 1 98.5 137 ILE B CA 1
ATOM 2964 C C . ILE B 1 137 ? -1.375 -16.891 -5.109 1 98.5 137 ILE B C 1
ATOM 2966 O O . ILE B 1 137 ? -1.522 -16.984 -3.891 1 98.5 137 ILE B O 1
ATOM 2970 N N . THR B 1 138 ? -0.226 -16.641 -5.633 1 98.69 138 THR B N 1
ATOM 2971 C CA . THR B 1 138 ? 0.945 -16.266 -4.855 1 98.69 138 THR B CA 1
ATOM 2972 C C . THR B 1 138 ? 1.411 -14.859 -5.238 1 98.69 138 THR B C 1
ATOM 2974 O O . THR B 1 138 ? 1.657 -14.578 -6.414 1 98.69 138 THR B O 1
ATOM 2977 N N . ASN B 1 139 ? 1.433 -13.984 -4.266 1 98.38 139 ASN B N 1
ATOM 2978 C CA . ASN B 1 139 ? 1.868 -12.609 -4.48 1 98.38 139 ASN B CA 1
ATOM 2979 C C . ASN B 1 139 ? 3.154 -12.305 -3.721 1 98.38 139 ASN B C 1
ATOM 2981 O O . ASN B 1 139 ? 3.318 -12.727 -2.576 1 98.38 139 ASN B O 1
ATOM 2985 N N . MET B 1 140 ? 3.975 -11.539 -4.371 1 96.5 140 MET B N 1
ATOM 2986 C CA . MET B 1 140 ? 5.293 -11.219 -3.834 1 96.5 140 MET B CA 1
ATOM 2987 C C . MET B 1 140 ? 5.27 -9.891 -3.082 1 96.5 140 MET B C 1
ATOM 2989 O O . MET B 1 140 ? 5.316 -8.828 -3.699 1 96.5 140 MET B O 1
ATOM 2993 N N . SER B 1 141 ? 5.238 -9.992 -1.807 1 94.19 141 SER B N 1
ATOM 2994 C CA . SER B 1 141 ? 5.465 -8.82 -0.972 1 94.19 141 SER B CA 1
ATOM 2995 C C . SER B 1 141 ? 6.941 -8.664 -0.621 1 94.19 141 SER B C 1
ATOM 2997 O O . SER B 1 141 ? 7.801 -8.695 -1.504 1 94.19 141 SER B O 1
ATOM 2999 N N . SER B 1 142 ? 7.219 -8.25 0.549 1 85.88 142 SER B N 1
ATOM 3000 C CA . SER B 1 142 ? 8.578 -8.062 1.049 1 85.88 142 SER B CA 1
ATOM 3001 C C . SER B 1 142 ? 8.594 -7.926 2.568 1 85.88 142 SER B C 1
ATOM 3003 O O . SER B 1 142 ? 7.578 -7.582 3.176 1 85.88 142 SER B O 1
ATOM 3005 N N . LEU B 1 143 ? 9.711 -8.242 3.076 1 76.31 143 LEU B N 1
ATOM 3006 C CA . LEU B 1 143 ? 9.852 -7.953 4.5 1 76.31 143 LEU B CA 1
ATOM 3007 C C . LEU B 1 143 ? 9.742 -6.453 4.762 1 76.31 143 LEU B C 1
ATOM 3009 O O . LEU B 1 143 ? 9.359 -6.039 5.859 1 76.31 143 LEU B O 1
ATOM 3013 N N . SER B 1 144 ? 10.055 -5.73 3.736 1 73.94 144 SER B N 1
ATOM 3014 C CA . SER B 1 144 ? 9.961 -4.281 3.873 1 73.94 144 SER B CA 1
ATOM 3015 C C . SER B 1 144 ? 8.516 -3.826 3.98 1 73.94 144 SER B C 1
ATOM 3017 O O . SER B 1 144 ? 8.242 -2.676 4.328 1 73.94 144 SER B O 1
ATOM 3019 N N . ALA B 1 145 ? 7.578 -4.672 3.721 1 81.19 145 ALA B N 1
ATOM 3020 C CA . ALA B 1 145 ? 6.164 -4.375 3.939 1 81.19 145 ALA B CA 1
ATOM 3021 C C . ALA B 1 145 ? 5.836 -4.336 5.43 1 81.19 145 ALA B C 1
ATOM 3023 O O . ALA B 1 145 ? 4.82 -3.766 5.832 1 81.19 145 ALA B O 1
ATOM 3024 N N . LEU B 1 146 ? 6.688 -5.008 6.148 1 73.5 146 LEU B N 1
ATOM 3025 C CA . LEU B 1 146 ? 6.43 -5.145 7.578 1 73.5 146 LEU B CA 1
ATOM 3026 C C . LEU B 1 146 ? 7.23 -4.117 8.375 1 73.5 146 LEU B C 1
ATOM 3028 O O . LEU B 1 146 ? 6.863 -3.779 9.5 1 73.5 146 LEU B O 1
ATOM 3032 N N . VAL B 1 147 ? 8.367 -3.721 7.77 1 72.62 147 VAL B N 1
ATOM 3033 C CA . VAL B 1 147 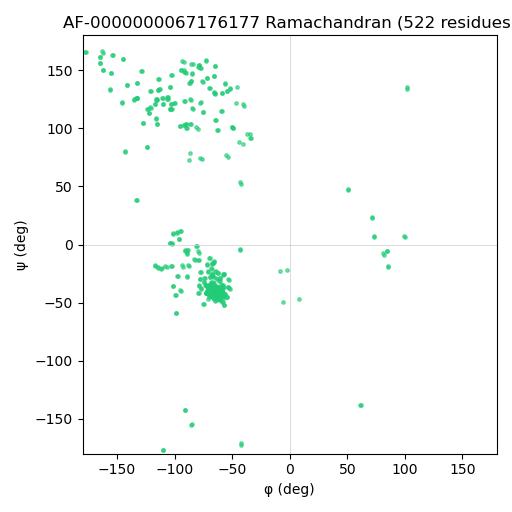? 9.242 -2.73 8.391 1 72.62 147 VAL B CA 1
ATOM 3034 C C . VAL B 1 147 ? 9.633 -1.671 7.367 1 72.62 147 VAL B C 1
ATOM 3036 O O . VAL B 1 147 ? 10.109 -2 6.277 1 72.62 147 VAL B O 1
ATOM 3039 N N . PRO B 1 148 ? 9.359 -0.463 7.801 1 69.25 148 PRO B N 1
ATOM 3040 C CA . PRO B 1 148 ? 9.812 0.551 6.844 1 69.25 148 PRO B CA 1
ATOM 3041 C C . PRO B 1 148 ? 11.336 0.582 6.691 1 69.25 148 PRO B C 1
ATOM 3043 O O . PRO B 1 148 ? 12.062 0.424 7.676 1 69.25 148 PRO B O 1
ATOM 3046 N N . PHE B 1 149 ? 11.797 0.539 5.449 1 70.19 149 PHE B N 1
ATOM 3047 C CA . PHE B 1 149 ? 13.227 0.651 5.152 1 70.19 149 PHE B CA 1
ATOM 3048 C C . PHE B 1 149 ? 13.555 2.037 4.617 1 70.19 149 PHE B C 1
ATOM 3050 O O . PHE B 1 149 ? 13.086 2.426 3.547 1 70.19 149 PHE B O 1
ATOM 3057 N N . ALA B 1 150 ? 14.391 2.682 5.441 1 72.81 150 ALA B N 1
ATOM 3058 C CA . ALA B 1 150 ? 14.844 3.988 4.969 1 72.81 150 ALA B CA 1
ATOM 3059 C C . ALA B 1 150 ? 15.516 3.873 3.602 1 72.81 150 ALA B C 1
ATOM 3061 O O . ALA B 1 150 ? 16.188 2.887 3.314 1 72.81 150 ALA B O 1
ATOM 3062 N N . SER B 1 151 ? 15.25 4.812 2.676 1 76.94 151 SER B N 1
ATOM 3063 C CA . SER B 1 151 ? 15.797 4.902 1.324 1 76.94 151 SER B CA 1
ATOM 3064 C C . SER B 1 151 ? 15 4.039 0.35 1 76.94 151 SER B C 1
ATOM 3066 O O . SER B 1 151 ? 15.281 4.027 -0.85 1 76.94 151 SER B O 1
ATOM 3068 N N . GLN B 1 152 ? 14.031 3.273 0.919 1 84.88 152 GLN B N 1
ATOM 3069 C CA . GLN B 1 152 ? 13.148 2.465 0.092 1 84.88 152 GLN B CA 1
ATOM 3070 C C . GLN B 1 152 ? 11.688 2.643 0.51 1 84.88 152 GLN B C 1
ATOM 3072 O O . GLN B 1 152 ? 10.93 1.673 0.563 1 84.88 152 GLN B O 1
ATOM 3077 N N . VAL B 1 153 ? 11.375 3.807 0.836 1 88.75 153 VAL B N 1
ATOM 3078 C CA . VAL B 1 153 ? 10.094 4.07 1.477 1 88.75 153 VAL B CA 1
ATOM 3079 C C . VAL B 1 153 ? 8.953 3.768 0.502 1 88.75 153 VAL B C 1
ATOM 3081 O O . VAL B 1 153 ? 7.922 3.221 0.896 1 88.75 153 VAL B O 1
ATOM 3084 N N . LEU B 1 154 ? 9.141 4.086 -0.769 1 91.31 154 LEU B N 1
ATOM 3085 C CA . LEU B 1 154 ? 8.078 3.844 -1.735 1 91.31 154 LEU B CA 1
ATOM 3086 C C . LEU B 1 154 ? 8 2.365 -2.105 1 91.31 154 LEU B C 1
ATOM 3088 O O . LEU B 1 154 ? 6.914 1.829 -2.318 1 91.31 154 LEU B O 1
ATOM 3092 N N . TYR B 1 155 ? 9.109 1.721 -2.223 1 90.44 155 TYR B N 1
ATOM 3093 C CA . TYR B 1 155 ? 9.125 0.2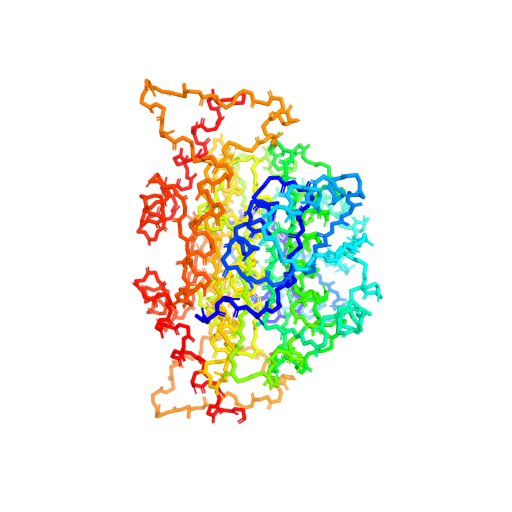76 -2.416 1 90.44 155 TYR B CA 1
ATOM 3094 C C . TYR B 1 155 ? 8.406 -0.437 -1.275 1 90.44 155 TYR B C 1
ATOM 3096 O O . TYR B 1 155 ? 7.527 -1.267 -1.509 1 90.44 155 TYR B O 1
ATOM 3104 N N . SER B 1 156 ? 8.805 -0.04 -0.037 1 90.12 156 SER B N 1
ATOM 3105 C CA . SER B 1 156 ? 8.203 -0.638 1.148 1 90.12 156 SER B CA 1
ATOM 3106 C C . SER B 1 156 ? 6.691 -0.409 1.173 1 90.12 156 SER B C 1
ATOM 3108 O O . SER B 1 156 ? 5.926 -1.312 1.522 1 90.12 156 SER B O 1
ATOM 3110 N N . ALA B 1 157 ? 6.332 0.769 0.804 1 93.38 157 ALA B N 1
ATOM 3111 C CA . ALA B 1 157 ? 4.91 1.094 0.757 1 93.38 157 ALA B CA 1
ATOM 3112 C C . ALA B 1 157 ? 4.184 0.228 -0.268 1 93.38 157 ALA B C 1
ATOM 3114 O O . ALA B 1 157 ? 3.104 -0.299 0.009 1 93.38 157 ALA B O 1
ATOM 3115 N N . SER B 1 158 ? 4.742 0.067 -1.44 1 93.75 158 SER B N 1
ATOM 3116 C CA . SER B 1 158 ? 4.125 -0.741 -2.488 1 93.75 158 SER B CA 1
ATOM 3117 C C . SER B 1 158 ? 3.975 -2.193 -2.049 1 93.75 158 SER B C 1
ATOM 3119 O O . SER B 1 158 ? 2.965 -2.836 -2.342 1 93.75 158 SER B O 1
ATOM 3121 N N . LYS B 1 159 ? 4.945 -2.68 -1.361 1 93.12 159 LYS B N 1
ATOM 3122 C CA . LYS B 1 159 ? 4.926 -4.074 -0.937 1 93.12 159 LYS B CA 1
ATOM 3123 C C . LYS B 1 159 ? 4.004 -4.273 0.263 1 93.12 159 LYS B C 1
ATOM 3125 O O . LYS B 1 159 ? 3.383 -5.328 0.409 1 93.12 159 LYS B O 1
ATOM 3130 N N . ALA B 1 160 ? 3.885 -3.242 1.07 1 92.62 160 ALA B N 1
ATOM 3131 C CA . ALA B 1 160 ? 2.861 -3.275 2.111 1 92.62 160 ALA B CA 1
ATOM 3132 C C . ALA B 1 160 ? 1.463 -3.352 1.506 1 92.62 160 ALA B C 1
ATOM 3134 O O . ALA B 1 160 ? 0.597 -4.066 2.014 1 92.62 160 ALA B O 1
ATOM 3135 N N . ALA B 1 161 ? 1.278 -2.598 0.476 1 94.5 161 ALA B N 1
ATOM 3136 C CA . ALA B 1 161 ? 0 -2.648 -0.229 1 94.5 161 ALA B CA 1
ATOM 3137 C C . ALA B 1 161 ? -0.27 -4.047 -0.773 1 94.5 161 ALA B C 1
ATOM 3139 O O . ALA B 1 161 ? -1.385 -4.562 -0.655 1 94.5 161 ALA B O 1
ATOM 3140 N N . VAL B 1 162 ? 0.756 -4.668 -1.306 1 96.12 162 VAL B N 1
ATOM 3141 C CA . VAL B 1 162 ? 0.62 -6.023 -1.836 1 96.12 162 VAL B CA 1
ATOM 3142 C C . VAL B 1 162 ? 0.235 -6.98 -0.712 1 96.12 162 VAL B C 1
ATOM 3144 O O . VAL B 1 162 ? -0.646 -7.828 -0.884 1 96.12 162 VAL B O 1
ATOM 3147 N N . GLN B 1 163 ? 0.925 -6.855 0.384 1 93.62 163 GLN B N 1
ATOM 3148 C CA . GLN B 1 163 ? 0.62 -7.715 1.524 1 93.62 163 GLN B CA 1
ATOM 3149 C C . GLN B 1 163 ? -0.84 -7.57 1.945 1 93.62 163 GLN B C 1
ATOM 3151 O O . GLN B 1 163 ? -1.544 -8.57 2.109 1 93.62 163 GLN B O 1
ATOM 3156 N N . GLN B 1 164 ? -1.263 -6.344 2.15 1 92.62 164 GLN B N 1
ATOM 3157 C CA . GLN B 1 164 ? -2.615 -6.09 2.635 1 92.62 164 GLN B CA 1
ATOM 3158 C C . GLN B 1 164 ? -3.658 -6.578 1.634 1 92.62 164 GLN B C 1
ATOM 3160 O O . GLN B 1 164 ? -4.656 -7.191 2.018 1 92.62 164 GLN B O 1
ATOM 3165 N N . PHE B 1 165 ? -3.438 -6.344 0.376 1 94.31 165 PHE B N 1
ATOM 3166 C CA . PHE B 1 165 ? -4.316 -6.812 -0.687 1 94.31 165 PHE B CA 1
ATOM 3167 C C . PHE B 1 165 ? -4.41 -8.336 -0.682 1 94.31 165 PHE B C 1
ATOM 3169 O O . PHE B 1 165 ? -5.508 -8.891 -0.726 1 94.31 165 PHE B O 1
ATOM 3176 N N . SER B 1 166 ? -3.264 -8.953 -0.602 1 96.06 166 SER B N 1
ATOM 3177 C CA . SER B 1 166 ? -3.182 -10.406 -0.684 1 96.06 166 SER B CA 1
ATOM 3178 C C . SER B 1 166 ? -3.91 -11.07 0.48 1 96.06 166 SER B C 1
ATOM 3180 O O . SER B 1 166 ? -4.68 -12.008 0.283 1 96.06 166 SER B O 1
ATOM 3182 N N . GLU B 1 167 ? -3.65 -10.562 1.617 1 91.5 167 GLU B N 1
ATOM 3183 C CA . GLU B 1 167 ? -4.266 -11.156 2.801 1 91.5 167 GLU B CA 1
ATOM 3184 C C . GLU B 1 167 ? -5.762 -10.852 2.855 1 91.5 167 GLU B C 1
ATOM 3186 O O . GLU B 1 167 ? -6.547 -11.68 3.32 1 91.5 167 GLU B O 1
ATOM 3191 N N . GLY B 1 168 ? -6.156 -9.656 2.4 1 90.5 168 GLY B N 1
ATOM 3192 C CA . GLY B 1 168 ? -7.574 -9.367 2.234 1 90.5 168 GLY B CA 1
ATOM 3193 C C . GLY B 1 168 ? -8.25 -10.281 1.226 1 90.5 168 GLY B C 1
ATOM 3194 O O . GLY B 1 168 ? -9.367 -10.75 1.459 1 90.5 168 GLY B O 1
ATOM 3195 N N . LEU B 1 169 ? -7.594 -10.484 0.134 1 93.31 169 LEU B N 1
ATOM 3196 C CA . LEU B 1 169 ? -8.117 -11.375 -0.9 1 93.31 169 LEU B CA 1
ATOM 3197 C C . LEU B 1 169 ? -8.273 -12.789 -0.367 1 93.31 169 LEU B C 1
ATOM 3199 O O . LEU B 1 169 ? -9.273 -13.453 -0.648 1 93.31 169 LEU B O 1
ATOM 3203 N N . ASP B 1 170 ? -7.27 -13.258 0.372 1 93.12 170 ASP B N 1
ATOM 3204 C CA . ASP B 1 170 ? -7.355 -14.57 1.006 1 93.12 170 ASP B CA 1
ATOM 3205 C C . ASP B 1 170 ? -8.617 -14.68 1.858 1 93.12 170 ASP B C 1
ATOM 3207 O O . ASP B 1 170 ? -9.312 -15.695 1.812 1 93.12 170 ASP B O 1
ATOM 3211 N N . ALA B 1 171 ? -8.867 -13.625 2.631 1 88.88 171 ALA B N 1
ATOM 3212 C CA . ALA B 1 171 ? -10.039 -13.617 3.502 1 88.88 171 ALA B CA 1
ATOM 3213 C C . ALA B 1 171 ? -11.328 -13.672 2.689 1 88.88 171 ALA B C 1
ATOM 3215 O O . ALA B 1 171 ? -12.266 -14.391 3.049 1 88.88 171 ALA B O 1
ATOM 3216 N N . GLU B 1 172 ? -11.398 -12.977 1.597 1 89.31 172 GLU B N 1
ATOM 3217 C CA . GLU B 1 172 ? -12.602 -12.953 0.761 1 89.31 172 GLU B CA 1
ATOM 3218 C C . GLU B 1 172 ? -12.828 -14.297 0.085 1 89.31 172 GLU B C 1
ATOM 3220 O O . GLU B 1 172 ? -13.969 -14.672 -0.2 1 89.31 172 GLU B O 1
ATOM 3225 N N . LEU B 1 173 ? -11.703 -14.984 -0.116 1 92.38 173 LEU B N 1
ATOM 3226 C CA . LEU B 1 173 ? -11.789 -16.234 -0.871 1 92.38 173 LEU B CA 1
ATOM 3227 C C . LEU B 1 173 ? -11.844 -17.438 0.066 1 92.38 173 LEU B C 1
ATOM 3229 O O . LEU B 1 173 ? -11.734 -18.578 -0.378 1 92.38 173 LEU B O 1
ATOM 3233 N N . ALA B 1 174 ? -12.008 -17.172 1.319 1 88.25 174 ALA B N 1
ATOM 3234 C CA . ALA B 1 174 ? -11.898 -18.219 2.346 1 88.25 174 ALA B CA 1
ATOM 3235 C C . ALA B 1 174 ? -12.883 -19.344 2.082 1 88.25 174 ALA B C 1
ATOM 3237 O O . ALA B 1 174 ? -12.602 -20.5 2.404 1 88.25 174 ALA B O 1
ATOM 3238 N N . ASP B 1 175 ? -13.93 -19.047 1.422 1 89.75 175 ASP B N 1
ATOM 3239 C CA . ASP B 1 175 ? -14.961 -20.047 1.212 1 89.75 175 ASP B CA 1
ATOM 3240 C C . ASP B 1 175 ? -14.883 -20.641 -0.198 1 89.75 175 ASP B C 1
ATOM 3242 O O . ASP B 1 175 ? -15.805 -21.312 -0.646 1 89.75 175 ASP B O 1
ATOM 3246 N N . THR B 1 176 ? -13.844 -20.328 -0.878 1 92.56 176 THR B N 1
ATOM 3247 C CA . THR B 1 176 ? -13.625 -20.859 -2.217 1 92.56 176 THR B CA 1
ATOM 3248 C C . THR B 1 176 ? -12.461 -21.844 -2.223 1 92.56 176 THR B C 1
ATOM 3250 O O . THR B 1 176 ? -11.906 -22.172 -1.169 1 92.56 176 THR B O 1
ATOM 3253 N N . ASN B 1 177 ? -12.148 -22.328 -3.428 1 95.75 177 ASN B N 1
ATOM 3254 C CA . ASN B 1 177 ? -11.047 -23.281 -3.592 1 95.75 177 ASN B CA 1
ATOM 3255 C C . ASN B 1 177 ? -9.75 -22.578 -3.975 1 95.75 177 ASN B C 1
ATOM 3257 O O . ASN B 1 177 ? -8.797 -23.219 -4.41 1 95.75 177 ASN B O 1
ATOM 3261 N N . VAL B 1 178 ? -9.781 -21.266 -3.855 1 96.88 178 VAL B N 1
ATOM 3262 C CA . VAL B 1 178 ? -8.594 -20.5 -4.195 1 96.88 178 VAL B CA 1
ATOM 3263 C C . VAL B 1 178 ? -7.875 -20.062 -2.92 1 96.88 178 VAL B C 1
ATOM 3265 O O . VAL B 1 178 ? -8.477 -19.438 -2.043 1 96.88 178 VAL B O 1
ATOM 3268 N N . ARG B 1 179 ? -6.633 -20.469 -2.779 1 96.56 179 ARG B N 1
ATOM 3269 C CA . ARG B 1 179 ? -5.797 -20.047 -1.662 1 96.56 179 ARG B CA 1
ATOM 3270 C C . ARG B 1 179 ? -4.809 -18.969 -2.098 1 96.56 179 ARG B C 1
ATOM 3272 O O . ARG B 1 179 ? -4.359 -18.953 -3.246 1 96.56 179 ARG B O 1
ATOM 3279 N N . VAL B 1 180 ? -4.551 -18.062 -1.139 1 96.81 180 VAL B N 1
ATOM 3280 C CA . VAL B 1 180 ? -3.621 -16.984 -1.441 1 96.81 180 VAL B CA 1
ATOM 3281 C C . VAL B 1 180 ? -2.379 -17.109 -0.561 1 96.81 180 VAL B C 1
ATOM 3283 O O . VAL B 1 180 ? -2.486 -17.203 0.664 1 96.81 180 VAL B O 1
ATOM 3286 N N . VAL B 1 181 ? -1.196 -17.156 -1.18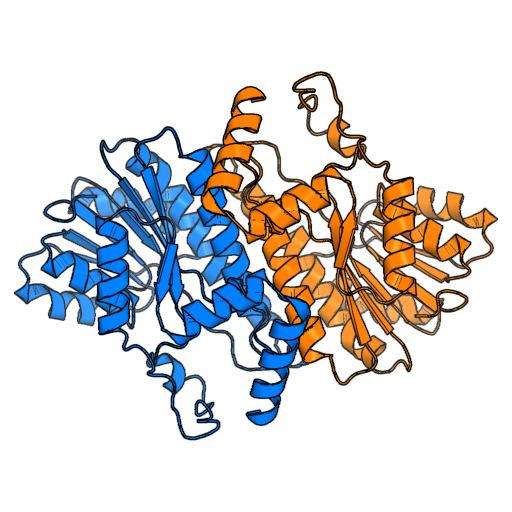7 1 96.94 181 VAL B N 1
ATOM 3287 C CA . VAL B 1 181 ? 0.1 -17.203 -0.518 1 96.94 181 VAL B CA 1
ATOM 3288 C C . VAL B 1 181 ? 0.79 -15.844 -0.649 1 96.94 181 VAL B C 1
ATOM 3290 O O . VAL B 1 181 ? 0.903 -15.305 -1.751 1 96.94 181 VAL B O 1
ATOM 3293 N N . THR B 1 182 ? 1.159 -15.281 0.45 1 95.69 182 THR B N 1
ATOM 3294 C CA . THR B 1 182 ? 1.916 -14.031 0.433 1 95.69 182 THR B CA 1
ATOM 3295 C C . THR B 1 182 ? 3.379 -14.281 0.792 1 95.69 182 THR B C 1
ATOM 3297 O O . THR B 1 182 ? 3.676 -14.883 1.828 1 95.69 182 THR B O 1
ATOM 3300 N N . VAL B 1 183 ? 4.301 -13.844 -0.014 1 95.88 183 VAL B N 1
ATOM 3301 C CA . VAL B 1 183 ? 5.723 -14.125 0.146 1 95.88 183 VAL B CA 1
ATOM 3302 C C . VAL B 1 183 ? 6.43 -12.891 0.702 1 95.88 183 VAL B C 1
ATOM 3304 O O . VAL B 1 183 ? 6.203 -11.773 0.237 1 95.88 183 VAL B O 1
ATOM 3307 N N . PHE B 1 184 ? 7.285 -13.07 1.661 1 91.94 184 PHE B N 1
ATOM 3308 C CA . PHE B 1 184 ? 8.047 -12.016 2.307 1 91.94 184 PHE B CA 1
ATOM 3309 C C . PHE B 1 184 ? 9.547 -12.297 2.232 1 91.94 184 PHE B C 1
ATOM 3311 O O . PHE B 1 184 ? 10.141 -12.758 3.203 1 91.94 184 PHE B O 1
ATOM 3318 N N . PRO B 1 185 ? 10.125 -11.922 1.118 1 88.75 185 PRO B N 1
ATOM 3319 C CA . PRO B 1 185 ? 11.578 -12.094 1.07 1 88.75 185 PRO B CA 1
ATOM 3320 C C . PRO B 1 185 ? 12.32 -11.031 1.879 1 88.75 185 PRO B C 1
ATOM 3322 O O . PRO B 1 185 ? 11.898 -9.867 1.915 1 88.75 185 PRO B O 1
ATOM 3325 N N . GLY B 1 186 ? 13.312 -11.453 2.52 1 77.81 186 GLY B N 1
ATOM 3326 C CA . GLY B 1 186 ? 14.305 -10.531 3.041 1 77.81 186 GLY B CA 1
ATOM 3327 C C . GLY B 1 186 ? 15.375 -10.172 2.027 1 77.81 186 GLY B C 1
ATOM 3328 O O . GLY B 1 186 ? 15.133 -10.219 0.819 1 77.81 186 GLY B O 1
ATOM 3329 N N . GLN B 1 187 ? 16.516 -9.789 2.447 1 65.38 187 GLN B N 1
ATOM 3330 C CA . GLN B 1 187 ? 17.625 -9.477 1.548 1 65.38 187 GLN B CA 1
ATOM 3331 C C . GLN B 1 187 ? 18.047 -10.703 0.749 1 65.38 187 GLN B C 1
ATOM 3333 O O . GLN B 1 187 ? 18.438 -11.727 1.325 1 65.38 187 GLN B O 1
ATOM 3338 N N . VAL B 1 188 ? 17.578 -10.758 -0.41 1 58.88 188 VAL B N 1
ATOM 3339 C CA . VAL B 1 188 ? 17.953 -11.836 -1.313 1 58.88 188 VAL B CA 1
ATOM 3340 C C . VAL B 1 188 ? 18.969 -11.328 -2.33 1 58.88 188 VAL B C 1
ATOM 3342 O O . VAL B 1 188 ? 18.797 -10.25 -2.902 1 58.88 188 VAL B O 1
ATOM 3345 N N . SER B 1 189 ? 20.141 -11.883 -2.283 1 50.84 189 SER B N 1
ATOM 3346 C CA . SER B 1 189 ? 21.172 -11.5 -3.244 1 50.84 189 SER B CA 1
ATOM 3347 C C . SER B 1 189 ? 20.688 -11.672 -4.68 1 50.84 189 SER B C 1
ATOM 3349 O O . SER B 1 189 ? 20.328 -12.773 -5.094 1 50.84 189 SER B O 1
ATOM 3351 N N . THR B 1 190 ? 19.922 -10.852 -5.18 1 50.09 190 THR B N 1
ATOM 3352 C CA . THR B 1 190 ? 19.625 -10.953 -6.605 1 50.09 190 THR B CA 1
ATOM 3353 C C . THR B 1 190 ? 20.594 -10.102 -7.422 1 50.09 190 THR B C 1
ATOM 3355 O O . THR B 1 190 ? 21.328 -9.289 -6.867 1 50.09 190 THR B O 1
ATOM 3358 N N . ASN B 1 191 ? 20.906 -10.461 -8.625 1 41.78 191 ASN B N 1
ATOM 3359 C CA . ASN B 1 191 ? 21.609 -9.562 -9.531 1 41.78 191 ASN B CA 1
ATOM 3360 C C . ASN B 1 191 ? 21.047 -8.141 -9.477 1 41.78 191 ASN B C 1
ATOM 3362 O O . ASN B 1 191 ? 21.391 -7.297 -10.297 1 41.78 191 ASN B O 1
ATOM 3366 N N . LEU B 1 192 ? 20.125 -8.047 -8.781 1 39.31 192 LEU B N 1
ATOM 3367 C CA . LEU B 1 192 ? 19.594 -6.695 -8.664 1 39.31 192 LEU B CA 1
ATOM 3368 C C . LEU B 1 192 ? 20.562 -5.789 -7.918 1 39.31 192 LEU B C 1
ATOM 3370 O O . LEU B 1 192 ? 20.562 -4.57 -8.125 1 39.31 192 LEU B O 1
ATOM 3374 N N . ALA B 1 193 ? 21.297 -6.316 -6.992 1 36.59 193 ALA B N 1
ATOM 3375 C CA . ALA B 1 193 ? 22.406 -5.582 -6.371 1 36.59 193 ALA B CA 1
ATOM 3376 C C . ALA B 1 193 ? 23.344 -5.016 -7.43 1 36.59 193 ALA B C 1
ATOM 3378 O O . ALA B 1 193 ? 24.078 -4.055 -7.168 1 36.59 193 ALA B O 1
ATOM 3379 N N . GLN B 1 194 ? 23.516 -5.82 -8.43 1 34.34 194 GLN B N 1
ATOM 3380 C CA . GLN B 1 194 ? 24.5 -5.316 -9.383 1 34.34 194 GLN B CA 1
ATOM 3381 C C . GLN B 1 194 ? 24.078 -3.967 -9.953 1 34.34 194 GLN B C 1
ATOM 3383 O O . GLN B 1 194 ? 24.906 -3.186 -10.406 1 34.34 194 GLN B O 1
ATOM 3388 N N . ASN B 1 195 ? 22.766 -3.854 -10.102 1 33.31 195 ASN B N 1
ATOM 3389 C CA . ASN B 1 195 ? 22.469 -2.561 -10.711 1 33.31 195 ASN B CA 1
ATOM 3390 C C . ASN B 1 195 ? 22.281 -1.473 -9.656 1 33.31 195 ASN B C 1
ATOM 3392 O O . ASN B 1 195 ? 22.109 -0.302 -9.992 1 33.31 195 ASN B O 1
ATOM 3396 N N . SER B 1 196 ? 21.859 -1.865 -8.516 1 33.47 196 SER B N 1
ATOM 3397 C CA . SER B 1 196 ? 21.844 -0.784 -7.539 1 33.47 196 SER B CA 1
ATOM 3398 C C . SER B 1 196 ? 23.203 -0.657 -6.844 1 33.47 196 SER B C 1
ATOM 3400 O O . SER B 1 196 ? 23.75 -1.649 -6.367 1 33.47 196 SER B O 1
ATOM 3402 N N . GLY B 1 197 ? 24.219 -0.029 -7.504 1 32 197 GLY B N 1
ATOM 3403 C CA . GLY B 1 197 ? 25.547 0.381 -7.098 1 32 197 GLY B CA 1
ATOM 3404 C C . GLY B 1 197 ? 25.797 0.221 -5.609 1 32 197 GLY B C 1
ATOM 3405 O O . GLY B 1 197 ? 26.828 0.658 -5.098 1 32 197 GLY B O 1
ATOM 3406 N N . VAL B 1 198 ? 24.844 0.193 -4.895 1 30.48 198 VAL B N 1
ATOM 3407 C CA . VAL B 1 198 ? 25.234 0.276 -3.492 1 30.48 198 VAL B CA 1
ATOM 3408 C C . VAL B 1 198 ? 25.703 -1.092 -3.004 1 30.48 198 VAL B C 1
ATOM 3410 O O . VAL B 1 198 ? 24.969 -2.082 -3.117 1 30.48 198 VAL B O 1
ATOM 3413 N N . LYS B 1 199 ? 26.953 -1.305 -2.957 1 30.77 199 LYS B N 1
ATOM 3414 C CA . LYS B 1 199 ? 27.609 -2.357 -2.182 1 30.77 199 LYS B CA 1
ATOM 3415 C C . LYS B 1 199 ? 26.875 -2.602 -0.865 1 30.77 199 LYS B C 1
ATOM 3417 O O . LYS B 1 199 ? 26.672 -1.677 -0.074 1 30.77 199 LYS B O 1
ATOM 3422 N N . MET B 1 200 ? 26 -3.52 -0.773 1 35.66 200 MET B N 1
ATOM 3423 C CA . MET B 1 200 ? 25.375 -3.943 0.48 1 35.66 200 MET B CA 1
ATOM 3424 C C . MET B 1 200 ? 26.359 -3.838 1.637 1 35.66 200 MET B C 1
ATOM 3426 O O . MET B 1 200 ? 27.453 -4.41 1.583 1 35.66 200 MET B O 1
ATOM 3430 N N . LEU B 1 201 ? 26.406 -2.83 2.268 1 30.56 201 LEU B N 1
ATOM 3431 C CA . LEU B 1 201 ? 27.281 -2.615 3.42 1 30.56 201 LEU B CA 1
ATOM 3432 C C . LEU B 1 201 ? 27.172 -3.773 4.406 1 30.56 201 LEU B C 1
ATOM 3434 O O . LEU B 1 201 ? 26.062 -4.211 4.738 1 30.56 201 LEU B O 1
ATOM 3438 N N . ASP B 1 202 ? 28.188 -4.695 4.34 1 31.91 202 ASP B N 1
ATOM 3439 C CA . ASP B 1 202 ? 28.531 -5.625 5.406 1 31.91 202 ASP B CA 1
ATOM 3440 C C . ASP B 1 202 ? 28.5 -4.934 6.77 1 31.91 202 ASP B C 1
ATOM 3442 O O . ASP B 1 202 ? 29.453 -4.23 7.137 1 31.91 202 ASP B O 1
ATOM 3446 N N . ALA B 1 203 ? 27.625 -4.301 7.227 1 28.91 203 ALA B N 1
ATOM 3447 C CA . ALA B 1 203 ? 27.922 -3.938 8.609 1 28.91 203 ALA B CA 1
ATOM 3448 C C . ALA B 1 203 ? 28.531 -5.109 9.367 1 28.91 203 ALA B C 1
ATOM 3450 O O . ALA B 1 203 ? 28.344 -6.27 8.992 1 28.91 203 ALA B O 1
ATOM 3451 N N . GLY B 1 204 ? 28.781 -5.234 10.703 1 30.47 204 GLY B N 1
ATOM 3452 C CA . GLY B 1 204 ? 29.641 -6.086 11.508 1 30.47 204 GLY B CA 1
ATOM 3453 C C . GLY B 1 204 ? 29.578 -7.551 11.109 1 30.47 204 GLY B C 1
ATOM 3454 O O . GLY B 1 204 ? 28.578 -7.996 10.531 1 30.47 204 GLY B O 1
ATOM 3455 N N . GLY B 1 205 ? 30.766 -8.461 10.953 1 33.78 205 GLY B N 1
ATOM 3456 C CA . GLY B 1 205 ? 31.25 -9.766 10.539 1 33.78 205 GLY B CA 1
ATOM 3457 C C . GLY B 1 205 ? 30.141 -10.727 10.164 1 33.78 205 GLY B C 1
ATOM 3458 O O . GLY B 1 205 ? 30.406 -11.867 9.766 1 33.78 205 GLY B O 1
ATOM 3459 N N . ARG B 1 206 ? 29.156 -10.859 10.977 1 35.75 206 ARG B N 1
ATOM 3460 C CA . ARG B 1 206 ? 28.234 -11.961 10.711 1 35.75 206 ARG B CA 1
ATOM 3461 C C . ARG B 1 206 ? 27.297 -11.633 9.555 1 35.75 206 ARG B C 1
ATOM 3463 O O . ARG B 1 206 ? 26.375 -10.836 9.711 1 35.75 206 ARG B O 1
ATOM 3470 N N . ARG B 1 207 ? 27.766 -11.648 8.383 1 41.59 207 ARG B N 1
ATOM 3471 C CA . ARG B 1 207 ? 27 -11.547 7.148 1 41.59 207 ARG B CA 1
ATOM 3472 C C . ARG B 1 207 ? 25.719 -12.367 7.227 1 41.59 207 ARG B C 1
ATOM 3474 O O . ARG B 1 207 ? 25.766 -13.586 7.43 1 41.59 207 ARG B O 1
ATOM 3481 N N . ALA B 1 208 ? 24.688 -11.836 7.719 1 48.12 208 ALA B N 1
ATOM 3482 C CA . ALA B 1 208 ? 23.469 -12.648 7.656 1 48.12 208 ALA B CA 1
ATOM 3483 C C . ALA B 1 208 ? 23.375 -13.383 6.324 1 48.12 208 ALA B C 1
ATOM 3485 O O . ALA B 1 208 ? 23.625 -12.805 5.266 1 48.12 208 ALA B O 1
ATOM 3486 N N . PRO B 1 209 ? 23.344 -14.68 6.387 1 51.69 209 PRO B N 1
ATOM 3487 C CA . PRO B 1 209 ? 23.344 -15.477 5.156 1 51.69 209 PRO B CA 1
ATOM 3488 C C . PRO B 1 209 ? 22.297 -14.992 4.148 1 51.69 209 PRO B C 1
ATOM 3490 O O . PRO B 1 209 ? 21.141 -14.789 4.504 1 51.69 209 PRO B O 1
ATOM 3493 N N . VAL B 1 210 ? 22.75 -14.172 3.082 1 65.44 210 VAL B N 1
ATOM 3494 C CA . VAL B 1 210 ? 21.922 -13.75 1.953 1 65.44 210 VAL B CA 1
ATOM 3495 C C . VAL B 1 210 ? 21.391 -14.977 1.217 1 65.44 210 VAL B C 1
ATOM 3497 O O . VAL B 1 210 ? 22.156 -15.883 0.862 1 65.44 210 VAL B O 1
ATOM 3500 N N . THR B 1 211 ? 20.078 -15.156 1.257 1 80.81 211 THR B N 1
ATOM 3501 C CA . THR B 1 211 ? 19.422 -16.25 0.55 1 80.81 211 THR B CA 1
ATOM 3502 C C . THR B 1 211 ? 19.578 -16.094 -0.96 1 80.81 211 THR B C 1
ATOM 3504 O O . THR B 1 211 ? 19.422 -14.984 -1.491 1 80.81 211 THR B O 1
ATOM 3507 N N . THR B 1 212 ? 20 -17.156 -1.652 1 86 212 THR B N 1
ATOM 3508 C CA . THR B 1 212 ? 20.125 -17.125 -3.105 1 86 212 THR B CA 1
ATOM 3509 C C . THR B 1 212 ? 18.75 -17.156 -3.764 1 86 212 THR B C 1
ATOM 3511 O O . THR B 1 212 ? 17.781 -17.625 -3.17 1 86 212 THR B O 1
ATOM 3514 N N . PRO B 1 213 ? 18.703 -16.688 -5 1 88.94 213 PRO B N 1
ATOM 3515 C CA . PRO B 1 213 ? 17.422 -16.781 -5.727 1 88.94 213 PRO B CA 1
ATOM 3516 C C . PRO B 1 213 ? 16.906 -18.219 -5.832 1 88.94 213 PRO B C 1
ATOM 3518 O O . PRO B 1 213 ? 15.703 -18.453 -5.75 1 88.94 213 PRO B O 1
ATOM 3521 N N . GLU B 1 214 ? 17.828 -19.156 -5.969 1 91.88 214 GLU B N 1
ATOM 3522 C CA . GLU B 1 214 ? 17.453 -20.562 -6.066 1 91.88 214 GLU B CA 1
ATOM 3523 C C . GLU B 1 214 ? 16.812 -21.062 -4.773 1 91.88 214 GLU B C 1
ATOM 3525 O O . GLU B 1 214 ? 15.766 -21.719 -4.805 1 91.88 214 GLU B O 1
ATOM 3530 N N . ALA B 1 215 ? 17.406 -20.672 -3.645 1 91.44 215 ALA B N 1
ATOM 3531 C CA . ALA B 1 215 ? 16.859 -21.062 -2.346 1 91.44 215 ALA B CA 1
ATOM 3532 C C . ALA B 1 215 ? 15.516 -20.406 -2.094 1 91.44 215 ALA B C 1
ATOM 3534 O O . ALA B 1 215 ? 14.594 -21.031 -1.574 1 91.44 215 ALA B O 1
ATOM 3535 N N . ALA B 1 216 ? 15.461 -19.188 -2.479 1 92.19 216 ALA B N 1
ATOM 3536 C CA . ALA B 1 216 ? 14.203 -18.453 -2.34 1 92.19 216 ALA B CA 1
ATOM 3537 C C . ALA B 1 216 ? 13.109 -19.078 -3.195 1 92.19 216 ALA B C 1
ATOM 3539 O O . ALA B 1 216 ? 11.977 -19.266 -2.732 1 92.19 216 ALA B O 1
ATOM 3540 N N . GLY B 1 217 ? 13.477 -19.438 -4.445 1 95.06 217 GLY B N 1
ATOM 3541 C CA . GLY B 1 217 ? 12.523 -20.078 -5.34 1 95.06 217 GLY B CA 1
ATOM 3542 C C . GLY B 1 217 ? 11.977 -21.391 -4.793 1 95.06 217 GLY B C 1
ATOM 3543 O O . GLY B 1 217 ? 10.781 -21.656 -4.887 1 95.06 217 GLY B O 1
ATOM 3544 N N . ARG B 1 218 ? 12.852 -22.156 -4.18 1 95.31 218 ARG B N 1
ATOM 3545 C CA . ARG B 1 218 ? 12.445 -23.438 -3.596 1 95.31 218 ARG B CA 1
ATOM 3546 C C . ARG B 1 218 ? 11.438 -23.219 -2.467 1 95.31 218 ARG B C 1
ATOM 3548 O O . ARG B 1 218 ? 10.453 -23.953 -2.355 1 95.31 218 ARG B O 1
ATOM 3555 N N . LYS B 1 219 ? 11.742 -22.234 -1.67 1 94.94 219 LYS B N 1
ATOM 3556 C CA . LYS B 1 219 ? 10.852 -21.938 -0.549 1 94.94 219 LYS B CA 1
ATOM 3557 C C . LYS B 1 219 ? 9.492 -21.469 -1.038 1 94.94 219 LYS B C 1
ATOM 3559 O O . LYS B 1 219 ? 8.461 -21.812 -0.457 1 94.94 219 LYS B O 1
ATOM 3564 N N . ILE B 1 220 ? 9.484 -20.703 -2.061 1 96.88 220 ILE B N 1
ATOM 3565 C CA . ILE B 1 220 ? 8.234 -20.188 -2.609 1 96.88 220 ILE B CA 1
ATOM 3566 C C . ILE B 1 220 ? 7.414 -21.344 -3.184 1 96.88 220 ILE B C 1
ATOM 3568 O O . ILE B 1 220 ? 6.219 -21.453 -2.902 1 96.88 220 ILE B O 1
ATOM 3572 N N . VAL B 1 221 ? 8.055 -22.234 -3.93 1 98.38 221 VAL B N 1
ATOM 3573 C CA . VAL B 1 221 ? 7.363 -23.375 -4.531 1 98.38 221 VAL B CA 1
ATOM 3574 C C . VAL B 1 221 ? 6.812 -24.281 -3.434 1 98.38 221 VAL B C 1
ATOM 3576 O O . VAL B 1 221 ? 5.688 -24.766 -3.535 1 98.38 221 VAL B O 1
ATOM 3579 N N . THR B 1 222 ? 7.594 -24.453 -2.389 1 97.56 222 THR B N 1
ATOM 3580 C CA . THR B 1 222 ? 7.117 -25.234 -1.252 1 97.56 222 THR B CA 1
ATOM 3581 C C . THR B 1 222 ? 5.914 -24.562 -0.598 1 97.56 222 THR B C 1
ATOM 3583 O O . THR B 1 222 ? 4.965 -25.234 -0.195 1 97.56 222 THR B O 1
ATOM 3586 N N . GLY B 1 223 ? 5.992 -23.25 -0.472 1 97 223 GLY B N 1
ATOM 3587 C CA . GLY B 1 223 ? 4.867 -22.5 0.071 1 97 223 GLY B CA 1
ATOM 3588 C C . GLY B 1 223 ? 3.602 -22.656 -0.75 1 97 223 GLY B C 1
ATOM 3589 O O . GLY B 1 223 ? 2.502 -22.734 -0.196 1 97 223 GLY B O 1
ATOM 3590 N N . ILE B 1 224 ? 3.75 -22.688 -2.039 1 97.44 224 ILE B N 1
ATOM 3591 C CA . ILE B 1 224 ? 2.627 -22.906 -2.947 1 97.44 224 ILE B CA 1
ATOM 3592 C C . ILE B 1 224 ? 2.041 -24.297 -2.736 1 97.44 224 ILE B C 1
ATOM 3594 O O . ILE B 1 224 ? 0.829 -24.438 -2.562 1 97.44 224 ILE B O 1
ATOM 3598 N N . ALA B 1 225 ? 2.898 -25.297 -2.693 1 97.5 225 ALA B N 1
ATOM 3599 C CA . ALA B 1 225 ? 2.479 -26.688 -2.551 1 97.5 225 ALA B CA 1
ATOM 3600 C C . ALA B 1 225 ? 1.724 -26.891 -1.243 1 97.5 225 ALA B C 1
ATOM 3602 O O . ALA B 1 225 ? 0.819 -27.734 -1.172 1 97.5 225 ALA B O 1
ATOM 3603 N N . LYS B 1 226 ? 2.051 -26.094 -0.263 1 96.5 226 LYS B N 1
ATOM 3604 C CA . LYS B 1 226 ? 1.46 -26.281 1.06 1 96.5 226 LYS B CA 1
ATOM 3605 C C . LYS B 1 226 ? 0.352 -25.25 1.31 1 96.5 226 LYS B C 1
ATOM 3607 O O . LYS B 1 226 ? -0.225 -25.219 2.398 1 96.5 226 LYS B O 1
ATOM 3612 N N . ASP B 1 227 ? 0.078 -24.406 0.376 1 94.69 227 ASP B N 1
ATOM 3613 C CA . ASP B 1 227 ? -0.895 -23.328 0.499 1 94.69 227 ASP B CA 1
ATOM 3614 C C . ASP B 1 227 ? -0.655 -22.516 1.771 1 94.69 227 ASP B C 1
ATOM 3616 O O . ASP B 1 227 ? -1.586 -22.266 2.541 1 94.69 227 ASP B O 1
ATOM 3620 N N . ARG B 1 228 ? 0.614 -22.172 1.936 1 94 228 ARG B N 1
ATOM 3621 C CA . ARG B 1 228 ? 0.95 -21.391 3.125 1 94 228 ARG B CA 1
ATOM 3622 C C . ARG B 1 228 ? 0.319 -20.016 3.072 1 94 228 ARG B C 1
ATOM 3624 O O . ARG B 1 228 ? 0.259 -19.391 2.008 1 94 228 ARG B O 1
ATOM 3631 N N . TYR B 1 229 ? -0.077 -19.531 4.25 1 92.56 229 TYR B N 1
ATOM 3632 C CA . TYR B 1 229 ? -0.594 -18.172 4.328 1 92.56 229 TYR B CA 1
ATOM 3633 C C . TYR B 1 229 ? 0.508 -17.156 4.062 1 92.56 229 TYR B C 1
ATOM 3635 O O . TYR B 1 229 ? 0.314 -16.188 3.307 1 92.56 229 TYR B O 1
ATOM 3643 N N . ARG B 1 230 ? 1.67 -17.359 4.66 1 92.69 230 ARG B N 1
ATOM 3644 C CA . ARG B 1 230 ? 2.863 -16.531 4.508 1 92.69 230 ARG B CA 1
ATOM 3645 C C . ARG B 1 230 ? 4.098 -17.391 4.254 1 92.69 230 ARG B C 1
ATOM 3647 O O . ARG B 1 230 ? 4.25 -18.469 4.855 1 92.69 230 ARG B O 1
ATOM 3654 N N . VAL B 1 231 ? 4.914 -16.969 3.395 1 93.62 231 VAL B N 1
ATOM 3655 C CA . VAL B 1 231 ? 6.246 -17.516 3.197 1 93.62 231 VAL B CA 1
ATOM 3656 C C . VAL B 1 231 ? 7.301 -16.469 3.516 1 93.62 231 VAL B C 1
ATOM 3658 O O . VAL B 1 231 ? 7.469 -15.5 2.768 1 93.62 231 VAL B O 1
ATOM 3661 N N . ILE B 1 232 ? 7.98 -16.609 4.555 1 90.31 232 ILE B N 1
ATOM 3662 C CA . ILE B 1 232 ? 9.023 -15.68 4.98 1 90.31 232 ILE B CA 1
ATOM 3663 C C . ILE B 1 232 ? 10.398 -16.234 4.609 1 90.31 232 ILE B C 1
ATOM 3665 O O . ILE B 1 232 ? 10.734 -17.359 4.977 1 90.31 232 ILE B O 1
ATOM 3669 N N . ILE B 1 233 ? 11.102 -15.555 3.883 1 89.88 233 ILE B N 1
ATOM 3670 C CA . ILE B 1 233 ? 12.383 -16.031 3.371 1 89.88 233 ILE B CA 1
ATOM 3671 C C . ILE B 1 233 ? 13.516 -15.242 4.023 1 89.88 233 ILE B C 1
ATOM 3673 O O . ILE B 1 233 ? 13.547 -14.008 3.955 1 89.88 233 ILE B O 1
ATOM 3677 N N . GLY B 1 234 ? 14.453 -15.922 4.617 1 81.25 234 GLY B N 1
ATOM 3678 C CA . GLY B 1 234 ? 15.625 -15.375 5.285 1 81.25 234 GLY B CA 1
ATOM 3679 C C . GLY B 1 234 ? 15.492 -15.352 6.797 1 81.25 234 GLY B C 1
ATOM 3680 O O . GLY B 1 234 ? 14.406 -15.125 7.328 1 81.25 234 GLY B O 1
ATOM 3681 N N . THR B 1 235 ? 16.531 -15.766 7.504 1 65.06 235 THR B N 1
ATOM 3682 C CA . THR B 1 235 ? 16.547 -15.852 8.961 1 65.06 235 THR B CA 1
ATOM 3683 C C . THR B 1 235 ? 16.312 -14.477 9.586 1 65.06 235 THR B C 1
ATOM 3685 O O . THR B 1 235 ? 15.531 -14.344 10.531 1 65.06 235 THR B O 1
ATOM 3688 N N . ASP B 1 236 ? 16.984 -13.617 9.062 1 68.06 236 ASP B N 1
ATOM 3689 C CA . ASP B 1 236 ? 16.844 -12.266 9.602 1 68.06 236 ASP B CA 1
ATOM 3690 C C . ASP B 1 236 ? 15.453 -11.703 9.344 1 68.06 236 ASP B C 1
ATOM 3692 O O . ASP B 1 236 ? 14.961 -10.867 10.102 1 68.06 236 ASP B O 1
ATOM 3696 N N . ALA B 1 237 ? 14.82 -12.406 8.406 1 70.56 237 ALA B N 1
ATOM 3697 C CA . ALA B 1 237 ? 13.469 -11.969 8.07 1 70.56 237 ALA B CA 1
ATOM 3698 C C . ALA B 1 237 ? 12.484 -12.336 9.18 1 70.56 237 ALA B C 1
ATOM 3700 O O . ALA B 1 237 ? 11.594 -11.539 9.516 1 70.56 237 ALA B O 1
ATOM 3701 N N . HIS B 1 238 ? 12.773 -13.461 9.758 1 71.5 238 HIS B N 1
ATOM 3702 C CA . HIS B 1 238 ? 11.867 -13.898 10.812 1 71.5 238 HIS B CA 1
ATOM 3703 C C . HIS B 1 238 ? 11.984 -13.008 12.047 1 71.5 238 HIS B C 1
ATOM 3705 O O . HIS B 1 238 ? 10.977 -12.656 12.664 1 71.5 238 HIS B O 1
ATOM 3711 N N . VAL B 1 239 ? 13.18 -12.617 12.234 1 69.69 239 VAL B N 1
ATOM 3712 C CA . VAL B 1 239 ? 13.422 -11.781 13.406 1 69.69 239 VAL B CA 1
ATOM 3713 C C . VAL B 1 239 ? 12.844 -10.391 13.18 1 69.69 239 VAL B C 1
ATOM 3715 O O . VAL B 1 239 ? 12.156 -9.844 14.055 1 69.69 239 VAL B O 1
ATOM 3718 N N . LEU B 1 240 ? 13.062 -9.969 12.023 1 70.56 240 LEU B N 1
ATOM 3719 C CA . LEU B 1 240 ? 12.586 -8.625 11.703 1 70.56 240 LEU B CA 1
ATOM 3720 C C . LEU B 1 240 ? 11.055 -8.586 11.695 1 70.56 240 LEU B C 1
ATOM 3722 O O . LEU B 1 240 ? 10.453 -7.625 12.18 1 70.56 240 LEU B O 1
ATOM 3726 N N . TYR B 1 241 ? 10.562 -9.625 11.188 1 72.56 241 TYR B N 1
ATOM 3727 C CA . TYR B 1 241 ? 9.109 -9.727 11.148 1 72.56 241 TYR B CA 1
ATOM 3728 C C . TYR B 1 241 ? 8.523 -9.719 12.555 1 72.56 241 TYR B C 1
ATOM 3730 O O . TYR B 1 241 ? 7.574 -8.977 12.836 1 72.56 241 TYR B O 1
ATOM 3738 N N . THR B 1 242 ? 9.117 -10.391 13.484 1 71.5 242 THR B N 1
ATOM 3739 C CA . THR B 1 242 ? 8.641 -10.484 14.859 1 71.5 242 THR B CA 1
ATOM 3740 C C . THR B 1 242 ? 8.82 -9.148 15.578 1 71.5 242 THR B C 1
ATOM 3742 O O . THR B 1 242 ? 7.922 -8.703 16.297 1 71.5 242 THR B O 1
ATOM 3745 N N . LEU B 1 243 ? 9.883 -8.492 15.312 1 70.69 243 LEU B N 1
ATOM 3746 C CA . LEU B 1 243 ? 10.18 -7.23 15.977 1 70.69 243 LEU B CA 1
ATOM 3747 C C . LEU B 1 243 ? 9.258 -6.121 15.484 1 70.69 243 LEU B C 1
ATOM 3749 O O . LEU B 1 243 ? 8.844 -5.258 16.266 1 70.69 243 LEU B O 1
ATOM 3753 N N . SER B 1 244 ? 8.969 -6.23 14.188 1 73 244 SER B N 1
ATOM 3754 C CA . SER B 1 244 ? 8.117 -5.199 13.602 1 73 244 SER B CA 1
ATOM 3755 C C . SER B 1 244 ? 6.699 -5.273 14.156 1 73 244 SER B C 1
ATOM 3757 O O . SER B 1 244 ? 5.992 -4.262 14.211 1 73 244 SER B O 1
ATOM 3759 N N . ARG B 1 245 ? 6.316 -6.434 14.578 1 71.5 245 ARG B N 1
ATOM 3760 C CA . ARG B 1 245 ? 4.992 -6.629 15.164 1 71.5 245 ARG B CA 1
ATOM 3761 C C . ARG B 1 245 ? 4.945 -6.125 16.594 1 71.5 245 ARG B C 1
ATOM 3763 O O . ARG B 1 245 ? 3.904 -5.645 17.062 1 71.5 245 ARG B O 1
ATOM 3770 N N . LEU B 1 246 ? 6.152 -6.055 17.25 1 70.31 246 LEU B N 1
ATOM 3771 C CA . LEU B 1 246 ? 6.184 -5.773 18.688 1 70.31 246 LEU B CA 1
ATOM 3772 C C . LEU B 1 246 ? 6.535 -4.312 18.938 1 70.31 246 LEU B C 1
ATOM 3774 O O . LEU B 1 246 ? 6.055 -3.715 19.906 1 70.31 246 LEU B O 1
ATOM 3778 N N . ALA B 1 247 ? 7.398 -3.732 18.109 1 72.69 247 ALA B N 1
ATOM 3779 C CA . ALA B 1 247 ? 7.863 -2.363 18.328 1 72.69 247 ALA B CA 1
ATOM 3780 C C . ALA B 1 247 ? 8.031 -1.633 17 1 72.69 247 ALA B C 1
ATOM 3782 O O . ALA B 1 247 ? 9.156 -1.374 16.562 1 72.69 247 ALA B O 1
ATOM 3783 N N . PRO B 1 248 ? 7.012 -1.182 16.5 1 74.31 248 PRO B N 1
ATOM 3784 C CA . PRO B 1 248 ? 7.082 -0.692 15.125 1 74.31 248 PRO B CA 1
ATOM 3785 C C . PRO B 1 248 ? 7.93 0.569 14.984 1 74.31 248 PRO B C 1
ATOM 3787 O O . PRO B 1 248 ? 8.734 0.678 14.055 1 74.31 248 PRO B O 1
ATOM 3790 N N . ARG B 1 249 ? 7.84 1.486 15.938 1 73.25 249 ARG B N 1
ATOM 3791 C CA . ARG B 1 249 ? 8.602 2.723 15.797 1 73.25 249 ARG B CA 1
ATOM 3792 C C . ARG B 1 249 ? 10.094 2.467 15.984 1 73.25 249 ARG B C 1
ATOM 3794 O O . ARG B 1 249 ? 10.922 2.961 15.211 1 73.25 249 ARG B O 1
ATOM 3801 N N . ARG B 1 250 ? 10.461 1.75 17 1 70.94 250 ARG B N 1
ATOM 3802 C CA . ARG B 1 250 ? 11.859 1.455 17.312 1 70.94 250 ARG B CA 1
ATOM 3803 C C . ARG B 1 250 ? 12.516 0.674 16.188 1 70.94 250 ARG B C 1
ATOM 3805 O O . ARG B 1 250 ? 13.664 0.94 15.82 1 70.94 250 ARG B O 1
ATOM 3812 N N . THR B 1 251 ? 11.727 -0.27 15.656 1 69.75 251 THR B N 1
ATOM 3813 C CA . THR B 1 251 ? 12.258 -1.085 14.562 1 69.75 251 THR B CA 1
ATOM 3814 C C . THR B 1 251 ? 12.5 -0.233 13.32 1 69.75 251 THR B C 1
ATOM 3816 O O . THR B 1 251 ? 13.555 -0.34 12.695 1 69.75 251 THR B O 1
ATOM 3819 N N . ALA B 1 252 ? 11.586 0.656 13.094 1 71.25 252 ALA B N 1
ATOM 3820 C CA . ALA B 1 252 ? 11.719 1.52 11.922 1 71.25 252 ALA B CA 1
ATOM 3821 C C . ALA B 1 252 ? 12.93 2.432 12.047 1 71.25 252 ALA B C 1
ATOM 3823 O O . ALA B 1 252 ? 13.688 2.604 11.086 1 71.25 252 ALA B O 1
ATOM 3824 N N . ARG B 1 253 ? 13.141 2.984 13.117 1 74.31 253 ARG B N 1
ATOM 3825 C CA . ARG B 1 253 ? 14.242 3.922 13.336 1 74.31 253 ARG B CA 1
ATOM 3826 C C . ARG B 1 253 ? 15.586 3.201 13.344 1 74.31 253 ARG B C 1
ATOM 3828 O O . ARG B 1 253 ? 16.594 3.742 12.875 1 74.31 253 ARG B O 1
ATOM 3835 N N . MET B 1 254 ? 15.555 1.945 13.914 1 68.5 254 MET B N 1
ATOM 3836 C CA . MET B 1 254 ? 16.766 1.13 13.914 1 68.5 254 MET B CA 1
ATOM 3837 C C . MET B 1 254 ? 17.219 0.818 12.492 1 68.5 254 MET B C 1
ATOM 3839 O O . MET B 1 254 ? 18.391 0.938 12.172 1 68.5 254 MET B O 1
ATOM 3843 N N . VAL B 1 255 ? 16.281 0.498 11.703 1 69.19 255 VAL B N 1
ATOM 3844 C CA . VAL B 1 255 ? 16.578 0.164 10.312 1 69.19 255 VAL B CA 1
ATOM 3845 C C . VAL B 1 255 ? 17.047 1.411 9.578 1 69.19 255 VAL B C 1
ATOM 3847 O O . VAL B 1 255 ? 18 1.349 8.789 1 69.19 255 VAL B O 1
ATOM 3850 N N . ALA B 1 256 ? 16.516 2.537 9.891 1 71.69 256 ALA B N 1
ATOM 3851 C CA . ALA B 1 256 ? 16.906 3.801 9.273 1 71.69 256 ALA B CA 1
ATOM 3852 C C . ALA B 1 256 ? 18.344 4.172 9.648 1 71.69 256 ALA B C 1
ATOM 3854 O O . ALA B 1 256 ? 19.094 4.656 8.812 1 71.69 256 ALA B O 1
ATOM 3855 N N . LYS B 1 257 ? 18.641 3.934 10.805 1 70.06 257 LYS B N 1
ATOM 3856 C CA . LYS B 1 257 ? 19.984 4.25 11.281 1 70.06 257 LYS B CA 1
ATOM 3857 C C . LYS B 1 257 ? 21.047 3.393 10.578 1 70.06 257 LYS B C 1
ATOM 3859 O O . LYS B 1 257 ? 22.125 3.879 10.242 1 70.06 257 LYS B O 1
ATOM 3864 N N . GLN B 1 258 ? 20.703 2.154 10.359 1 62.25 258 GLN B N 1
ATOM 3865 C CA . GLN B 1 258 ? 21.625 1.237 9.703 1 62.25 258 GLN B CA 1
ATOM 3866 C C . GLN B 1 258 ? 21.891 1.661 8.258 1 62.25 258 GLN B C 1
ATOM 3868 O O . GLN B 1 258 ? 23.016 1.547 7.766 1 62.25 258 GLN B O 1
ATOM 3873 N N . ILE B 1 259 ? 20.938 2.193 7.719 1 59.84 259 ILE B N 1
ATOM 3874 C CA . ILE B 1 259 ? 21.047 2.564 6.312 1 59.84 259 ILE B CA 1
ATOM 3875 C C . ILE B 1 259 ? 21.828 3.869 6.18 1 59.84 259 ILE B C 1
ATOM 3877 O O . ILE B 1 259 ? 22.656 4.02 5.27 1 59.84 259 ILE B O 1
ATOM 3881 N N . LYS B 1 260 ? 21.562 4.855 7.086 1 58.69 260 LYS B N 1
ATOM 3882 C CA . LYS B 1 260 ? 22.297 6.113 7.059 1 58.69 260 LYS B CA 1
ATOM 3883 C C . LYS B 1 260 ? 23.797 5.875 7.18 1 58.69 260 LYS B C 1
ATOM 3885 O O . LYS B 1 260 ? 24.594 6.652 6.66 1 58.69 260 LYS B O 1
ATOM 3890 N N . SER B 1 261 ? 24.078 4.781 7.766 1 54.28 261 SER B N 1
ATOM 3891 C CA . SER B 1 261 ? 25.484 4.453 7.934 1 54.28 261 SER B CA 1
ATOM 3892 C C . SER B 1 261 ? 26.078 3.893 6.648 1 54.28 261 SER B C 1
ATOM 3894 O O . SER B 1 261 ? 27.312 3.848 6.488 1 54.28 261 SER B O 1
ATOM 3896 N N . VAL B 1 262 ? 25.125 3.549 5.746 1 50.19 262 VAL B N 1
ATOM 3897 C CA . VAL B 1 262 ? 25.594 2.932 4.512 1 50.19 262 VAL B CA 1
ATOM 3898 C C . VAL B 1 262 ? 25.469 3.92 3.355 1 50.19 262 VAL B C 1
ATOM 3900 O O . VAL B 1 262 ? 26.078 3.738 2.303 1 50.19 262 VAL B O 1
ATOM 3903 N N . LEU B 1 263 ? 24.672 4.91 3.494 1 53.81 263 LEU B N 1
ATOM 3904 C CA . LEU B 1 263 ? 24.516 5.906 2.439 1 53.81 263 LEU B CA 1
ATOM 3905 C C . LEU B 1 263 ? 25.594 6.984 2.555 1 53.81 263 LEU B C 1
ATOM 3907 O O . LEU B 1 263 ? 26.062 7.293 3.656 1 53.81 263 LEU B O 1
#

Nearest PDB structures (foldseek):
  8y83-assembly1_A  TM=8.973E-01  e=3.099E-18  Sphingobacterium siyangense
  4fn4-assembly1_D  TM=8.757E-01  e=9.696E-18  Sulfolobus acidocaldarius DSM 639
  6ixm-assembly1_B  TM=8.844E-01  e=2.557E-17  Chryseobacterium sp. CA49
  5x8h-assembly1_C  TM=8.840E-01  e=2.281E-17  Chryseobacterium sp. CA49
  8y83-assembly1_B  TM=8.631E-01  e=8.470E-17  Sphingobacterium siyangense

InterPro domains:
  IPR002347 Short-chain dehydrogenase/reductase SDR [PF00106] (7-196)
  IPR002347 Short-chain dehydrogenase/reductase SDR [PR00080] (81-92)
  IPR002347 Short-chain dehydrogenase/reductase SDR [PR00080] (135-143)
  IPR002347 Short-chain dehydrogenase/reductase SDR [PR00080] (155-174)
  IPR002347 Short-chain dehydrogenase/reductase SDR [PR00081] (7-24)
  IPR002347 Short-chain dehydrogenase/reductase SDR [PR00081] (81-92)
  IPR002347 Short-chain dehydrogenase/reductase SDR [PR00081] (129-145)
  IPR002347 Short-chain dehydrogenase/reductase SDR [PR00081] (155-174)
  IPR002347 Short-chain dehydrogenase/reductase SDR [PR00081] (176-193)
  IPR036291 NAD(P)-binding domain superfamily [SSF51735] (1-258)
  IPR057326 Ketoreductase domain [SM00822] (6-187)

Radius of gyration: 23.15 Å; Cα contacts (8 Å, |Δi|>4): 1162; chains: 2; bounding box: 58×67×48 Å